Protein AF-A0A250F0U8-F1 (afdb_monomer)

Nearest PDB structures (foldseek):
  4c0p-assembly4_D  TM=2.493E-01  e=6.522E-02  Homo sapiens
  7ep7-assembly1_A  TM=2.529E-01  e=4.997E-01  Mus musculus
  5h78-assembly1_B  TM=2.568E-01  e=8.739E-01  Homo sapiens
  3pz1-assembly1_A  TM=2.586E-01  e=9.465E-01  Rattus norvegicus

Structure (mmCIF, N/CA/C/O backbone):
data_AF-A0A250F0U8-F1
#
_entry.id   AF-A0A250F0U8-F1
#
loop_
_atom_site.group_PDB
_atom_site.id
_atom_site.type_symbol
_atom_site.label_atom_id
_atom_site.label_alt_id
_atom_site.label_comp_id
_atom_site.label_asym_id
_atom_site.label_entity_id
_atom_site.label_seq_id
_atom_site.pdbx_PDB_ins_code
_atom_site.Cartn_x
_atom_site.Cartn_y
_atom_site.Cartn_z
_atom_site.occupancy
_atom_site.B_iso_or_equiv
_atom_site.auth_seq_id
_atom_site.auth_comp_id
_atom_site.auth_asym_id
_atom_site.auth_atom_id
_atom_site.pdbx_PDB_model_num
ATOM 1 N N . MET A 1 1 ? 26.160 25.789 -50.688 1.00 39.25 1 MET A N 1
ATOM 2 C CA . MET A 1 1 ? 25.529 25.129 -49.529 1.00 39.25 1 MET A CA 1
ATOM 3 C C . MET A 1 1 ? 26.651 24.807 -48.566 1.00 39.25 1 MET A C 1
ATOM 5 O O . MET A 1 1 ? 27.515 24.024 -48.936 1.00 39.25 1 MET A O 1
ATOM 9 N N . ALA A 1 2 ? 26.732 25.509 -47.434 1.00 40.44 2 ALA A N 1
ATOM 10 C CA . ALA A 1 2 ? 27.676 25.140 -46.382 1.00 40.44 2 ALA A CA 1
ATOM 11 C C . ALA A 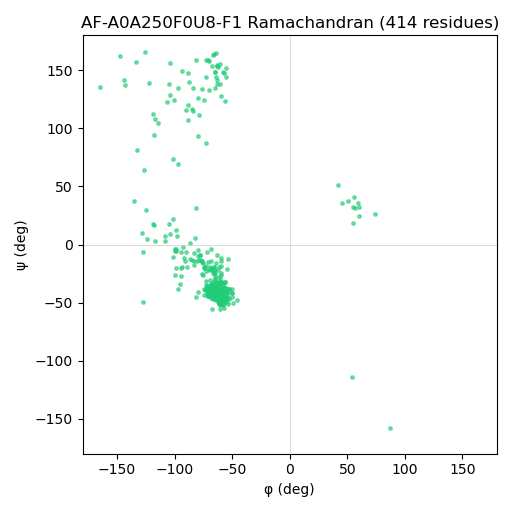1 2 ? 27.332 23.718 -45.917 1.00 40.44 2 ALA A C 1
ATOM 13 O O . ALA A 1 2 ? 26.153 23.375 -45.842 1.00 40.44 2 ALA A O 1
ATOM 14 N N . SER A 1 3 ? 28.343 22.884 -45.690 1.00 49.06 3 SER A N 1
ATOM 15 C CA . SER A 1 3 ? 28.155 21.541 -45.141 1.00 49.06 3 SER A CA 1
ATOM 16 C C . SER A 1 3 ? 27.401 21.651 -43.813 1.00 49.06 3 SER A C 1
ATOM 18 O O . SER A 1 3 ? 27.877 22.346 -42.914 1.00 49.06 3 SER A O 1
ATOM 20 N N . ASN A 1 4 ? 26.254 20.975 -43.649 1.00 55.66 4 ASN A N 1
ATOM 21 C CA . ASN A 1 4 ? 25.502 21.018 -42.385 1.00 55.66 4 ASN A CA 1
ATOM 22 C C . ASN A 1 4 ? 26.324 20.493 -41.192 1.00 55.66 4 ASN A C 1
ATOM 24 O O . ASN A 1 4 ? 25.935 20.714 -40.049 1.00 55.66 4 ASN A O 1
ATOM 28 N N . SER A 1 5 ? 27.483 19.861 -41.431 1.00 56.75 5 SER A N 1
ATOM 29 C CA . SER A 1 5 ? 28.413 19.401 -40.393 1.00 56.75 5 SER A CA 1
ATOM 30 C C . SER A 1 5 ? 28.856 20.492 -39.410 1.00 56.75 5 SER A C 1
ATOM 32 O O . SER A 1 5 ? 29.286 20.164 -38.307 1.00 56.75 5 SER A O 1
ATOM 34 N N . GLU A 1 6 ? 28.761 21.777 -39.769 1.00 64.38 6 GLU A N 1
ATOM 35 C CA . GLU A 1 6 ? 29.058 22.883 -38.847 1.00 64.38 6 GLU A CA 1
ATOM 36 C C . GLU A 1 6 ? 27.978 23.084 -37.765 1.00 64.38 6 GLU A C 1
ATOM 38 O O . GLU A 1 6 ? 28.289 23.603 -36.694 1.00 64.38 6 GLU A O 1
ATOM 43 N N . LEU A 1 7 ? 26.733 22.639 -37.992 1.00 67.50 7 LEU A N 1
ATOM 44 C CA . LEU A 1 7 ? 25.588 22.881 -37.096 1.00 67.50 7 LEU A CA 1
ATOM 45 C C . LEU A 1 7 ? 25.494 21.903 -35.914 1.00 67.50 7 LEU A C 1
ATOM 47 O O . LEU A 1 7 ? 24.811 22.193 -34.935 1.00 67.50 7 LEU A O 1
ATOM 51 N N . TYR A 1 8 ? 26.169 20.758 -35.984 1.00 74.56 8 TYR A N 1
ATOM 52 C CA . TYR A 1 8 ? 26.171 19.722 -34.940 1.00 74.56 8 TYR A CA 1
ATOM 53 C C . TYR A 1 8 ? 27.581 19.193 -34.664 1.00 74.56 8 TYR A C 1
ATOM 55 O O . TYR A 1 8 ? 27.802 18.008 -34.401 1.00 74.56 8 TYR A O 1
ATOM 63 N N . ASN A 1 9 ? 28.563 20.090 -34.716 1.00 86.69 9 ASN A N 1
ATOM 64 C CA . ASN A 1 9 ? 29.861 19.810 -34.123 1.00 86.69 9 ASN A CA 1
ATOM 65 C C . ASN A 1 9 ? 29.744 19.719 -32.587 1.00 86.69 9 ASN A C 1
ATOM 67 O O . ASN A 1 9 ? 28.768 20.174 -31.981 1.00 86.69 9 ASN A O 1
ATOM 71 N N . VAL A 1 10 ? 30.762 19.134 -31.963 1.00 85.81 10 VAL A N 1
ATOM 72 C CA . VAL A 1 10 ? 30.822 18.881 -30.516 1.00 85.81 10 VAL A CA 1
ATOM 73 C C . VAL A 1 10 ? 30.575 20.149 -29.685 1.00 85.81 10 VAL A C 1
ATOM 75 O O . VAL A 1 10 ? 29.837 20.102 -28.703 1.00 85.81 10 VAL A O 1
ATOM 78 N N . ASP A 1 11 ? 31.120 21.302 -30.078 1.00 87.00 11 ASP A N 1
ATOM 79 C CA . ASP A 1 11 ? 30.987 22.546 -29.307 1.00 87.00 11 ASP A CA 1
ATOM 80 C C . ASP A 1 11 ? 29.576 23.136 -29.358 1.00 87.00 11 ASP A C 1
ATOM 82 O O . ASP A 1 11 ? 29.081 23.674 -28.362 1.00 87.00 11 ASP A O 1
ATOM 86 N N . VAL A 1 12 ? 28.899 23.017 -30.501 1.00 87.12 12 VAL A N 1
ATOM 87 C CA . VAL A 1 12 ? 27.497 23.425 -30.640 1.00 87.12 12 VAL A CA 1
ATOM 88 C C . VAL A 1 12 ? 26.592 22.472 -29.861 1.00 87.12 12 VAL A C 1
ATOM 90 O O . VAL A 1 12 ? 25.738 22.930 -29.100 1.00 87.12 12 VAL A O 1
ATOM 93 N N . LEU A 1 13 ? 26.817 21.160 -29.968 1.00 88.38 13 LEU A N 1
ATOM 94 C CA . LEU A 1 13 ? 26.035 20.155 -29.243 1.00 88.38 13 LEU A CA 1
ATOM 95 C C . LEU A 1 13 ? 26.180 20.281 -27.725 1.00 88.38 13 LEU A C 1
ATOM 97 O O . LEU A 1 13 ? 25.181 20.162 -27.020 1.00 88.38 13 LEU A O 1
ATOM 101 N N . LYS A 1 14 ? 27.372 20.618 -27.213 1.00 86.81 14 LYS A N 1
ATOM 102 C CA . LYS A 1 14 ? 27.561 20.946 -25.789 1.00 86.81 14 LYS A CA 1
ATOM 103 C C . LYS A 1 14 ? 26.604 22.045 -25.339 1.00 86.81 14 LYS A C 1
ATOM 105 O O . LYS A 1 14 ? 25.976 21.906 -24.294 1.00 86.81 14 LYS A O 1
ATOM 110 N N . LYS A 1 15 ? 26.448 23.114 -26.126 1.00 86.62 15 LYS A N 1
ATOM 111 C CA . LYS A 1 15 ? 25.520 24.210 -25.798 1.00 86.62 15 LYS A CA 1
ATOM 112 C C . LYS A 1 15 ? 24.063 23.765 -25.876 1.00 86.62 15 LYS A C 1
ATOM 114 O O . LYS A 1 15 ? 23.293 24.099 -24.983 1.00 86.62 15 LYS A O 1
ATOM 119 N N . ILE A 1 16 ? 23.706 23.001 -26.910 1.00 84.62 16 ILE A N 1
ATOM 120 C CA . ILE A 1 16 ? 22.342 22.491 -27.109 1.00 84.62 16 ILE A CA 1
ATOM 121 C C . ILE A 1 16 ? 21.932 21.582 -25.949 1.00 84.62 16 ILE A C 1
ATOM 123 O O . ILE A 1 16 ? 20.880 21.793 -25.356 1.00 84.62 16 ILE A O 1
ATOM 127 N N . TYR A 1 17 ? 22.762 20.608 -25.582 1.00 86.06 17 TYR A N 1
ATOM 128 C CA . TYR A 1 17 ? 22.438 19.681 -24.499 1.00 86.06 17 TYR A CA 1
ATOM 129 C C . TYR A 1 17 ? 22.553 20.301 -23.102 1.00 86.06 17 TYR A C 1
ATOM 131 O O . TYR A 1 17 ? 21.929 19.808 -22.169 1.00 86.06 17 TYR A O 1
ATOM 139 N N . SER A 1 18 ? 23.289 21.406 -22.956 1.00 80.75 18 SER A N 1
ATOM 140 C CA . SER A 1 18 ? 23.314 22.192 -21.712 1.00 80.75 18 SER A CA 1
ATOM 141 C C . SER A 1 18 ? 22.080 23.090 -21.544 1.00 80.75 18 SER A C 1
ATOM 143 O O . SER A 1 18 ? 21.899 23.696 -20.487 1.00 80.75 18 SER A O 1
ATOM 145 N N . PHE A 1 19 ? 21.237 23.221 -22.572 1.00 77.19 19 PHE A N 1
ATOM 146 C CA . PHE A 1 19 ? 20.043 24.054 -22.522 1.00 77.19 19 PHE A CA 1
ATOM 147 C C . PHE A 1 19 ? 18.868 23.296 -21.888 1.00 77.19 19 PHE A C 1
ATOM 149 O O . PHE A 1 19 ? 18.356 22.330 -22.450 1.00 77.19 19 PHE A O 1
ATOM 156 N N . ASN A 1 20 ? 18.404 23.762 -20.726 1.00 62.94 20 ASN A N 1
ATOM 157 C CA . ASN A 1 20 ? 17.291 23.163 -19.987 1.00 62.94 20 ASN A CA 1
ATOM 158 C C . ASN A 1 20 ? 15.987 23.958 -20.195 1.00 62.94 20 ASN A C 1
ATOM 160 O O . ASN A 1 20 ? 15.558 24.721 -19.330 1.00 62.94 20 ASN A O 1
ATOM 164 N N . GLY A 1 21 ? 15.398 23.836 -21.384 1.00 63.69 21 GLY A N 1
ATOM 165 C CA . GLY A 1 21 ? 14.125 24.463 -21.756 1.00 63.69 21 GLY A CA 1
ATOM 166 C C . GLY A 1 21 ? 12.950 23.479 -21.773 1.00 63.69 21 GLY A C 1
ATOM 167 O O . GLY A 1 21 ? 13.126 22.277 -21.954 1.00 63.69 21 GLY A O 1
ATOM 168 N N . LEU A 1 22 ? 11.728 23.992 -21.619 1.00 51.84 22 LEU A N 1
ATOM 169 C CA . LEU A 1 22 ? 10.495 23.221 -21.824 1.00 51.84 22 LEU A CA 1
ATOM 170 C C . LEU A 1 22 ? 10.274 22.975 -23.337 1.00 51.84 22 LEU A C 1
ATOM 172 O O . LEU A 1 22 ? 10.555 23.859 -24.142 1.00 51.84 22 LEU A O 1
ATOM 176 N N . TYR A 1 23 ? 9.736 21.807 -23.719 1.00 55.31 23 TYR A N 1
ATOM 177 C CA . TYR A 1 23 ? 9.324 21.433 -25.096 1.00 55.31 23 TYR A CA 1
ATOM 178 C C . TYR A 1 23 ? 10.419 21.103 -26.130 1.00 55.31 23 TYR A C 1
ATOM 180 O O . TYR A 1 23 ? 10.186 21.193 -27.334 1.00 55.31 23 TYR A O 1
ATOM 188 N N . ILE A 1 24 ? 11.596 20.645 -25.704 1.00 65.25 24 ILE A N 1
ATOM 189 C CA . ILE A 1 24 ? 12.687 20.288 -26.637 1.00 65.25 24 ILE A CA 1
ATOM 190 C C . ILE A 1 24 ? 12.493 18.891 -27.276 1.00 65.25 24 ILE A C 1
ATOM 192 O O . ILE A 1 24 ? 13.232 18.483 -28.170 1.00 65.25 24 ILE A O 1
ATOM 196 N N . SER A 1 25 ? 11.469 18.144 -26.860 1.00 63.06 25 SER A N 1
ATOM 197 C CA . SER A 1 25 ? 11.241 16.766 -27.300 1.00 63.06 25 SER A CA 1
ATOM 198 C C . SER A 1 25 ? 10.765 16.614 -28.742 1.00 63.06 25 SER A C 1
ATOM 200 O O . SER A 1 25 ? 10.660 15.486 -29.167 1.00 63.06 25 SER A O 1
ATOM 202 N N . THR A 1 26 ? 10.458 17.674 -29.497 1.00 76.06 26 THR A N 1
ATOM 203 C CA . THR A 1 26 ? 10.124 17.572 -30.939 1.00 76.06 26 THR A CA 1
ATOM 204 C C . THR A 1 26 ? 11.290 17.958 -31.848 1.00 76.06 26 THR A C 1
ATOM 206 O O . THR A 1 26 ? 11.248 17.754 -33.066 1.00 76.06 26 THR A O 1
ATOM 209 N N . PHE A 1 27 ? 12.343 18.536 -31.263 1.00 83.06 27 PHE A N 1
ATOM 210 C CA . PHE A 1 27 ? 13.496 19.034 -31.999 1.00 83.06 27 PHE A CA 1
ATOM 211 C C . PHE A 1 27 ? 14.309 17.893 -32.618 1.00 83.06 27 PHE A C 1
ATOM 213 O O . PHE A 1 27 ? 14.754 18.016 -33.757 1.00 83.06 27 PHE A O 1
ATOM 220 N N . GLY A 1 28 ? 14.452 16.768 -31.909 1.00 86.75 28 GLY A N 1
ATOM 221 C CA . GLY A 1 28 ? 15.168 15.590 -32.402 1.00 86.75 28 GLY A CA 1
ATOM 222 C C . GLY A 1 28 ? 14.555 15.031 -33.686 1.00 86.75 28 GLY A C 1
ATOM 223 O O . GLY A 1 28 ? 15.239 14.892 -34.701 1.00 86.75 28 GLY A O 1
ATOM 224 N N . SER A 1 29 ? 13.244 14.805 -33.681 1.00 87.62 29 SER A N 1
ATOM 225 C CA . SER A 1 29 ? 12.466 14.347 -34.835 1.00 87.62 29 SER A CA 1
ATOM 226 C C . SER A 1 29 ? 12.574 15.302 -36.023 1.00 87.62 29 SER A C 1
ATOM 228 O O . SER A 1 29 ? 12.712 14.870 -37.171 1.00 87.62 29 SER A O 1
ATOM 230 N N . ALA A 1 30 ? 12.507 16.613 -35.770 1.00 88.31 30 ALA A N 1
ATOM 231 C CA . ALA A 1 30 ? 12.662 17.624 -36.813 1.00 88.31 30 ALA A CA 1
ATOM 232 C C . ALA A 1 30 ? 14.074 17.594 -37.412 1.00 88.31 30 ALA A C 1
ATOM 234 O O . ALA A 1 30 ? 14.221 17.600 -38.634 1.00 88.31 30 ALA A O 1
ATOM 235 N N . LEU A 1 31 ? 15.100 17.489 -36.563 1.00 87.94 31 LEU A N 1
ATOM 236 C CA . LEU A 1 31 ? 16.491 17.399 -36.988 1.00 87.94 31 LEU A CA 1
ATOM 237 C C . LEU A 1 31 ? 16.722 16.158 -37.855 1.00 87.94 31 LEU A C 1
ATOM 239 O O . LEU A 1 31 ? 17.287 16.279 -38.939 1.00 87.94 31 LEU A O 1
ATOM 243 N N . LYS A 1 32 ? 16.204 14.989 -37.457 1.00 90.94 32 LYS A N 1
ATOM 244 C CA . LYS A 1 32 ? 16.313 13.757 -38.255 1.00 90.94 32 LYS A CA 1
ATOM 245 C C . LYS A 1 32 ? 15.813 13.946 -39.687 1.00 90.94 32 LYS A C 1
ATOM 247 O O . LYS A 1 32 ? 16.437 13.442 -40.615 1.00 90.94 32 LYS A O 1
ATOM 252 N N . LYS A 1 33 ? 14.698 14.661 -39.884 1.00 89.56 33 LYS A N 1
ATOM 253 C CA . LYS A 1 33 ? 14.097 14.892 -41.215 1.00 89.56 33 LYS A CA 1
ATOM 254 C C . LYS A 1 33 ? 14.950 15.782 -42.122 1.00 89.56 33 LYS A C 1
ATOM 256 O O . LYS A 1 33 ? 14.773 15.736 -43.335 1.00 89.56 33 LYS A O 1
ATOM 261 N N . LEU A 1 34 ? 15.838 16.590 -41.547 1.00 90.31 34 LEU A N 1
ATOM 262 C CA . LEU A 1 34 ? 16.700 17.520 -42.278 1.00 90.31 34 LEU A CA 1
ATOM 263 C C . LEU A 1 34 ? 18.071 16.928 -42.620 1.00 90.31 34 LEU A C 1
ATOM 265 O O . LEU A 1 34 ? 18.737 17.445 -43.512 1.00 90.31 34 LEU A O 1
ATOM 269 N N . LEU A 1 35 ? 18.493 15.868 -41.924 1.00 91.75 35 LEU A N 1
ATOM 270 C CA . LEU A 1 35 ? 19.809 15.258 -42.098 1.00 91.75 35 LEU A CA 1
ATOM 271 C C . LEU A 1 35 ? 19.757 14.049 -43.038 1.00 91.75 35 LEU A C 1
ATOM 273 O O . LEU A 1 35 ? 18.924 13.151 -42.885 1.00 91.75 35 LEU A O 1
ATOM 277 N N . SER A 1 36 ? 20.712 13.973 -43.963 1.00 93.12 36 SER A N 1
ATOM 278 C CA . SER A 1 36 ? 21.020 12.750 -44.712 1.00 93.12 36 SER A CA 1
ATOM 279 C C . SER A 1 36 ? 21.566 11.650 -43.793 1.00 93.12 36 SER A C 1
ATOM 281 O O . SER A 1 36 ? 22.003 11.913 -42.675 1.00 93.12 36 SER A O 1
ATOM 283 N N . LYS A 1 37 ? 21.588 10.394 -44.254 1.00 93.69 37 LYS A N 1
ATOM 284 C CA . LYS A 1 37 ? 22.070 9.255 -43.449 1.00 93.69 37 LYS A CA 1
ATOM 285 C C . LYS A 1 37 ? 23.498 9.431 -42.917 1.00 93.69 37 LYS A C 1
ATOM 287 O O . LYS A 1 37 ? 23.766 9.084 -41.769 1.00 93.69 37 LYS A O 1
ATOM 292 N N . ASP A 1 38 ? 24.404 9.982 -43.721 1.00 93.38 38 ASP A N 1
ATOM 293 C CA . ASP A 1 38 ? 25.786 10.217 -43.290 1.00 93.38 38 ASP A CA 1
ATOM 294 C C . ASP A 1 38 ? 25.866 11.350 -42.262 1.00 93.38 38 ASP A C 1
ATOM 296 O O . ASP A 1 38 ? 26.555 11.228 -41.250 1.00 93.38 38 ASP A O 1
ATOM 300 N N . GLU A 1 39 ? 25.084 12.413 -42.453 1.00 93.62 39 GLU A N 1
ATOM 301 C CA . GLU A 1 39 ? 24.967 13.506 -41.486 1.00 93.62 39 GLU A CA 1
ATOM 302 C C . GLU A 1 39 ? 24.352 13.037 -40.160 1.00 93.62 39 GLU A C 1
ATOM 304 O O . GLU A 1 39 ? 24.822 13.443 -39.097 1.00 93.62 39 GLU A O 1
ATOM 309 N N . GLN A 1 40 ? 23.371 12.128 -40.198 1.00 94.75 40 GLN A N 1
ATOM 310 C CA . GLN A 1 40 ? 22.807 11.498 -39.001 1.00 94.75 40 GLN A CA 1
ATOM 311 C C . GLN A 1 40 ? 23.884 10.725 -38.228 1.00 94.75 40 GLN A C 1
ATOM 313 O O . GLN A 1 40 ? 23.991 10.887 -37.014 1.00 94.75 40 GLN A O 1
ATOM 318 N N . LYS A 1 41 ? 24.730 9.933 -38.905 1.00 95.31 41 LYS A N 1
ATOM 319 C CA . LYS A 1 41 ? 25.843 9.211 -38.254 1.00 95.31 41 LYS A CA 1
ATOM 320 C C . LYS A 1 41 ? 26.845 10.163 -37.602 1.00 95.31 41 LYS A C 1
ATOM 322 O O . LYS A 1 41 ? 27.296 9.885 -36.492 1.00 95.31 41 LYS A O 1
ATOM 327 N N . VAL A 1 42 ? 27.172 11.280 -38.257 1.00 94.50 42 VAL A N 1
ATOM 328 C CA . VAL A 1 42 ? 28.051 12.316 -37.685 1.00 94.50 42 VAL A CA 1
ATOM 329 C C . VAL A 1 42 ? 27.406 12.956 -36.455 1.00 94.50 42 VAL A C 1
ATOM 331 O O . VAL A 1 42 ? 28.054 13.051 -35.415 1.00 94.50 42 VAL A O 1
ATOM 334 N N . PHE A 1 43 ? 26.126 13.332 -36.535 1.00 94.12 43 PHE A N 1
ATOM 335 C CA . PHE A 1 43 ? 25.371 13.853 -35.391 1.00 94.12 43 PHE A CA 1
ATOM 336 C C . PHE A 1 43 ? 25.379 12.873 -34.212 1.00 94.12 43 PHE A C 1
ATOM 338 O O . PHE A 1 43 ? 25.611 13.288 -33.076 1.00 94.12 43 PHE A O 1
ATOM 345 N N . ILE A 1 44 ? 25.172 11.579 -34.477 1.00 95.50 44 ILE A N 1
ATOM 346 C CA . ILE A 1 44 ? 25.198 10.523 -33.460 1.00 95.50 44 ILE A CA 1
ATOM 347 C C . ILE A 1 44 ? 26.563 10.461 -32.782 1.00 95.50 44 ILE A C 1
ATOM 349 O O . ILE A 1 44 ? 26.633 10.584 -31.564 1.00 95.50 44 ILE A O 1
ATOM 353 N N . VAL A 1 45 ? 27.646 10.312 -33.549 1.00 95.25 45 VAL A N 1
ATOM 354 C CA . VAL A 1 45 ? 29.003 10.192 -32.989 1.00 95.25 45 VAL A CA 1
ATOM 355 C C . VAL A 1 45 ? 29.355 11.413 -32.141 1.00 95.25 45 VAL A C 1
ATOM 357 O O . VAL A 1 45 ? 29.764 11.250 -30.993 1.00 95.25 45 VAL A O 1
ATOM 360 N N . ASN A 1 46 ? 29.113 12.619 -32.657 1.00 94.19 46 ASN A N 1
ATOM 361 C CA . ASN A 1 46 ? 29.415 13.850 -31.931 1.00 94.19 46 ASN A CA 1
ATOM 362 C C . ASN A 1 46 ? 28.551 13.996 -30.669 1.00 94.19 46 ASN A C 1
ATOM 364 O O . ASN A 1 46 ? 29.025 14.494 -29.653 1.00 94.19 46 ASN A O 1
ATOM 368 N N . SER A 1 47 ? 27.286 13.564 -30.711 1.00 93.38 47 SER A N 1
ATOM 369 C CA . SER A 1 47 ? 26.397 13.610 -29.543 1.00 93.38 47 SER A CA 1
ATOM 370 C C . SER A 1 47 ? 26.860 12.678 -28.436 1.00 93.38 47 SER A C 1
ATOM 372 O O . SER A 1 47 ? 26.896 13.083 -27.278 1.00 93.38 47 SER A O 1
ATOM 374 N N . LEU A 1 48 ? 27.244 11.451 -28.790 1.00 93.19 48 LEU A N 1
ATOM 375 C CA . LEU A 1 48 ? 27.743 10.472 -27.829 1.00 93.19 48 LEU A CA 1
ATOM 376 C C . LEU A 1 48 ? 29.059 10.930 -27.188 1.00 93.19 48 LEU A C 1
ATOM 378 O O . LEU A 1 48 ? 29.205 10.816 -25.976 1.00 93.19 48 LEU A O 1
ATOM 382 N N . GLU A 1 49 ? 29.956 11.549 -27.964 1.00 91.50 49 GLU A N 1
ATOM 383 C CA . GLU A 1 49 ? 31.162 12.191 -27.424 1.00 91.50 49 GLU A CA 1
ATOM 384 C C . GLU A 1 49 ? 30.811 13.287 -26.406 1.00 91.50 49 GLU A C 1
ATOM 386 O O . GLU A 1 49 ? 31.407 13.366 -25.332 1.00 91.50 49 GLU A O 1
ATOM 391 N N . VAL A 1 50 ? 29.807 14.120 -26.704 1.00 90.12 50 VAL A N 1
ATOM 392 C CA . VAL A 1 50 ? 29.350 15.154 -25.765 1.00 90.12 50 VAL A CA 1
ATOM 393 C C . VAL A 1 50 ? 28.794 14.538 -24.483 1.00 90.12 50 VAL A C 1
ATOM 395 O O . VAL A 1 50 ? 29.063 15.070 -23.406 1.00 90.12 50 VAL A O 1
ATOM 398 N N . PHE A 1 51 ? 28.040 13.441 -24.569 1.00 89.56 51 PHE A N 1
ATOM 399 C CA . PHE A 1 51 ? 27.468 12.786 -23.391 1.00 89.56 51 PHE A CA 1
ATOM 400 C C . PHE A 1 51 ? 28.533 12.201 -22.470 1.00 89.56 51 PHE A C 1
ATOM 402 O O . PHE A 1 51 ? 28.422 12.397 -21.261 1.00 89.56 51 PHE A O 1
ATOM 409 N N . ASP A 1 52 ? 29.586 11.597 -23.023 1.00 84.56 52 ASP A N 1
ATOM 410 C CA . ASP A 1 52 ? 30.732 11.128 -22.236 1.00 84.56 52 ASP A CA 1
ATOM 411 C C . ASP A 1 52 ? 31.482 12.299 -21.575 1.00 84.56 52 ASP A C 1
ATOM 413 O O . ASP A 1 52 ? 31.848 12.226 -20.402 1.00 84.56 52 ASP A O 1
ATOM 417 N N . VAL A 1 53 ? 31.676 13.414 -22.294 1.00 84.19 53 VAL A N 1
ATOM 418 C CA . VAL A 1 53 ? 32.392 14.599 -21.775 1.00 84.19 53 VAL A CA 1
ATOM 419 C C . VAL A 1 53 ? 31.605 15.330 -20.686 1.00 84.19 53 VAL A C 1
ATOM 421 O O . VAL A 1 53 ? 32.186 15.804 -19.711 1.00 84.19 53 VAL A O 1
ATOM 424 N N . LEU A 1 54 ? 30.295 15.478 -20.868 1.00 81.88 54 LEU A N 1
ATOM 425 C CA . LEU A 1 54 ? 29.427 16.233 -19.963 1.00 81.88 54 LEU A CA 1
ATOM 426 C C . LEU A 1 54 ? 28.748 15.352 -18.903 1.00 81.88 54 LEU A C 1
ATOM 428 O O . LEU A 1 54 ? 28.096 15.886 -18.008 1.00 81.88 54 LEU A O 1
ATOM 432 N N . ASN A 1 55 ? 28.896 14.029 -18.991 1.00 80.62 55 ASN A N 1
ATOM 433 C CA . ASN A 1 55 ? 28.259 13.048 -18.114 1.00 80.62 55 ASN A CA 1
ATOM 434 C C . ASN A 1 55 ? 26.719 13.187 -18.073 1.00 80.62 55 ASN A C 1
ATOM 436 O O . ASN A 1 55 ? 26.099 13.107 -17.011 1.00 80.62 55 ASN A O 1
ATOM 440 N N . ILE A 1 56 ? 26.101 13.442 -19.235 1.00 79.00 56 ILE A N 1
ATOM 441 C CA . ILE A 1 56 ? 24.650 13.661 -19.392 1.00 79.00 56 ILE A CA 1
ATOM 442 C C . ILE A 1 56 ? 24.019 12.597 -20.297 1.00 79.00 56 ILE A C 1
ATOM 444 O O . ILE A 1 56 ? 23.932 12.745 -21.511 1.00 79.00 56 ILE A O 1
ATOM 448 N N . TYR A 1 57 ? 23.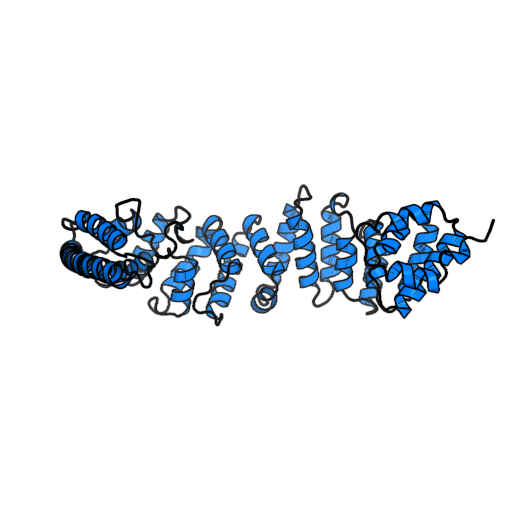493 11.534 -19.694 1.00 74.50 57 TYR A N 1
ATOM 449 C CA . TYR A 1 57 ? 22.930 10.388 -20.429 1.00 74.50 57 TYR A CA 1
ATOM 450 C C . TYR A 1 57 ? 21.397 10.390 -20.492 1.00 74.50 57 TYR A C 1
ATOM 452 O O . TYR A 1 57 ? 20.761 9.358 -20.696 1.00 74.50 57 TYR A O 1
ATOM 460 N N . LYS A 1 58 ? 20.786 11.569 -20.319 1.00 76.00 58 LYS A N 1
ATOM 461 C CA . LYS A 1 58 ? 19.335 11.795 -20.390 1.00 76.00 58 LYS A CA 1
ATOM 462 C C . LYS A 1 58 ? 19.054 13.014 -21.261 1.00 76.00 58 LYS A C 1
ATOM 464 O O . LYS A 1 58 ? 18.869 14.117 -20.758 1.00 76.00 58 LYS A O 1
ATOM 469 N N . SER A 1 59 ? 19.056 12.817 -22.578 1.00 86.31 59 SER A N 1
ATOM 470 C CA . SER A 1 59 ? 18.773 13.878 -23.549 1.00 86.31 59 SER A CA 1
ATOM 471 C C . SER A 1 59 ? 17.472 13.584 -24.299 1.00 86.31 59 SER A C 1
ATOM 473 O O . SER A 1 59 ? 17.476 12.747 -25.206 1.00 86.31 59 SER A O 1
ATOM 475 N N . PRO A 1 60 ? 16.360 14.276 -23.975 1.00 87.00 60 PRO A N 1
ATOM 476 C CA . PRO A 1 60 ? 15.102 14.132 -24.707 1.00 87.00 60 PRO A CA 1
ATOM 477 C C . PRO A 1 60 ? 15.248 14.412 -26.206 1.00 87.00 60 PRO A C 1
ATOM 479 O O . PRO A 1 60 ? 14.585 13.769 -27.008 1.00 87.00 60 PRO A O 1
ATOM 482 N N . ILE A 1 61 ? 16.153 15.324 -26.588 1.00 89.12 61 ILE A N 1
ATOM 483 C CA . ILE A 1 61 ? 16.468 15.621 -27.993 1.00 89.12 61 ILE A CA 1
ATOM 484 C C . ILE A 1 61 ? 16.996 14.379 -28.698 1.00 89.12 61 ILE A C 1
ATOM 486 O O . ILE A 1 61 ? 16.533 14.029 -29.779 1.00 89.12 61 ILE A O 1
ATOM 490 N N . PHE A 1 62 ? 18.007 13.744 -28.108 1.00 92.25 62 PHE A N 1
ATOM 491 C CA . PHE A 1 62 ? 18.678 12.620 -28.740 1.00 92.25 62 PHE A CA 1
ATOM 492 C C . PHE A 1 62 ? 17.780 11.388 -28.768 1.00 92.25 62 PHE A C 1
ATOM 494 O O . PHE A 1 62 ? 17.708 10.714 -29.789 1.00 92.25 62 PHE A O 1
ATOM 501 N N . ILE A 1 63 ? 17.043 11.135 -27.685 1.00 92.94 63 ILE A N 1
ATOM 502 C CA . ILE A 1 63 ? 16.074 10.036 -27.618 1.00 92.94 63 ILE A CA 1
ATOM 503 C C . ILE A 1 63 ? 14.993 10.219 -28.692 1.00 92.94 63 ILE A C 1
ATOM 505 O O . ILE A 1 63 ? 14.699 9.281 -29.430 1.00 92.94 63 ILE A O 1
ATOM 509 N N . ASP A 1 64 ? 14.453 11.431 -28.847 1.00 91.31 64 ASP A N 1
ATOM 510 C CA . ASP A 1 64 ? 13.462 11.724 -29.885 1.00 91.31 64 ASP A CA 1
ATOM 511 C C . ASP A 1 64 ? 14.046 11.657 -31.308 1.00 91.31 64 ASP A C 1
ATOM 513 O O . ASP A 1 64 ? 13.403 11.158 -32.225 1.00 91.31 64 ASP A O 1
ATOM 517 N N . PHE A 1 65 ? 15.300 12.074 -31.504 1.00 93.88 65 PHE A N 1
ATOM 518 C CA . PHE A 1 65 ? 16.000 11.882 -32.777 1.00 93.88 65 PHE A CA 1
ATOM 519 C C . PHE A 1 65 ? 16.111 10.392 -33.126 1.00 93.88 65 PHE A C 1
ATOM 521 O O . PHE A 1 65 ? 15.745 9.981 -34.228 1.00 93.88 65 PHE A O 1
ATOM 528 N N . VAL A 1 66 ? 16.578 9.574 -32.176 1.00 95.31 66 VAL A N 1
ATOM 529 C CA . VAL A 1 66 ? 16.772 8.126 -32.343 1.00 95.31 66 VAL A CA 1
ATOM 530 C C . VAL A 1 66 ? 15.446 7.395 -32.563 1.00 95.31 66 VAL A C 1
ATOM 532 O O . VAL A 1 66 ? 15.402 6.413 -33.303 1.00 95.31 66 VAL A O 1
ATOM 535 N N . LYS A 1 67 ? 14.342 7.886 -32.000 1.00 94.00 67 LYS A N 1
ATOM 536 C CA . LYS A 1 67 ? 13.006 7.343 -32.266 1.00 94.00 67 LYS A CA 1
ATOM 537 C C . LYS A 1 67 ? 12.678 7.294 -33.761 1.00 94.00 67 LYS A C 1
ATOM 539 O O . LYS A 1 67 ? 12.103 6.308 -34.208 1.00 94.00 67 LYS A O 1
ATOM 544 N N . GLU A 1 68 ? 13.086 8.298 -34.534 1.00 93.38 68 GLU A N 1
ATOM 545 C CA . GLU A 1 68 ? 12.668 8.486 -35.932 1.00 93.38 68 GLU A CA 1
ATOM 546 C C . GLU A 1 68 ? 13.681 7.982 -36.979 1.00 93.38 68 GLU A C 1
ATOM 548 O O . GLU A 1 68 ? 13.399 8.036 -38.184 1.00 93.38 68 GLU A O 1
ATOM 553 N N . VAL A 1 69 ? 14.875 7.527 -36.574 1.00 96.00 69 VAL A N 1
ATOM 554 C CA . VAL A 1 69 ? 15.885 7.037 -37.531 1.00 96.00 69 VAL A CA 1
ATOM 555 C C . VAL A 1 69 ? 15.484 5.703 -38.172 1.00 96.00 69 VAL A C 1
ATOM 557 O O . VAL A 1 69 ? 14.664 4.949 -37.650 1.00 96.00 69 VAL A O 1
ATOM 560 N N . GLU A 1 70 ? 16.056 5.405 -39.335 1.00 96.62 70 GLU A N 1
ATOM 561 C CA . GLU A 1 70 ? 15.884 4.099 -39.984 1.00 96.62 70 GLU A CA 1
ATOM 562 C C . GLU A 1 70 ? 16.669 3.000 -39.247 1.00 96.62 70 GLU A C 1
ATOM 564 O O . GLU A 1 70 ? 17.619 3.293 -38.520 1.00 96.62 70 GLU A O 1
ATOM 569 N N . GLU A 1 71 ? 16.286 1.732 -39.434 1.00 96.25 71 GLU A N 1
ATOM 570 C CA . GLU A 1 71 ? 16.875 0.590 -38.712 1.00 96.25 71 GLU A CA 1
ATOM 571 C C . GLU A 1 71 ? 18.391 0.450 -38.898 1.00 96.25 71 GLU A C 1
ATOM 573 O O . GLU A 1 71 ? 19.100 0.118 -37.954 1.00 96.25 71 GLU A O 1
ATOM 578 N N . ASP A 1 72 ? 18.932 0.758 -40.078 1.00 97.12 72 ASP A N 1
ATOM 579 C CA . ASP A 1 72 ? 20.379 0.712 -40.319 1.00 97.12 72 ASP A CA 1
ATOM 580 C C . ASP A 1 72 ? 21.138 1.781 -39.515 1.00 97.12 72 ASP A C 1
ATOM 582 O O . ASP A 1 72 ? 22.237 1.536 -39.006 1.00 97.12 72 ASP A O 1
ATOM 586 N N . ILE A 1 73 ? 20.536 2.961 -39.357 1.00 97.94 73 ILE A N 1
ATOM 587 C CA . ILE A 1 73 ? 21.072 4.037 -38.521 1.00 97.94 73 ILE A CA 1
ATOM 588 C C . ILE A 1 73 ? 20.901 3.695 -37.041 1.00 97.94 73 ILE A C 1
ATOM 590 O O . ILE A 1 73 ? 21.818 3.937 -36.251 1.00 97.94 73 ILE A O 1
ATOM 594 N N . PHE A 1 74 ? 19.777 3.090 -36.653 1.00 98.12 74 PHE A N 1
ATOM 595 C CA . PHE A 1 74 ? 19.572 2.632 -35.283 1.00 98.12 74 PHE A CA 1
ATOM 596 C C . PHE A 1 74 ? 20.576 1.544 -34.900 1.00 98.12 74 PHE A C 1
ATOM 598 O O . PHE A 1 74 ? 21.221 1.673 -33.866 1.00 98.12 74 PHE A O 1
ATOM 605 N N . ALA A 1 75 ? 20.795 0.536 -35.747 1.00 98.00 75 ALA A N 1
ATOM 606 C CA . ALA A 1 75 ? 21.798 -0.504 -35.527 1.00 98.00 75 ALA A CA 1
ATOM 607 C C . ALA A 1 75 ? 23.203 0.089 -35.330 1.00 98.00 75 ALA A C 1
ATOM 609 O O . ALA A 1 75 ? 23.911 -0.280 -34.394 1.00 98.00 75 ALA A O 1
ATOM 610 N N . PHE A 1 76 ? 23.584 1.068 -36.159 1.00 98.06 76 PHE A N 1
ATOM 611 C CA . PHE A 1 76 ? 24.830 1.815 -35.973 1.00 98.06 76 PHE A CA 1
ATOM 612 C C . PHE A 1 76 ? 24.864 2.553 -34.625 1.00 98.06 76 PHE A C 1
ATOM 614 O O . PHE A 1 76 ? 25.862 2.490 -33.908 1.00 98.06 76 PHE A O 1
ATOM 621 N N . THR A 1 77 ? 23.777 3.238 -34.268 1.00 97.44 77 THR A N 1
ATOM 622 C CA . THR A 1 77 ? 23.655 3.991 -33.010 1.00 97.44 77 THR A CA 1
ATOM 623 C C . THR A 1 77 ? 23.755 3.068 -31.800 1.00 97.44 77 THR A C 1
ATOM 625 O O . THR A 1 77 ? 24.461 3.382 -30.846 1.00 97.44 77 THR A O 1
ATOM 628 N N . PHE A 1 78 ? 23.087 1.919 -31.852 1.00 97.75 78 PHE A N 1
ATOM 629 C CA . PHE A 1 78 ? 23.062 0.901 -30.810 1.00 97.75 78 PHE A CA 1
ATOM 630 C C . PHE A 1 78 ? 24.475 0.409 -30.487 1.00 97.75 78 PHE A C 1
ATOM 632 O O . PHE A 1 78 ? 24.904 0.483 -29.336 1.00 97.75 78 PHE A O 1
ATOM 639 N N . GLU A 1 79 ? 25.246 0.025 -31.508 1.00 97.56 79 GLU A N 1
ATOM 640 C CA . GLU A 1 79 ? 26.635 -0.414 -31.327 1.00 97.56 79 GLU A CA 1
ATOM 641 C C . GLU A 1 79 ? 27.536 0.690 -30.759 1.00 97.56 79 GLU A C 1
ATOM 643 O O . GLU A 1 79 ? 28.437 0.408 -29.971 1.00 97.56 79 GLU A O 1
ATOM 648 N N . LYS A 1 80 ? 27.282 1.961 -31.091 1.00 96.31 80 LYS A N 1
ATOM 649 C CA . LYS A 1 80 ? 28.014 3.084 -30.486 1.00 96.31 80 LYS A CA 1
ATOM 650 C C . LYS A 1 80 ? 27.617 3.323 -29.030 1.00 96.31 80 LYS A C 1
ATOM 652 O O . LYS A 1 80 ? 28.495 3.492 -28.191 1.00 96.31 80 LYS A O 1
ATOM 657 N N . MET A 1 81 ? 26.328 3.275 -28.706 1.00 95.56 81 MET A N 1
ATOM 658 C CA . MET A 1 81 ? 25.837 3.437 -27.334 1.00 95.56 81 MET A CA 1
ATOM 659 C C . MET A 1 81 ? 26.304 2.301 -26.406 1.00 95.56 81 MET A C 1
ATOM 661 O O . MET A 1 81 ? 26.546 2.533 -25.221 1.00 95.56 81 MET A O 1
ATOM 665 N N . LYS A 1 82 ? 26.537 1.089 -26.932 1.00 94.69 82 LYS A N 1
ATOM 666 C CA . LYS A 1 82 ? 27.168 -0.016 -26.182 1.00 94.69 82 LYS A CA 1
ATOM 667 C C . LYS A 1 82 ? 28.576 0.307 -25.677 1.00 94.69 82 LYS A C 1
ATOM 669 O O . LYS A 1 82 ? 29.032 -0.359 -24.750 1.00 94.69 82 LYS A O 1
ATOM 674 N N . LEU A 1 83 ? 29.248 1.320 -26.222 1.00 92.56 83 LEU A N 1
ATOM 675 C CA . LEU A 1 83 ? 30.594 1.728 -25.807 1.00 92.56 83 LEU A CA 1
ATOM 676 C C . LEU A 1 83 ? 30.605 2.790 -24.695 1.00 92.56 83 LEU A C 1
ATOM 678 O O . LEU A 1 83 ? 31.648 2.970 -24.079 1.00 92.56 83 LEU A O 1
ATOM 682 N N . LEU A 1 84 ? 29.472 3.446 -24.413 1.00 90.00 84 LEU A N 1
ATOM 683 C CA . LEU A 1 84 ? 29.368 4.487 -23.376 1.00 90.00 84 LEU A CA 1
ATOM 684 C C . LEU A 1 84 ? 29.659 3.936 -21.979 1.00 90.00 84 LEU A C 1
ATOM 686 O O . LEU A 1 84 ? 29.399 2.766 -21.719 1.00 90.00 84 LEU A O 1
ATOM 690 N N . ASN A 1 85 ? 30.114 4.753 -21.036 1.00 87.06 85 ASN A N 1
ATOM 691 C CA . ASN A 1 85 ? 30.293 4.262 -19.662 1.00 87.06 85 ASN A CA 1
ATOM 692 C C . ASN A 1 85 ? 28.952 3.997 -18.955 1.00 87.06 85 ASN A C 1
ATOM 694 O O . ASN A 1 85 ? 28.814 3.003 -18.248 1.00 87.06 85 ASN A O 1
ATOM 698 N N . ASP A 1 86 ? 27.958 4.850 -19.195 1.00 90.06 86 ASP A N 1
ATOM 699 C CA . ASP A 1 86 ? 26.604 4.736 -18.651 1.00 90.06 86 ASP A CA 1
ATOM 700 C C . ASP A 1 86 ? 25.635 4.231 -19.736 1.00 90.06 86 ASP A C 1
ATOM 702 O O . ASP A 1 86 ? 25.584 4.763 -20.850 1.00 90.06 86 ASP A O 1
ATOM 706 N N . LYS A 1 87 ? 24.863 3.182 -19.425 1.00 93.81 87 LYS A N 1
ATOM 707 C CA . LYS A 1 87 ? 23.920 2.555 -20.366 1.00 93.81 87 LYS A CA 1
ATOM 708 C C . LYS A 1 87 ? 22.502 3.116 -20.287 1.00 93.81 87 LYS A C 1
ATOM 710 O O . LYS A 1 87 ? 21.677 2.741 -21.118 1.00 93.81 87 LYS A O 1
ATOM 715 N N . THR A 1 88 ? 22.216 4.058 -19.394 1.00 92.94 88 THR A N 1
ATOM 716 C CA . THR A 1 88 ? 20.910 4.728 -19.249 1.00 92.94 88 THR A CA 1
ATOM 717 C C . THR A 1 88 ? 20.339 5.166 -20.604 1.00 92.94 88 THR A C 1
ATOM 719 O O . THR A 1 88 ? 19.187 4.868 -20.930 1.00 92.94 88 THR A O 1
ATOM 722 N N . LEU A 1 89 ? 21.157 5.826 -21.435 1.00 93.62 89 LEU A N 1
ATOM 723 C CA . LEU A 1 89 ? 20.735 6.320 -22.748 1.00 93.62 89 LEU A CA 1
ATOM 724 C C . LEU A 1 89 ? 20.422 5.186 -23.731 1.00 93.62 89 LEU A C 1
ATOM 726 O O . LEU A 1 89 ? 19.465 5.284 -24.496 1.00 93.62 89 LEU A O 1
ATOM 730 N N . LEU A 1 90 ? 21.209 4.106 -23.698 1.00 96.25 90 LEU A N 1
ATOM 731 C CA . LEU A 1 90 ? 20.987 2.922 -24.526 1.00 96.25 90 LEU A CA 1
ATOM 732 C C . LEU A 1 90 ? 19.604 2.324 -24.233 1.00 96.25 90 LEU A C 1
ATOM 734 O O . LEU A 1 90 ? 18.831 2.096 -25.161 1.00 96.25 90 LEU A O 1
ATOM 738 N N . PHE A 1 91 ? 19.270 2.136 -22.954 1.00 97.00 91 PHE A N 1
ATOM 739 C CA . PHE A 1 91 ? 17.975 1.595 -22.531 1.00 97.00 91 PHE A CA 1
ATOM 740 C C . PHE A 1 91 ? 16.814 2.518 -22.919 1.00 97.00 91 PHE A C 1
ATOM 742 O O . PHE A 1 91 ? 15.822 2.043 -23.469 1.00 97.00 91 PHE A O 1
ATOM 749 N N . ALA A 1 92 ? 16.952 3.832 -22.715 1.00 95.69 92 ALA A N 1
ATOM 750 C CA . ALA A 1 92 ? 15.948 4.815 -23.127 1.00 95.69 92 ALA A CA 1
ATOM 751 C C . ALA A 1 92 ? 15.689 4.793 -24.646 1.00 95.69 92 ALA A C 1
ATOM 753 O O . ALA A 1 92 ? 14.540 4.759 -25.091 1.00 95.69 92 ALA A O 1
ATOM 754 N N . CYS A 1 93 ? 16.759 4.764 -25.446 1.00 96.06 93 CYS A N 1
ATOM 755 C CA . CYS A 1 93 ? 16.685 4.701 -26.903 1.00 96.06 93 CYS A CA 1
ATOM 756 C C . CYS A 1 93 ? 16.078 3.385 -27.402 1.00 96.06 93 CYS A C 1
ATOM 758 O O . CYS A 1 93 ? 15.351 3.394 -28.385 1.00 96.06 93 CYS A O 1
ATOM 760 N N . VAL A 1 94 ? 16.326 2.251 -26.744 1.00 96.88 94 VAL A N 1
ATOM 761 C CA . VAL A 1 94 ? 15.631 0.994 -27.076 1.00 96.88 94 VAL A CA 1
ATOM 762 C C . VAL A 1 94 ? 14.154 1.065 -26.676 1.00 96.88 94 VAL A C 1
ATOM 764 O O . VAL A 1 94 ? 13.298 0.625 -27.441 1.00 96.88 94 VAL A O 1
ATOM 767 N N . GLY A 1 95 ? 13.842 1.670 -25.525 1.00 95.38 95 GLY A N 1
ATOM 768 C CA . GLY A 1 95 ? 12.473 1.868 -25.044 1.00 95.38 95 GLY A CA 1
ATOM 769 C C . GLY A 1 95 ? 11.609 2.660 -26.023 1.00 95.38 95 GLY A C 1
ATOM 770 O O . GLY A 1 95 ? 10.542 2.191 -26.413 1.00 95.38 95 GLY A O 1
ATOM 771 N N . VAL A 1 96 ? 12.098 3.807 -26.508 1.00 94.19 96 VAL A N 1
ATOM 772 C CA . VAL A 1 96 ? 11.338 4.663 -27.441 1.00 94.19 96 VAL A CA 1
ATOM 773 C C . VAL A 1 96 ? 11.104 4.005 -28.809 1.00 94.19 96 VAL A C 1
ATOM 775 O O . VAL A 1 96 ? 10.134 4.320 -29.500 1.00 94.19 96 VAL A O 1
ATOM 778 N N . ARG A 1 97 ? 11.961 3.052 -29.200 1.00 94.69 97 ARG A N 1
ATOM 779 C CA . ARG A 1 97 ? 11.798 2.254 -30.426 1.00 94.69 97 ARG A CA 1
ATOM 780 C C . ARG A 1 97 ? 10.733 1.169 -30.307 1.00 94.69 97 ARG A C 1
ATOM 782 O O . ARG A 1 97 ? 10.278 0.672 -31.330 1.00 94.69 97 ARG A O 1
ATOM 789 N N . SER A 1 98 ? 10.286 0.863 -29.088 1.00 92.69 98 SER A N 1
ATOM 790 C CA . SER A 1 98 ? 9.095 0.041 -28.832 1.00 92.69 98 SER A CA 1
ATOM 791 C C . SER A 1 98 ? 9.164 -1.371 -29.433 1.00 92.69 98 SER A C 1
ATOM 793 O O . SER A 1 98 ? 8.166 -1.910 -29.911 1.00 92.69 98 SER A O 1
ATOM 795 N N . TYR A 1 99 ? 10.351 -1.984 -29.446 1.00 94.00 99 TYR A N 1
ATOM 796 C CA . TYR A 1 99 ? 10.499 -3.358 -29.926 1.00 94.00 99 TYR A CA 1
ATOM 797 C C . TYR A 1 99 ? 9.803 -4.361 -28.995 1.00 94.00 99 TYR A C 1
ATOM 799 O O . TYR A 1 99 ? 9.690 -4.135 -27.791 1.00 94.00 99 TYR A O 1
ATOM 807 N N . LEU A 1 100 ? 9.396 -5.515 -29.537 1.00 91.81 100 LEU A N 1
ATOM 808 C CA . LEU A 1 100 ? 8.960 -6.657 -28.721 1.00 91.81 100 LEU A CA 1
ATOM 809 C C . LEU A 1 100 ? 10.077 -7.092 -27.761 1.00 91.81 100 LEU A C 1
ATOM 811 O O . LEU A 1 100 ? 11.260 -7.010 -28.108 1.00 91.81 100 LEU A O 1
ATOM 815 N N . PHE A 1 101 ? 9.731 -7.607 -26.580 1.00 91.62 101 PHE A N 1
ATOM 816 C CA . PHE A 1 101 ? 10.740 -7.881 -25.552 1.00 91.62 101 PHE A CA 1
ATOM 817 C C . PHE A 1 101 ? 11.619 -9.090 -25.874 1.00 91.62 101 PHE A C 1
ATOM 819 O O . PHE A 1 101 ? 12.726 -9.190 -25.362 1.00 91.62 101 PHE A O 1
ATOM 826 N N . LYS A 1 102 ? 11.164 -9.959 -26.781 1.00 91.31 102 LYS A N 1
ATOM 827 C CA . LYS A 1 102 ? 11.953 -11.069 -27.346 1.00 91.31 102 LYS A CA 1
ATOM 828 C C . LYS A 1 102 ? 12.800 -10.670 -28.558 1.00 91.31 102 LYS A C 1
ATOM 830 O O . LYS A 1 102 ? 13.419 -11.525 -29.189 1.00 91.31 102 LYS A O 1
ATOM 835 N N . SER A 1 103 ? 12.769 -9.399 -28.957 1.00 92.94 103 SER A N 1
ATOM 836 C CA . SER A 1 103 ? 13.565 -8.918 -30.086 1.00 92.94 103 SER A CA 1
ATOM 837 C C . SER A 1 103 ? 15.052 -8.878 -29.743 1.00 92.94 103 SER A C 1
ATOM 839 O O . SER A 1 103 ? 15.443 -8.777 -28.581 1.00 92.94 103 SER A O 1
ATOM 841 N N . PHE A 1 104 ? 15.878 -8.882 -30.789 1.00 95.88 104 PHE A N 1
ATOM 842 C CA . PHE A 1 104 ? 17.332 -8.819 -30.673 1.00 95.88 104 PHE A CA 1
ATOM 843 C C . PHE A 1 104 ? 17.811 -7.689 -29.748 1.00 95.88 104 PHE A C 1
ATOM 845 O O . PHE A 1 104 ? 18.578 -7.944 -28.828 1.00 95.88 104 PHE A O 1
ATOM 852 N N . TYR A 1 105 ? 17.326 -6.456 -29.937 1.00 96.88 105 TYR A N 1
ATOM 853 C CA . TYR A 1 105 ? 17.815 -5.311 -29.165 1.00 96.88 105 TYR A CA 1
ATOM 854 C C . TYR A 1 105 ? 17.496 -5.410 -27.674 1.00 96.88 105 TYR A C 1
ATOM 856 O O . TYR A 1 105 ? 18.334 -5.036 -26.861 1.00 96.88 105 TYR A O 1
ATOM 864 N N . VAL A 1 106 ? 16.319 -5.920 -27.302 1.00 95.50 106 VAL A N 1
ATOM 865 C CA . VAL A 1 106 ? 15.947 -6.076 -25.887 1.00 95.50 106 VAL A CA 1
ATOM 866 C C . VAL A 1 106 ? 16.722 -7.228 -25.240 1.00 95.50 106 VAL A C 1
ATOM 868 O O . VAL A 1 106 ? 17.192 -7.088 -24.110 1.00 95.50 106 VAL A O 1
ATOM 871 N N . GLU A 1 107 ? 16.928 -8.334 -25.955 1.00 95.81 107 GLU A N 1
ATOM 872 C CA . GLU A 1 107 ? 17.751 -9.448 -25.464 1.00 95.81 107 GLU A CA 1
ATOM 873 C C . GLU A 1 107 ? 19.232 -9.062 -25.316 1.00 95.81 107 GLU A C 1
ATOM 875 O O . GLU A 1 107 ? 19.896 -9.483 -24.368 1.00 95.81 107 GLU A O 1
ATOM 880 N N . GLU A 1 108 ? 19.749 -8.187 -26.177 1.00 97.50 108 GLU A N 1
ATOM 881 C CA . GLU A 1 108 ? 21.089 -7.620 -26.009 1.00 97.50 108 GLU A CA 1
ATOM 882 C C . GLU A 1 108 ? 21.203 -6.780 -24.726 1.00 97.50 108 GLU A C 1
ATOM 884 O O . GLU A 1 108 ? 22.219 -6.859 -24.036 1.00 97.50 108 GLU A O 1
ATOM 889 N N . LEU A 1 109 ? 20.166 -6.020 -24.342 1.00 97.44 109 LEU A N 1
ATOM 890 C CA . LEU A 1 109 ? 20.166 -5.299 -23.059 1.00 97.44 109 LEU A CA 1
ATOM 891 C C . LEU A 1 109 ? 20.255 -6.258 -21.870 1.00 97.44 109 LEU A C 1
ATOM 893 O O . LEU A 1 109 ? 21.025 -6.017 -20.937 1.00 97.44 109 LEU A O 1
ATOM 897 N N . PHE A 1 110 ? 19.517 -7.370 -21.933 1.00 96.81 110 PHE A N 1
ATOM 898 C CA . PHE A 1 110 ? 19.607 -8.428 -20.930 1.00 96.81 110 PHE A CA 1
ATOM 899 C C . PHE A 1 110 ? 21.037 -8.980 -20.836 1.00 96.81 110 PHE A C 1
ATOM 901 O O . PHE A 1 110 ? 21.579 -9.142 -19.739 1.00 96.81 110 PHE A O 1
ATOM 908 N N . GLN A 1 111 ? 21.677 -9.236 -21.978 1.00 96.62 111 GLN A N 1
ATOM 909 C CA . GLN A 1 111 ? 23.038 -9.763 -22.021 1.00 96.62 111 GLN A CA 1
ATOM 910 C C . GLN A 1 111 ? 24.068 -8.772 -21.455 1.00 96.62 111 GLN A C 1
ATOM 912 O O . GLN A 1 111 ? 24.966 -9.180 -20.720 1.00 96.62 111 GLN A O 1
ATOM 917 N N . ILE A 1 112 ? 23.917 -7.471 -21.712 1.00 96.88 112 ILE A N 1
ATOM 918 C CA . ILE A 1 112 ? 24.806 -6.428 -21.172 1.00 96.88 112 ILE A CA 1
ATOM 919 C C . ILE A 1 112 ? 24.715 -6.362 -19.638 1.00 96.88 112 ILE A C 1
ATOM 921 O O . ILE A 1 112 ? 25.749 -6.241 -18.977 1.00 96.88 112 ILE A O 1
ATOM 925 N N . ILE A 1 113 ? 23.518 -6.495 -19.056 1.00 96.62 113 ILE A N 1
ATOM 926 C CA . ILE A 1 113 ? 23.358 -6.584 -17.593 1.00 96.62 113 ILE A CA 1
ATOM 927 C C . ILE A 1 113 ? 23.998 -7.869 -17.065 1.00 96.62 113 ILE A C 1
ATOM 929 O O . ILE A 1 113 ? 24.751 -7.826 -16.095 1.00 96.62 113 ILE A O 1
ATOM 933 N N . LYS A 1 114 ? 23.772 -9.010 -17.729 1.00 96.25 114 LYS A N 1
ATOM 934 C CA . LYS A 1 114 ? 24.379 -10.299 -17.350 1.00 96.25 114 LYS A CA 1
ATOM 935 C C . LYS A 1 114 ? 25.912 -10.257 -17.356 1.00 96.25 114 LYS A C 1
ATOM 937 O O . LYS A 1 114 ? 26.555 -10.937 -16.562 1.00 96.25 114 LYS A O 1
ATOM 942 N N . GLU A 1 115 ? 26.497 -9.456 -18.239 1.00 96.12 115 GLU A N 1
ATOM 943 C CA . GLU A 1 115 ? 27.940 -9.209 -18.324 1.00 96.12 115 GLU A CA 1
ATOM 944 C C . GLU A 1 115 ? 28.446 -8.146 -17.332 1.00 96.12 115 GLU A C 1
ATOM 946 O O . GLU A 1 115 ? 29.624 -7.792 -17.378 1.00 96.12 115 GLU A O 1
ATOM 951 N N . ASN A 1 116 ? 27.590 -7.642 -16.434 1.00 93.81 116 ASN A N 1
ATOM 952 C CA . ASN A 1 116 ? 27.870 -6.563 -15.479 1.00 93.81 116 ASN A CA 1
ATOM 953 C C . ASN A 1 116 ? 28.341 -5.257 -16.144 1.00 93.81 116 ASN A C 1
ATOM 955 O O . ASN A 1 116 ? 29.139 -4.509 -15.579 1.00 93.81 116 ASN A O 1
ATOM 959 N N . LYS A 1 117 ? 27.862 -4.981 -17.362 1.00 95.25 117 LYS A N 1
ATOM 960 C CA . LYS A 1 117 ? 28.164 -3.754 -18.122 1.00 95.25 117 LYS A CA 1
ATOM 961 C C . LYS A 1 117 ? 27.062 -2.693 -18.020 1.00 95.25 117 LYS A C 1
ATOM 963 O O . LYS A 1 117 ? 27.214 -1.618 -18.593 1.00 95.25 117 LYS A O 1
ATOM 968 N N . ALA A 1 118 ? 25.958 -3.015 -17.350 1.00 95.25 118 ALA A N 1
ATOM 969 C CA . ALA A 1 118 ? 24.803 -2.160 -17.086 1.00 95.25 118 ALA A CA 1
ATOM 970 C C . ALA A 1 118 ? 24.193 -2.536 -15.731 1.00 95.25 118 ALA A C 1
ATOM 972 O O . ALA A 1 118 ? 24.442 -3.634 -15.222 1.00 95.25 118 ALA A O 1
ATOM 973 N N . LEU A 1 119 ? 23.374 -1.649 -15.173 1.00 95.19 119 LEU A N 1
ATOM 974 C CA . LEU A 1 119 ? 22.630 -1.909 -13.945 1.00 95.19 119 LEU A CA 1
ATOM 975 C C . LEU A 1 119 ? 21.232 -2.438 -14.275 1.00 95.19 119 LEU A C 1
ATOM 977 O O . LEU A 1 119 ? 20.621 -2.048 -15.265 1.00 95.19 119 LEU A O 1
ATOM 981 N N . VAL A 1 120 ? 20.669 -3.274 -13.399 1.00 96.50 120 VAL A N 1
ATOM 982 C CA . VAL A 1 120 ? 19.272 -3.729 -13.542 1.00 96.50 120 VAL A CA 1
ATOM 983 C C . VAL A 1 120 ? 18.300 -2.540 -13.519 1.00 96.50 120 VAL A C 1
ATOM 985 O O . VAL A 1 120 ? 17.294 -2.555 -14.224 1.00 96.50 120 VAL A O 1
ATOM 988 N N . SER A 1 121 ? 18.626 -1.482 -12.768 1.00 95.31 121 SER A N 1
ATOM 989 C CA . SER A 1 121 ? 17.851 -0.235 -12.721 1.00 95.31 121 SER A CA 1
ATOM 990 C C . SER A 1 121 ? 17.757 0.487 -14.067 1.00 95.31 121 SER A C 1
ATOM 992 O O . SER A 1 121 ? 16.843 1.283 -14.260 1.00 95.31 121 SER A O 1
ATOM 994 N N . ASP A 1 122 ? 18.637 0.196 -15.029 1.00 95.25 122 ASP A N 1
ATOM 995 C CA . ASP A 1 122 ? 18.572 0.817 -16.356 1.00 95.25 122 ASP A CA 1
ATOM 996 C C . ASP A 1 122 ? 17.293 0.402 -17.111 1.00 95.25 122 ASP A C 1
ATOM 998 O O . ASP A 1 122 ? 16.801 1.152 -17.960 1.00 95.25 122 ASP A O 1
ATOM 1002 N N . TYR A 1 123 ? 16.662 -0.725 -16.741 1.00 96.50 123 TYR A N 1
ATOM 1003 C CA . TYR A 1 123 ? 15.339 -1.107 -17.251 1.00 96.50 123 TYR A CA 1
ATOM 1004 C C . TYR A 1 123 ? 14.243 -0.085 -16.945 1.00 96.50 123 TYR A C 1
ATOM 1006 O O . TYR A 1 123 ? 13.287 0.007 -17.713 1.00 96.50 123 TYR A O 1
ATOM 1014 N N . GLU A 1 124 ? 14.382 0.735 -15.901 1.00 94.56 124 GLU A N 1
ATOM 1015 C CA . GLU A 1 124 ? 13.435 1.821 -15.636 1.00 94.56 124 GLU A CA 1
ATOM 1016 C C . GLU A 1 124 ? 13.445 2.861 -16.761 1.00 94.56 124 GLU A C 1
ATOM 1018 O O . GLU A 1 124 ? 12.405 3.432 -17.084 1.00 94.56 124 GLU A O 1
ATOM 1023 N N . GLN A 1 125 ? 14.598 3.081 -17.404 1.00 94.31 125 GLN A N 1
ATOM 1024 C CA . GLN A 1 125 ? 14.701 3.986 -18.549 1.00 94.31 125 GLN A CA 1
ATOM 1025 C C . GLN A 1 125 ? 14.010 3.394 -19.771 1.00 94.31 125 GLN A C 1
ATOM 1027 O O . GLN A 1 125 ? 13.234 4.082 -20.430 1.00 94.31 125 GLN A O 1
ATOM 1032 N N . LEU A 1 126 ? 14.232 2.106 -20.041 1.00 95.25 126 LEU A N 1
ATOM 1033 C CA . LEU A 1 126 ? 13.500 1.403 -21.091 1.00 95.25 126 LEU A CA 1
ATOM 1034 C C . LEU A 1 126 ? 11.988 1.502 -20.853 1.00 95.25 126 LEU A C 1
ATOM 1036 O O . LEU A 1 126 ? 11.252 1.864 -21.768 1.00 95.25 126 LEU A O 1
ATOM 1040 N N . TRP A 1 127 ? 11.538 1.247 -19.623 1.00 94.31 127 TRP A N 1
ATOM 1041 C CA . TRP A 1 127 ? 10.124 1.270 -19.249 1.00 94.31 127 TRP A CA 1
ATOM 1042 C C . TRP A 1 127 ? 9.494 2.658 -19.369 1.00 94.31 127 TRP A C 1
ATOM 1044 O O . TRP A 1 127 ? 8.378 2.793 -19.864 1.00 94.31 127 TRP A O 1
ATOM 1054 N N . TYR A 1 128 ? 10.211 3.700 -18.941 1.00 91.81 128 TYR A N 1
ATOM 1055 C CA . TYR A 1 128 ? 9.717 5.075 -18.943 1.00 91.81 128 TYR A CA 1
ATOM 1056 C C . TYR A 1 128 ? 9.438 5.604 -20.357 1.00 91.81 128 TYR A C 1
ATOM 1058 O O . TYR A 1 128 ? 8.439 6.297 -20.562 1.00 91.81 128 TYR A O 1
ATOM 1066 N N . TYR A 1 129 ? 10.305 5.280 -21.323 1.00 91.62 129 TYR A N 1
ATOM 1067 C CA . TYR A 1 129 ? 10.202 5.766 -22.706 1.00 91.62 129 TYR A CA 1
ATOM 1068 C C . TYR A 1 129 ? 9.375 4.864 -23.630 1.00 91.62 129 TYR A C 1
ATOM 1070 O O . TYR A 1 129 ? 9.116 5.244 -24.772 1.00 91.62 129 TYR A O 1
ATOM 1078 N N . MET A 1 130 ? 8.952 3.692 -23.159 1.00 90.44 130 MET A N 1
ATOM 1079 C CA . MET A 1 130 ? 8.187 2.742 -23.958 1.00 90.44 130 MET A CA 1
ATOM 1080 C C . MET A 1 130 ? 6.679 3.063 -23.951 1.00 90.44 130 MET A C 1
ATOM 1082 O O . MET A 1 130 ? 6.103 3.296 -22.883 1.00 90.44 130 MET A O 1
ATOM 1086 N N . PRO A 1 131 ? 5.996 3.038 -25.112 1.00 87.94 131 PRO A N 1
ATOM 1087 C CA . PRO A 1 131 ? 4.541 3.126 -25.191 1.00 87.94 131 PRO A CA 1
ATOM 1088 C C . PRO A 1 131 ? 3.924 1.806 -24.719 1.00 87.94 131 PRO A C 1
ATOM 1090 O O . PRO A 1 131 ? 3.710 0.875 -25.486 1.00 87.94 131 PRO A O 1
ATOM 1093 N N . LEU A 1 132 ? 3.692 1.676 -23.414 1.00 85.19 132 LEU A N 1
ATOM 1094 C CA . LEU A 1 132 ? 3.261 0.403 -22.830 1.00 85.19 132 LEU A CA 1
ATOM 1095 C C . LEU A 1 132 ? 1.929 -0.097 -23.396 1.00 85.19 132 LEU A C 1
ATOM 1097 O O . LEU A 1 132 ? 1.743 -1.307 -23.466 1.00 85.19 132 LEU A O 1
ATOM 1101 N N . ASP A 1 133 ? 1.031 0.790 -23.81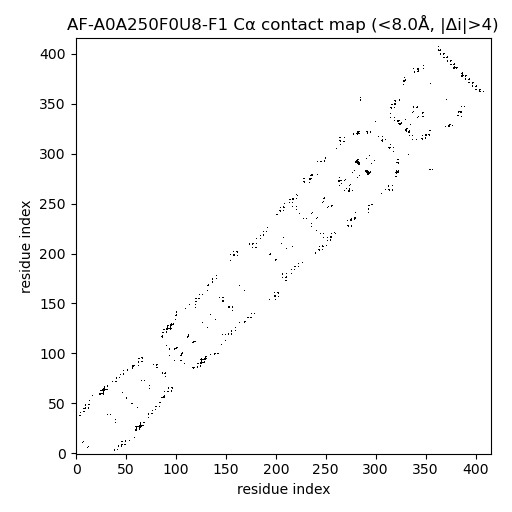3 1.00 83.50 133 ASP A N 1
ATOM 1102 C CA . ASP A 1 133 ? -0.303 0.508 -24.354 1.00 83.50 133 ASP A CA 1
ATOM 1103 C C . ASP A 1 133 ? -0.298 -0.436 -25.565 1.00 83.50 133 ASP A C 1
ATOM 1105 O O . ASP A 1 133 ? -1.195 -1.270 -25.681 1.00 83.50 133 ASP A O 1
ATOM 1109 N N . ILE A 1 134 ? 0.740 -0.398 -26.408 1.00 85.56 134 ILE A N 1
ATOM 1110 C CA . ILE A 1 134 ? 0.799 -1.231 -27.622 1.00 85.56 134 ILE A CA 1
ATOM 1111 C C . ILE A 1 134 ? 1.334 -2.653 -27.386 1.00 85.56 134 ILE A C 1
ATOM 1113 O O . ILE A 1 134 ? 1.211 -3.512 -28.260 1.00 85.56 134 ILE A O 1
ATOM 1117 N N . HIS A 1 135 ? 1.938 -2.931 -26.227 1.00 87.75 135 HIS A N 1
ATOM 1118 C CA . HIS A 1 135 ? 2.536 -4.241 -25.946 1.00 87.75 135 HIS A CA 1
ATOM 1119 C C . HIS A 1 135 ? 1.505 -5.226 -25.357 1.00 87.75 135 HIS A C 1
ATOM 1121 O O . HIS A 1 135 ? 0.726 -4.847 -24.489 1.00 87.75 135 HIS A O 1
ATOM 1127 N N . PRO A 1 136 ? 1.478 -6.515 -25.729 1.00 89.88 136 PRO A N 1
ATOM 1128 C CA . PRO A 1 136 ? 0.632 -7.501 -25.047 1.00 89.88 136 PRO A CA 1
ATOM 1129 C C . PRO A 1 136 ? 1.009 -7.700 -23.566 1.00 89.88 136 PRO A C 1
ATOM 1131 O O . PRO A 1 136 ? 2.165 -7.528 -23.181 1.00 89.88 136 PRO A O 1
ATOM 1134 N N . ILE A 1 137 ? 0.054 -8.108 -22.721 1.00 91.12 137 ILE A N 1
ATOM 1135 C CA . ILE A 1 137 ? 0.324 -8.410 -21.299 1.00 91.12 137 ILE A CA 1
ATOM 1136 C C . ILE A 1 137 ? 1.330 -9.558 -21.145 1.00 91.12 137 ILE A C 1
ATOM 1138 O O . ILE A 1 137 ? 2.227 -9.462 -20.318 1.00 91.12 137 ILE A O 1
ATOM 1142 N N . ASP A 1 138 ? 1.238 -10.604 -21.970 1.00 91.69 138 ASP A N 1
ATOM 1143 C CA . ASP A 1 138 ? 2.165 -11.742 -21.887 1.00 91.69 138 ASP A CA 1
ATOM 1144 C C . ASP A 1 138 ? 3.616 -11.332 -22.232 1.00 91.69 138 ASP A C 1
ATOM 1146 O O . ASP A 1 138 ? 4.568 -11.906 -21.712 1.00 91.69 138 ASP A O 1
ATOM 1150 N N . GLU A 1 139 ? 3.800 -10.290 -23.052 1.00 91.69 139 GLU A N 1
ATOM 1151 C CA . GLU A 1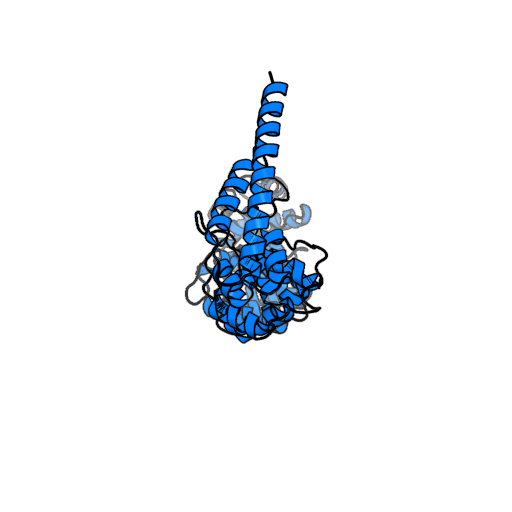 139 ? 5.114 -9.688 -23.317 1.00 91.69 139 GLU A CA 1
ATOM 1152 C C . GLU A 1 139 ? 5.613 -8.898 -22.092 1.00 91.69 139 GLU A C 1
ATOM 1154 O O . GLU A 1 139 ? 6.767 -9.046 -21.696 1.00 91.69 139 GLU A O 1
ATOM 1159 N N . ILE A 1 140 ? 4.749 -8.119 -21.428 1.00 93.31 140 ILE A N 1
ATOM 1160 C CA . ILE A 1 140 ? 5.100 -7.448 -20.160 1.00 93.31 140 ILE A CA 1
ATOM 1161 C C . ILE A 1 140 ? 5.556 -8.460 -19.105 1.00 93.31 140 ILE A C 1
ATOM 1163 O O . ILE A 1 140 ? 6.587 -8.256 -18.465 1.00 93.31 140 ILE A O 1
ATOM 1167 N N . LEU A 1 141 ? 4.797 -9.545 -18.935 1.00 95.12 141 LEU A N 1
ATOM 1168 C CA . LEU A 1 141 ? 5.119 -10.592 -17.968 1.00 95.12 141 LEU A CA 1
ATOM 1169 C C . LEU A 1 141 ? 6.453 -11.255 -18.297 1.00 95.12 141 LEU A C 1
ATOM 1171 O O . LEU A 1 141 ? 7.279 -11.420 -17.404 1.00 95.12 141 LEU A O 1
ATOM 1175 N N . TYR A 1 142 ? 6.709 -11.531 -19.579 1.00 95.19 142 TYR A N 1
ATOM 1176 C CA . TYR A 1 142 ? 8.014 -12.009 -20.022 1.00 95.19 142 TYR A CA 1
ATOM 1177 C C . TYR A 1 142 ? 9.134 -11.058 -19.588 1.00 95.19 142 TYR A C 1
ATOM 1179 O O . TYR A 1 142 ? 10.099 -11.505 -18.976 1.00 95.19 142 TYR A O 1
ATOM 1187 N N . LEU A 1 143 ? 9.013 -9.746 -19.824 1.00 95.88 143 LEU A N 1
ATOM 1188 C CA . LEU A 1 143 ? 10.040 -8.801 -19.374 1.00 95.88 143 LEU A CA 1
ATOM 1189 C C . LEU A 1 143 ? 10.234 -8.853 -17.851 1.00 95.88 143 LEU A C 1
ATOM 1191 O O . LEU A 1 143 ? 11.374 -8.883 -17.388 1.00 95.88 143 LEU A O 1
ATOM 1195 N N . PHE A 1 144 ? 9.150 -8.877 -17.073 1.00 97.38 144 PHE A N 1
ATOM 1196 C CA . PHE A 1 144 ? 9.236 -8.951 -15.612 1.00 97.38 144 PHE A CA 1
ATOM 1197 C C . PHE A 1 144 ? 9.961 -10.218 -15.149 1.00 97.38 144 PHE A C 1
ATOM 1199 O O . PHE A 1 144 ? 10.861 -10.122 -14.317 1.00 97.38 144 PHE A O 1
ATOM 1206 N N . GLU A 1 145 ? 9.650 -11.382 -15.722 1.00 97.00 145 GLU A N 1
ATOM 1207 C CA . GLU A 1 145 ? 10.357 -12.639 -15.445 1.00 97.00 145 GLU A CA 1
ATOM 1208 C C . GLU A 1 145 ? 11.851 -12.544 -15.775 1.00 97.00 145 GLU A C 1
ATOM 1210 O O . GLU A 1 145 ? 12.699 -12.993 -14.997 1.00 97.00 145 GLU A O 1
ATOM 1215 N N . ARG A 1 146 ? 12.199 -11.920 -16.908 1.00 95.75 146 ARG A N 1
ATOM 1216 C CA . ARG A 1 146 ? 13.601 -11.711 -17.301 1.00 95.75 146 ARG A CA 1
ATOM 1217 C C . ARG A 1 146 ? 14.319 -10.815 -16.294 1.00 95.75 146 ARG A C 1
ATOM 1219 O O . ARG A 1 146 ? 15.414 -11.170 -15.864 1.00 95.75 146 ARG A O 1
ATOM 1226 N N . ILE A 1 147 ? 13.707 -9.711 -15.870 1.00 97.56 147 ILE A N 1
ATOM 1227 C CA . ILE A 1 147 ? 14.283 -8.798 -14.871 1.00 97.56 147 ILE A CA 1
ATOM 1228 C C . ILE A 1 147 ? 14.455 -9.509 -13.523 1.00 97.56 147 ILE A C 1
ATOM 1230 O O . ILE A 1 147 ? 15.534 -9.435 -12.937 1.00 97.56 147 ILE A O 1
ATOM 1234 N N . LEU A 1 148 ? 13.449 -10.270 -13.079 1.00 97.50 148 LEU A N 1
ATOM 1235 C CA . LEU A 1 148 ? 13.471 -11.013 -11.811 1.00 97.50 148 LEU A CA 1
ATOM 1236 C C . LEU A 1 148 ? 14.536 -12.111 -11.746 1.00 97.50 148 LEU A C 1
ATOM 1238 O O . LEU A 1 148 ? 14.868 -12.571 -10.654 1.00 97.50 148 LEU A O 1
ATOM 1242 N N . SER A 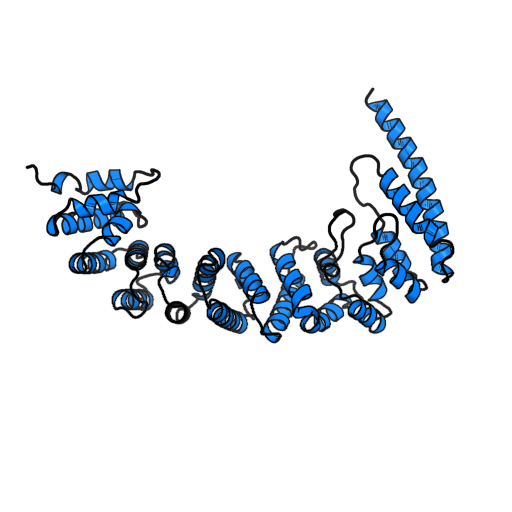1 149 ? 15.099 -12.517 -12.887 1.00 96.31 149 SER A N 1
ATOM 1243 C CA . SER A 1 149 ? 16.231 -13.449 -12.916 1.00 96.31 149 SER A CA 1
ATOM 1244 C C . SER A 1 149 ? 17.546 -12.834 -12.416 1.00 96.31 149 SER A C 1
ATOM 1246 O O . SER A 1 149 ? 18.482 -13.574 -12.106 1.00 96.31 149 SER A O 1
ATOM 1248 N N . PHE A 1 150 ? 17.626 -11.503 -12.303 1.00 96.88 150 PHE A N 1
ATOM 1249 C CA . PHE A 1 150 ? 18.772 -10.817 -11.712 1.00 96.88 150 PHE A CA 1
ATOM 1250 C C . PHE A 1 150 ? 18.621 -10.660 -10.188 1.00 96.88 150 PHE A C 1
ATOM 1252 O O . PHE A 1 150 ? 17.504 -10.460 -9.703 1.00 96.88 150 PHE A O 1
ATOM 1259 N N . PRO A 1 151 ? 19.723 -10.690 -9.416 1.00 91.62 151 PRO A N 1
ATOM 1260 C CA . PRO A 1 151 ? 19.705 -10.356 -7.991 1.00 91.62 151 PRO A CA 1
ATOM 1261 C C . PRO A 1 151 ? 19.165 -8.942 -7.730 1.00 91.62 151 PRO A C 1
ATOM 1263 O O . PRO A 1 151 ? 19.361 -8.046 -8.550 1.00 91.62 151 PRO A O 1
ATOM 1266 N N . ASP A 1 152 ? 18.487 -8.750 -6.593 1.00 85.88 152 ASP A N 1
ATOM 1267 C CA . ASP A 1 152 ? 17.981 -7.451 -6.102 1.00 85.88 152 ASP A CA 1
ATOM 1268 C C . ASP A 1 152 ? 17.073 -6.668 -7.078 1.00 85.88 152 ASP A C 1
ATOM 1270 O O . ASP A 1 152 ? 16.814 -5.475 -6.915 1.00 85.88 152 ASP A O 1
ATOM 1274 N N . SER A 1 153 ? 16.526 -7.352 -8.080 1.00 95.50 153 SER A N 1
ATOM 1275 C CA . SER A 1 153 ? 15.734 -6.782 -9.177 1.00 95.50 153 SER A CA 1
ATOM 1276 C C . SER A 1 153 ? 14.258 -6.551 -8.843 1.00 95.50 153 SER A C 1
ATOM 1278 O O . SER A 1 153 ? 13.555 -5.837 -9.558 1.00 95.50 153 SER A O 1
ATOM 1280 N N . PHE A 1 154 ? 13.772 -7.131 -7.744 1.00 96.75 154 PHE A N 1
ATOM 1281 C CA . PHE A 1 154 ? 12.358 -7.089 -7.372 1.00 96.75 154 PHE A CA 1
ATOM 1282 C C . PHE A 1 154 ? 11.833 -5.656 -7.203 1.00 96.75 154 PHE A C 1
ATOM 1284 O O . PHE A 1 154 ? 10.748 -5.340 -7.685 1.00 96.75 154 PHE A O 1
ATOM 1291 N N . LYS A 1 155 ? 12.631 -4.759 -6.606 1.00 95.06 155 LYS A N 1
ATOM 1292 C CA . LYS A 1 155 ? 12.271 -3.338 -6.449 1.00 95.06 155 LYS A CA 1
ATOM 1293 C C . LYS A 1 155 ? 12.053 -2.640 -7.794 1.00 95.06 155 LYS A C 1
ATOM 1295 O O . LYS A 1 155 ? 11.140 -1.829 -7.916 1.00 95.06 155 LYS A O 1
ATOM 1300 N N . ILE A 1 156 ? 12.826 -3.015 -8.815 1.00 96.62 156 ILE A N 1
ATOM 1301 C CA . ILE A 1 156 ? 12.682 -2.481 -10.174 1.00 96.62 156 ILE A CA 1
ATOM 1302 C C . ILE A 1 156 ? 11.339 -2.911 -10.770 1.00 96.62 156 ILE A C 1
ATOM 1304 O O . ILE A 1 156 ? 10.593 -2.077 -11.277 1.00 96.62 156 ILE A O 1
ATOM 1308 N N . VAL A 1 157 ? 10.968 -4.188 -10.627 1.00 97.62 157 VAL A N 1
ATOM 1309 C CA . VAL A 1 157 ? 9.657 -4.680 -11.085 1.00 97.62 157 VAL A CA 1
ATOM 1310 C C . VAL A 1 157 ? 8.502 -4.036 -10.318 1.00 97.62 157 VAL A C 1
ATOM 1312 O O . VAL A 1 157 ? 7.488 -3.696 -10.928 1.00 97.62 157 VAL A O 1
ATOM 1315 N N . ILE A 1 158 ? 8.646 -3.800 -9.012 1.00 97.12 158 ILE A N 1
ATOM 1316 C CA . ILE A 1 158 ? 7.651 -3.074 -8.208 1.00 97.12 158 ILE A CA 1
ATOM 1317 C C . ILE A 1 158 ? 7.467 -1.639 -8.716 1.00 97.12 158 ILE A C 1
ATOM 1319 O O . ILE A 1 158 ? 6.333 -1.209 -8.935 1.00 97.12 158 ILE A O 1
ATOM 1323 N N . HIS A 1 159 ? 8.554 -0.913 -8.980 1.00 95.25 159 HIS A N 1
ATOM 1324 C CA . HIS A 1 159 ? 8.477 0.448 -9.508 1.00 95.25 159 HIS A CA 1
ATOM 1325 C C . HIS A 1 159 ? 7.874 0.490 -10.923 1.00 95.25 159 HIS A C 1
ATOM 1327 O O . HIS A 1 159 ? 6.974 1.288 -11.200 1.00 95.25 159 HIS A O 1
ATOM 1333 N N . MET A 1 160 ? 8.278 -0.427 -11.805 1.00 95.12 160 MET A N 1
ATOM 1334 C CA . MET A 1 160 ? 7.691 -0.568 -13.142 1.00 95.12 160 MET A CA 1
ATOM 1335 C C . MET A 1 160 ? 6.192 -0.905 -13.077 1.00 95.12 160 MET A C 1
ATOM 1337 O O . MET A 1 160 ? 5.396 -0.339 -13.833 1.00 95.12 160 MET A O 1
ATOM 1341 N N . SER A 1 161 ? 5.787 -1.770 -12.144 1.00 94.75 161 SER A N 1
ATOM 1342 C CA . SER A 1 161 ? 4.379 -2.102 -11.893 1.00 94.75 161 SER A CA 1
ATOM 1343 C C . SER A 1 161 ? 3.594 -0.895 -11.384 1.00 94.75 161 SER A C 1
ATOM 1345 O O . SER A 1 161 ? 2.447 -0.709 -11.781 1.00 94.75 161 SER A O 1
ATOM 1347 N N . MET A 1 162 ? 4.205 -0.030 -10.567 1.00 93.44 162 MET A N 1
ATOM 1348 C CA . MET A 1 162 ? 3.558 1.192 -10.067 1.00 93.44 162 MET A CA 1
ATOM 1349 C C . MET A 1 162 ? 3.220 2.128 -11.229 1.00 93.44 162 MET A C 1
ATOM 1351 O O . MET A 1 162 ? 2.088 2.608 -11.342 1.00 93.44 162 MET A O 1
ATOM 1355 N N . ILE A 1 163 ? 4.159 2.309 -12.160 1.00 90.44 163 ILE A N 1
ATOM 1356 C CA . ILE A 1 163 ? 3.939 3.098 -13.380 1.00 90.44 163 ILE A CA 1
ATOM 1357 C C . ILE A 1 163 ? 2.830 2.477 -14.242 1.00 90.44 163 ILE A C 1
ATOM 1359 O O . ILE A 1 163 ? 2.015 3.200 -14.811 1.00 90.44 163 ILE A O 1
ATOM 1363 N N . LEU A 1 164 ? 2.768 1.146 -14.330 1.00 90.94 164 LEU A N 1
ATOM 1364 C CA . LEU A 1 164 ? 1.741 0.455 -15.107 1.00 90.94 164 LEU A CA 1
ATOM 1365 C C . LEU A 1 164 ? 0.343 0.610 -14.486 1.00 90.94 164 LEU A C 1
ATOM 1367 O O . LEU A 1 164 ? -0.609 0.927 -15.196 1.00 90.94 164 LEU A O 1
ATOM 1371 N N . PHE A 1 165 ? 0.220 0.414 -13.171 1.00 89.62 165 PHE A N 1
ATOM 1372 C CA . PHE A 1 165 ? -1.059 0.448 -12.450 1.00 89.62 165 PHE A CA 1
ATOM 1373 C C . PHE A 1 165 ? -1.587 1.866 -12.226 1.00 89.62 165 PHE A C 1
ATOM 1375 O O . PHE A 1 165 ? -2.790 2.052 -12.095 1.00 89.62 165 PHE A O 1
ATOM 1382 N N . SER A 1 166 ? -0.719 2.879 -12.190 1.00 83.06 166 SER A N 1
ATOM 1383 C CA . SER A 1 166 ? -1.144 4.278 -12.030 1.00 83.06 166 SER A CA 1
ATOM 1384 C C . SER A 1 166 ? -1.785 4.873 -13.282 1.00 83.06 166 SER A C 1
ATOM 1386 O O . SER A 1 166 ? -2.490 5.875 -13.184 1.00 83.06 166 SER A O 1
ATOM 1388 N N . ARG A 1 167 ? -1.541 4.284 -14.456 1.00 76.56 167 ARG A N 1
ATOM 1389 C CA . ARG A 1 167 ? -2.016 4.814 -15.738 1.00 76.56 167 ARG A CA 1
ATOM 1390 C C . ARG A 1 167 ? -3.285 4.123 -16.267 1.00 76.56 167 ARG A C 1
ATOM 1392 O O . ARG A 1 167 ? -3.772 4.541 -17.311 1.00 76.56 167 ARG A O 1
ATOM 1399 N N . ASP A 1 168 ? -3.787 3.079 -15.592 1.00 69.88 168 ASP A N 1
ATOM 1400 C CA . ASP A 1 168 ? -4.982 2.293 -15.975 1.00 69.88 168 ASP A CA 1
ATOM 1401 C C . ASP A 1 168 ? -5.031 1.906 -17.476 1.00 69.88 168 ASP A C 1
ATOM 1403 O O . ASP A 1 168 ? -6.081 1.883 -18.111 1.00 69.88 168 ASP A O 1
ATOM 1407 N N . LEU A 1 169 ? -3.870 1.613 -18.077 1.00 66.38 169 LEU A N 1
ATOM 1408 C CA . LEU A 1 169 ? -3.707 1.598 -19.541 1.00 66.38 169 LEU A CA 1
ATOM 1409 C C . LEU A 1 169 ? -4.246 0.356 -20.262 1.00 66.38 169 LEU A C 1
ATOM 1411 O O . LEU A 1 169 ? -4.178 0.329 -21.491 1.00 66.38 169 LEU A O 1
ATOM 1415 N N . LYS A 1 170 ? -4.666 -0.709 -19.560 1.00 66.19 170 LYS A N 1
ATOM 1416 C CA . LYS A 1 170 ? -4.828 -2.028 -20.199 1.00 66.19 170 LYS A CA 1
ATOM 1417 C C . LYS A 1 170 ? -6.000 -2.879 -19.738 1.00 66.19 170 LYS A C 1
ATOM 1419 O O . LYS A 1 170 ? -6.178 -3.138 -18.549 1.00 66.19 170 LYS A O 1
ATOM 1424 N N . ASP A 1 171 ? -6.650 -3.474 -20.734 1.00 63.62 171 ASP A N 1
ATOM 1425 C CA . ASP A 1 171 ? -7.509 -4.644 -20.584 1.00 63.62 171 ASP A CA 1
ATOM 1426 C C . ASP A 1 171 ? -6.691 -5.870 -20.122 1.00 63.62 171 ASP A C 1
ATOM 1428 O O . ASP A 1 171 ? -5.515 -6.023 -20.460 1.00 63.62 171 ASP A O 1
ATOM 1432 N N . ASN A 1 172 ? -7.304 -6.773 -19.349 1.00 71.56 172 ASN A N 1
ATOM 1433 C CA . ASN A 1 172 ? -6.678 -7.996 -18.807 1.00 71.56 172 ASN A CA 1
ATOM 1434 C C . ASN A 1 172 ? -5.452 -7.788 -17.894 1.00 71.56 172 ASN A C 1
ATOM 1436 O O . ASN A 1 172 ? -4.657 -8.712 -17.695 1.00 71.56 172 ASN A O 1
ATOM 1440 N N . ILE A 1 173 ? -5.328 -6.619 -17.259 1.00 86.81 173 ILE A N 1
ATOM 1441 C CA . ILE A 1 173 ? -4.285 -6.338 -16.256 1.00 86.81 173 ILE A CA 1
ATOM 1442 C C . ILE A 1 173 ? -4.324 -7.281 -15.036 1.00 86.81 173 ILE A C 1
ATOM 1444 O O . ILE A 1 173 ? -3.342 -7.388 -14.308 1.00 86.81 173 ILE A O 1
ATOM 1448 N N . ALA A 1 174 ? -5.422 -8.026 -14.851 1.00 88.50 174 ALA A N 1
ATOM 1449 C CA . ALA A 1 174 ? -5.579 -9.063 -13.830 1.00 88.50 174 ALA A CA 1
ATOM 1450 C C . ALA A 1 174 ? -4.415 -10.069 -13.806 1.00 88.50 174 ALA A C 1
ATOM 1452 O O . ALA A 1 174 ? -3.896 -10.353 -12.734 1.00 88.50 174 ALA A O 1
ATOM 1453 N N . LYS A 1 175 ? -3.913 -10.511 -14.971 1.00 91.50 175 LYS A N 1
ATOM 1454 C CA . LYS A 1 175 ? -2.751 -11.419 -15.024 1.00 91.50 175 LYS A CA 1
ATOM 1455 C C . LYS A 1 175 ? -1.490 -10.808 -14.401 1.00 91.50 175 LYS A C 1
ATOM 1457 O O . LYS A 1 175 ? -0.673 -11.525 -13.836 1.00 91.50 175 LYS A O 1
ATOM 1462 N N . VAL A 1 176 ? -1.311 -9.489 -14.526 1.00 93.25 176 VAL A N 1
ATOM 1463 C CA . VAL A 1 176 ? -0.175 -8.786 -13.913 1.00 93.25 176 VAL A CA 1
ATOM 1464 C C . VAL A 1 176 ? -0.366 -8.694 -12.406 1.00 93.25 176 VAL A C 1
ATOM 1466 O O . VAL A 1 176 ? 0.596 -8.894 -11.674 1.00 93.25 176 VAL A O 1
ATOM 1469 N N . TYR A 1 177 ? -1.592 -8.463 -11.930 1.00 93.31 177 TYR A N 1
ATOM 1470 C CA . TYR A 1 177 ? -1.888 -8.562 -10.501 1.00 93.31 177 TYR A CA 1
ATOM 1471 C C . TYR A 1 177 ? -1.574 -9.953 -9.952 1.00 93.31 177 TYR A C 1
ATOM 1473 O O . TYR A 1 177 ? -0.838 -10.033 -8.976 1.00 93.31 177 TYR A O 1
ATOM 1481 N N . ASP A 1 178 ? -2.033 -11.021 -10.611 1.00 93.38 178 ASP A N 1
ATOM 1482 C CA . ASP A 1 178 ? -1.771 -12.402 -10.186 1.00 93.38 178 ASP A CA 1
ATOM 1483 C C . ASP A 1 178 ? -0.267 -12.703 -10.117 1.00 93.38 178 ASP A C 1
ATOM 1485 O O . ASP A 1 178 ? 0.216 -13.284 -9.143 1.00 93.38 178 ASP A O 1
ATOM 1489 N N . PHE A 1 179 ? 0.483 -12.264 -11.131 1.00 95.31 179 PHE A N 1
ATOM 1490 C CA . PHE A 1 179 ? 1.934 -12.414 -11.177 1.00 95.31 179 PHE A CA 1
ATOM 1491 C C . PHE A 1 179 ? 2.623 -11.680 -10.020 1.00 95.31 179 PHE A C 1
ATOM 1493 O O . PHE A 1 179 ? 3.426 -12.262 -9.292 1.00 95.31 179 PHE A O 1
ATOM 1500 N N . ILE A 1 180 ? 2.297 -10.402 -9.815 1.00 95.81 180 ILE A N 1
ATOM 1501 C CA . ILE A 1 180 ? 2.902 -9.592 -8.752 1.00 95.81 180 ILE A CA 1
ATOM 1502 C C . ILE A 1 180 ? 2.501 -10.112 -7.366 1.00 95.81 180 ILE A C 1
ATOM 1504 O O . ILE A 1 180 ? 3.333 -10.139 -6.461 1.00 95.81 180 ILE A O 1
ATOM 1508 N N . GLU A 1 181 ? 1.268 -10.588 -7.200 1.00 95.62 181 GLU A N 1
ATOM 1509 C CA . GLU A 1 181 ? 0.792 -11.238 -5.977 1.00 95.62 181 GLU A CA 1
ATOM 1510 C C . GLU A 1 181 ? 1.628 -12.478 -5.631 1.00 95.62 181 GLU A C 1
ATOM 1512 O O . GLU A 1 181 ? 2.039 -12.662 -4.481 1.00 95.62 181 GLU A O 1
ATOM 1517 N N . GLU A 1 182 ? 1.945 -13.314 -6.622 1.00 94.94 182 GLU A N 1
ATOM 1518 C CA . GLU A 1 182 ? 2.817 -14.478 -6.442 1.00 94.94 182 GLU A CA 1
ATOM 1519 C C . GLU A 1 182 ? 4.255 -14.084 -6.102 1.00 94.94 182 GLU A C 1
ATOM 1521 O O . GLU A 1 182 ? 4.873 -14.696 -5.225 1.00 94.94 182 GLU A O 1
ATOM 1526 N N . GLU A 1 183 ? 4.791 -13.046 -6.740 1.00 96.06 183 GLU A N 1
ATOM 1527 C CA . GLU A 1 183 ? 6.149 -12.575 -6.469 1.00 96.06 183 GLU A CA 1
ATOM 1528 C C . GLU A 1 183 ? 6.289 -11.918 -5.088 1.00 96.06 183 GLU A C 1
ATOM 1530 O O . GLU A 1 183 ? 7.294 -12.152 -4.407 1.00 96.06 183 GLU A O 1
ATOM 1535 N N . ILE A 1 184 ? 5.281 -11.171 -4.626 1.00 95.75 184 ILE A N 1
ATOM 1536 C CA . ILE A 1 184 ? 5.221 -10.666 -3.244 1.00 95.75 184 ILE A CA 1
ATOM 1537 C C . ILE A 1 184 ? 5.090 -11.837 -2.268 1.00 95.75 184 ILE A C 1
ATOM 1539 O O . ILE A 1 184 ? 5.805 -11.890 -1.267 1.00 95.75 184 ILE A O 1
ATOM 1543 N N . SER A 1 185 ? 4.236 -12.820 -2.578 1.00 93.88 185 SER A N 1
ATOM 1544 C CA . SER A 1 185 ? 4.012 -13.992 -1.720 1.00 93.88 185 SER A CA 1
ATOM 1545 C C . SER A 1 185 ? 5.295 -14.753 -1.394 1.00 93.88 185 SER A C 1
ATOM 1547 O O . SER A 1 185 ? 5.461 -15.237 -0.271 1.00 93.88 185 SER A O 1
ATOM 1549 N N . LYS A 1 186 ? 6.207 -14.858 -2.366 1.00 94.31 186 LYS A N 1
ATOM 1550 C CA . LYS A 1 186 ? 7.511 -15.522 -2.215 1.00 94.31 186 LYS A CA 1
ATOM 1551 C C . LYS A 1 186 ? 8.470 -14.759 -1.291 1.00 94.31 186 LYS A C 1
ATOM 1553 O O . LYS A 1 186 ? 9.411 -15.367 -0.795 1.00 94.31 186 LYS A O 1
ATOM 1558 N N . ARG A 1 187 ? 8.229 -13.463 -1.056 1.00 95.00 187 ARG A N 1
ATOM 1559 C CA . ARG A 1 187 ? 9.139 -12.520 -0.375 1.00 95.00 187 ARG A CA 1
ATOM 1560 C C . ARG A 1 187 ? 8.560 -11.917 0.905 1.00 95.00 187 ARG A C 1
ATOM 1562 O O . ARG A 1 187 ? 9.070 -10.923 1.414 1.00 95.00 187 ARG A O 1
ATOM 1569 N N . PHE A 1 188 ? 7.512 -12.510 1.479 1.00 91.69 188 PHE A N 1
ATOM 1570 C CA . PHE A 1 188 ? 6.946 -12.025 2.745 1.00 91.69 188 PHE A CA 1
ATOM 1571 C C . PHE A 1 188 ? 7.950 -12.037 3.912 1.00 91.69 188 PHE A C 1
ATOM 1573 O O . PHE A 1 188 ? 7.842 -11.223 4.823 1.00 91.69 188 PHE A O 1
ATOM 1580 N N . ASN A 1 189 ? 8.963 -12.905 3.881 1.00 92.50 189 ASN A N 1
ATOM 1581 C CA . ASN A 1 189 ? 10.082 -12.880 4.829 1.00 92.50 189 ASN A CA 1
ATOM 1582 C C . ASN A 1 189 ? 10.913 -11.581 4.761 1.00 92.50 189 ASN A C 1
ATOM 1584 O O . ASN A 1 189 ? 11.567 -11.231 5.739 1.00 92.50 189 ASN A O 1
ATOM 1588 N N . GLU A 1 190 ? 10.867 -10.858 3.643 1.00 93.81 190 GLU A N 1
ATOM 1589 C CA . GLU A 1 190 ? 11.572 -9.593 3.402 1.00 93.81 190 GLU A CA 1
ATOM 1590 C C . GLU A 1 190 ? 10.669 -8.364 3.624 1.00 93.81 190 GLU A C 1
ATOM 1592 O O . GLU A 1 190 ? 11.082 -7.235 3.354 1.00 93.81 190 GLU A O 1
ATOM 1597 N N . PHE A 1 191 ? 9.447 -8.548 4.145 1.00 93.38 191 PHE A N 1
ATOM 1598 C CA . PHE A 1 191 ? 8.429 -7.494 4.259 1.00 93.38 191 PHE A CA 1
ATOM 1599 C C . PHE A 1 191 ? 8.951 -6.202 4.904 1.00 93.38 191 PHE A C 1
ATOM 1601 O O . PHE A 1 191 ? 8.654 -5.115 4.419 1.00 93.38 191 PHE A O 1
ATOM 1608 N N . PHE A 1 192 ? 9.754 -6.299 5.967 1.00 91.31 192 PHE A N 1
ATOM 1609 C CA . PHE A 1 192 ? 10.327 -5.136 6.658 1.00 91.31 192 PHE A CA 1
ATOM 1610 C C . PHE A 1 192 ? 11.258 -4.302 5.777 1.00 91.31 192 PHE A C 1
ATOM 1612 O O . PHE A 1 192 ? 11.217 -3.074 5.827 1.00 91.31 192 PHE A O 1
ATOM 1619 N N . GLU A 1 193 ? 12.092 -4.960 4.975 1.00 92.38 193 GLU A N 1
ATOM 1620 C CA . GLU A 1 193 ? 13.027 -4.285 4.076 1.00 92.38 193 GLU A CA 1
ATOM 1621 C C . GLU A 1 193 ? 12.303 -3.692 2.867 1.00 92.38 193 GLU A C 1
ATOM 1623 O O . GLU A 1 193 ? 12.607 -2.573 2.453 1.00 92.38 193 GLU A O 1
ATOM 1628 N N . LEU A 1 194 ? 11.301 -4.401 2.343 1.00 93.56 194 LEU A N 1
ATOM 1629 C CA . LEU A 1 194 ? 10.464 -3.929 1.240 1.00 93.56 194 LEU A CA 1
ATOM 1630 C C . LEU A 1 194 ? 9.565 -2.755 1.652 1.00 93.56 194 LEU A C 1
ATOM 1632 O O . LEU A 1 194 ? 9.387 -1.820 0.881 1.00 93.56 194 LEU A O 1
ATOM 1636 N N . SER A 1 195 ? 9.086 -2.735 2.898 1.00 92.00 195 SER A N 1
ATOM 1637 C CA . SER A 1 195 ? 8.234 -1.666 3.448 1.00 92.00 195 SER A CA 1
ATOM 1638 C C . SER A 1 195 ? 8.941 -0.316 3.624 1.00 92.00 195 SER A C 1
ATOM 1640 O O . SER A 1 195 ? 8.300 0.666 4.002 1.00 92.00 195 SER A O 1
ATOM 1642 N N . LYS A 1 196 ? 10.251 -0.237 3.358 1.00 91.38 196 LYS A N 1
ATOM 1643 C CA . LYS A 1 196 ? 10.980 1.039 3.262 1.00 91.38 196 LYS A CA 1
ATOM 1644 C C . LYS A 1 196 ? 10.697 1.774 1.945 1.00 91.38 196 LYS A C 1
ATOM 1646 O O . LYS A 1 196 ? 11.004 2.957 1.853 1.00 91.38 196 LYS A O 1
ATOM 1651 N N . ASP A 1 197 ? 10.142 1.085 0.949 1.00 92.19 197 ASP A N 1
ATOM 1652 C CA . ASP A 1 197 ? 9.826 1.617 -0.376 1.00 92.19 197 ASP A CA 1
ATOM 1653 C C . ASP A 1 197 ? 8.329 1.964 -0.487 1.00 92.19 197 ASP A C 1
ATOM 1655 O O . ASP A 1 197 ? 7.458 1.117 -0.274 1.00 92.19 197 ASP A O 1
ATOM 1659 N N . ASP A 1 198 ? 8.015 3.210 -0.844 1.00 93.31 198 ASP A N 1
ATOM 1660 C CA . ASP A 1 198 ? 6.635 3.672 -1.052 1.00 93.31 198 ASP A CA 1
ATOM 1661 C C . ASP A 1 198 ? 5.941 2.956 -2.217 1.00 93.31 198 ASP A C 1
ATOM 1663 O O . ASP A 1 198 ? 4.734 2.695 -2.158 1.00 93.31 198 ASP A O 1
ATOM 1667 N N . ASN A 1 199 ? 6.693 2.575 -3.254 1.00 94.88 199 ASN A N 1
ATOM 1668 C CA . ASN A 1 199 ? 6.141 1.833 -4.384 1.00 94.88 199 ASN A CA 1
ATOM 1669 C C . ASN A 1 199 ? 5.661 0.449 -3.943 1.00 94.88 199 ASN A C 1
ATOM 1671 O O . ASN A 1 199 ? 4.633 -0.025 -4.424 1.00 94.88 199 ASN A O 1
ATOM 1675 N N . TYR A 1 200 ? 6.361 -0.185 -2.997 1.00 96.50 200 TYR A N 1
ATOM 1676 C CA . TYR A 1 200 ? 5.945 -1.478 -2.458 1.00 96.50 200 TYR A CA 1
ATOM 1677 C C . TYR A 1 200 ? 4.602 -1.373 -1.732 1.00 96.50 200 TYR A C 1
ATOM 1679 O O . TYR A 1 200 ? 3.716 -2.185 -1.986 1.00 96.50 200 TYR A O 1
ATOM 1687 N N . TRP A 1 201 ? 4.407 -0.344 -0.902 1.00 96.25 201 TRP A N 1
ATOM 1688 C CA . TRP A 1 201 ? 3.124 -0.102 -0.235 1.00 96.25 201 TRP A CA 1
ATOM 1689 C C . TRP A 1 201 ? 1.985 0.138 -1.221 1.00 96.25 201 TRP A C 1
ATOM 1691 O O . TRP A 1 201 ? 0.912 -0.450 -1.073 1.00 96.25 201 TRP A O 1
ATOM 1701 N N . TYR A 1 202 ? 2.224 0.962 -2.244 1.00 95.12 202 TYR A N 1
ATOM 1702 C CA . TYR A 1 202 ? 1.244 1.204 -3.299 1.00 95.12 202 TYR A CA 1
ATOM 1703 C C . TYR A 1 202 ? 0.845 -0.102 -3.993 1.00 95.12 202 TYR A C 1
ATOM 1705 O O . TYR A 1 202 ? -0.340 -0.402 -4.132 1.00 95.12 202 TYR A O 1
ATOM 1713 N N . ILE A 1 203 ? 1.828 -0.911 -4.394 1.00 96.12 203 ILE A N 1
ATOM 1714 C CA . ILE A 1 203 ? 1.577 -2.177 -5.082 1.00 96.12 203 ILE A CA 1
ATOM 1715 C C . ILE A 1 203 ? 0.890 -3.193 -4.175 1.00 96.12 203 ILE A C 1
ATOM 1717 O O . ILE A 1 203 ? -0.074 -3.815 -4.615 1.00 96.12 203 ILE A O 1
ATOM 1721 N N . LEU A 1 204 ? 1.315 -3.330 -2.918 1.00 96.88 204 LEU A N 1
ATOM 1722 C CA . LEU A 1 204 ? 0.671 -4.210 -1.945 1.00 96.88 204 LEU A CA 1
ATOM 1723 C C . LEU A 1 204 ? -0.810 -3.853 -1.787 1.00 96.88 204 LEU A C 1
ATOM 1725 O O . LEU A 1 204 ? -1.664 -4.733 -1.879 1.00 96.88 204 LEU A O 1
ATOM 1729 N N . GLN A 1 205 ? -1.124 -2.565 -1.623 1.00 96.00 205 GLN A N 1
ATOM 1730 C CA . GLN A 1 205 ? -2.504 -2.094 -1.552 1.00 96.00 205 GLN A CA 1
ATOM 1731 C C . GLN A 1 205 ? -3.278 -2.443 -2.832 1.00 96.00 205 GLN A C 1
ATOM 1733 O O . GLN A 1 205 ? -4.365 -3.013 -2.751 1.00 96.00 205 GLN A O 1
ATOM 1738 N N . ARG A 1 206 ? -2.725 -2.152 -4.017 1.00 94.19 206 ARG A N 1
ATOM 1739 C CA . ARG A 1 206 ? -3.387 -2.443 -5.301 1.00 94.19 206 ARG A CA 1
ATOM 1740 C C . ARG A 1 206 ? -3.637 -3.936 -5.512 1.00 94.19 206 ARG A C 1
ATOM 1742 O O . ARG A 1 206 ? -4.703 -4.311 -5.999 1.00 94.19 206 ARG A O 1
ATOM 1749 N N . VAL A 1 207 ? -2.683 -4.782 -5.132 1.00 95.12 207 VAL A N 1
ATOM 1750 C CA . VAL A 1 207 ? -2.829 -6.241 -5.178 1.00 95.12 207 VAL A CA 1
ATOM 1751 C C . VAL A 1 207 ? -3.902 -6.701 -4.195 1.00 95.12 207 VAL A C 1
ATOM 1753 O O . VAL A 1 207 ? -4.732 -7.512 -4.571 1.00 95.12 207 VAL A O 1
ATOM 1756 N N . LEU A 1 208 ? -3.986 -6.152 -2.982 1.00 96.12 208 LEU A N 1
ATOM 1757 C CA . LEU A 1 208 ? -5.083 -6.481 -2.062 1.00 96.12 208 LEU A CA 1
ATOM 1758 C C . LEU A 1 208 ? -6.451 -6.051 -2.627 1.00 96.12 208 LEU A C 1
ATOM 1760 O O . LEU A 1 208 ? -7.415 -6.821 -2.580 1.00 96.12 208 LEU A O 1
ATOM 1764 N N . GLU A 1 209 ? -6.541 -4.858 -3.218 1.00 93.88 209 GLU A N 1
ATOM 1765 C CA . GLU A 1 209 ? -7.771 -4.331 -3.825 1.00 93.88 209 GLU A CA 1
ATOM 1766 C C . GLU A 1 209 ? -8.271 -5.219 -4.975 1.00 93.88 209 GLU A C 1
ATOM 1768 O O . GLU A 1 209 ? -9.467 -5.514 -5.060 1.00 93.88 209 GLU A O 1
ATOM 1773 N N . LYS A 1 210 ? -7.367 -5.665 -5.855 1.00 90.69 210 LYS A N 1
ATOM 1774 C CA . LYS A 1 210 ? -7.710 -6.372 -7.104 1.00 90.69 210 LYS A CA 1
ATOM 1775 C C . LYS A 1 210 ? -7.573 -7.891 -7.038 1.00 90.69 210 LYS A C 1
ATOM 1777 O O . LYS A 1 210 ? -8.272 -8.575 -7.779 1.00 90.69 210 LYS A O 1
ATOM 1782 N N . GLY A 1 211 ? -6.718 -8.397 -6.160 1.00 80.62 211 GLY A N 1
ATOM 1783 C CA . GLY A 1 211 ? -6.413 -9.814 -5.995 1.00 80.62 211 GLY A CA 1
ATOM 1784 C C . GLY A 1 211 ? -7.617 -10.621 -5.527 1.00 80.62 211 GLY A C 1
ATOM 1785 O O . GLY A 1 211 ? -8.635 -10.074 -5.096 1.00 80.62 211 GLY A O 1
ATOM 1786 N N . THR A 1 212 ? -7.517 -11.938 -5.646 1.00 76.50 212 THR A N 1
ATOM 1787 C CA . THR A 1 212 ? -8.614 -12.859 -5.301 1.00 76.50 212 THR A CA 1
ATOM 1788 C C . THR A 1 212 ? -8.188 -13.968 -4.347 1.00 76.50 212 THR A C 1
ATOM 1790 O O . THR A 1 212 ? -9.042 -14.715 -3.870 1.00 76.50 212 THR A O 1
ATOM 1793 N N . LYS A 1 213 ? -6.891 -14.094 -4.029 1.00 87.62 213 LYS A N 1
ATOM 1794 C CA . LYS A 1 213 ? -6.409 -15.185 -3.179 1.00 87.62 213 LYS A CA 1
ATOM 1795 C C . LYS A 1 213 ? -6.478 -14.773 -1.710 1.00 87.62 213 LYS A C 1
ATOM 1797 O O . LYS A 1 213 ? -5.653 -14.027 -1.194 1.00 87.62 213 LYS A O 1
ATOM 1802 N N . TYR A 1 214 ? -7.442 -15.350 -1.009 1.00 90.88 214 TYR A N 1
ATOM 1803 C CA . TYR A 1 214 ? -7.649 -15.187 0.432 1.00 90.88 214 TYR A CA 1
ATOM 1804 C C . TYR A 1 214 ? -6.391 -15.478 1.276 1.00 90.88 214 TYR A C 1
ATOM 1806 O O . TYR A 1 214 ? -6.059 -14.723 2.186 1.00 90.88 214 TYR A O 1
ATOM 1814 N N . SER A 1 215 ? -5.598 -16.487 0.897 1.00 92.62 215 SER A N 1
ATOM 1815 C CA . SER A 1 215 ? -4.347 -16.832 1.595 1.00 92.62 215 SER A CA 1
ATOM 1816 C C . SER A 1 215 ? -3.238 -15.779 1.466 1.00 92.62 215 SER A C 1
ATOM 1818 O O . SER A 1 215 ? -2.314 -15.743 2.285 1.00 92.62 215 SER A O 1
ATOM 1820 N N . PHE A 1 216 ? -3.297 -14.913 0.450 1.00 95.31 216 PHE A N 1
ATOM 1821 C CA . PHE A 1 216 ? -2.408 -13.759 0.352 1.00 95.31 216 PHE A CA 1
ATOM 1822 C C . PHE A 1 216 ? -2.769 -12.707 1.400 1.00 95.31 216 PHE A C 1
ATOM 1824 O O . PHE A 1 216 ? -1.877 -12.197 2.079 1.00 95.31 216 PHE A O 1
ATOM 1831 N N . ALA A 1 217 ? -4.065 -12.426 1.573 1.00 96.50 217 ALA A N 1
ATOM 1832 C CA . ALA A 1 217 ? -4.559 -11.468 2.557 1.00 96.50 217 ALA A CA 1
ATOM 1833 C C . ALA A 1 217 ? -4.205 -11.883 3.994 1.00 96.50 217 ALA A C 1
ATOM 1835 O O . ALA A 1 217 ? -3.728 -11.047 4.758 1.00 96.50 217 ALA A O 1
ATOM 1836 N N . GLU A 1 218 ? -4.327 -13.172 4.333 1.00 95.75 218 GLU A N 1
ATOM 1837 C CA . GLU A 1 218 ? -3.890 -13.713 5.632 1.00 95.75 218 GLU A CA 1
ATOM 1838 C C . GLU A 1 218 ? -2.401 -13.435 5.887 1.00 95.75 218 GLU A C 1
ATOM 1840 O O . GLU A 1 218 ? -2.019 -12.871 6.912 1.00 95.75 218 GLU A O 1
ATOM 1845 N N . LYS A 1 219 ? -1.533 -13.762 4.920 1.00 95.88 219 LYS A N 1
ATOM 1846 C CA . LYS A 1 219 ? -0.087 -13.513 5.042 1.00 95.88 219 LYS A CA 1
ATOM 1847 C C . LYS A 1 219 ? 0.242 -12.024 5.092 1.00 95.88 219 LYS A C 1
ATOM 1849 O O . LYS A 1 219 ? 1.165 -11.634 5.811 1.00 95.88 219 LYS A O 1
ATOM 1854 N N . ALA A 1 220 ? -0.480 -11.197 4.341 1.00 96.94 220 ALA A N 1
ATOM 1855 C CA . ALA A 1 220 ? -0.322 -9.751 4.374 1.00 96.94 220 ALA A CA 1
ATOM 1856 C C . ALA A 1 220 ? -0.706 -9.190 5.750 1.00 96.94 220 ALA A C 1
ATOM 1858 O O . ALA A 1 220 ? 0.080 -8.428 6.313 1.00 96.94 220 ALA A O 1
ATOM 1859 N N . MET A 1 221 ? -1.837 -9.618 6.327 1.00 97.19 221 MET A N 1
ATOM 1860 C CA . MET A 1 221 ? -2.245 -9.251 7.687 1.00 97.19 221 MET A CA 1
ATOM 1861 C C . MET A 1 221 ? -1.180 -9.660 8.704 1.00 97.19 221 MET A C 1
ATOM 1863 O O . MET A 1 221 ? -0.690 -8.813 9.449 1.00 97.19 221 MET A O 1
ATOM 1867 N N . HIS A 1 222 ? -0.750 -10.920 8.677 1.00 96.69 222 HIS A N 1
ATOM 1868 C CA . HIS A 1 222 ? 0.263 -11.444 9.588 1.00 96.69 222 HIS A CA 1
ATOM 1869 C C . HIS A 1 222 ? 1.550 -10.600 9.593 1.00 96.69 222 HIS A C 1
ATOM 1871 O O . HIS A 1 222 ? 2.088 -10.230 10.643 1.00 96.69 222 HIS A O 1
ATOM 1877 N N . ASN A 1 223 ? 2.059 -10.259 8.405 1.00 96.12 223 ASN A N 1
ATOM 1878 C CA . ASN A 1 223 ? 3.268 -9.445 8.279 1.00 96.12 223 ASN A CA 1
ATOM 1879 C C . ASN A 1 223 ? 3.030 -7.979 8.650 1.00 96.12 223 ASN A C 1
ATOM 1881 O O . ASN A 1 223 ? 3.904 -7.368 9.266 1.00 96.12 223 ASN A O 1
ATOM 1885 N N . LEU A 1 224 ? 1.850 -7.430 8.355 1.00 96.06 224 LEU A N 1
ATOM 1886 C CA . LEU A 1 224 ? 1.474 -6.079 8.758 1.00 96.06 224 LEU A CA 1
ATOM 1887 C C . LEU A 1 224 ? 1.396 -5.951 10.286 1.00 96.06 224 LEU A C 1
ATOM 1889 O O . LEU A 1 224 ? 1.946 -5.003 10.843 1.00 96.06 224 LEU A O 1
ATOM 1893 N N . LEU A 1 225 ? 0.801 -6.923 10.983 1.00 95.75 225 LEU A N 1
ATOM 1894 C CA . LEU A 1 225 ? 0.754 -6.959 12.449 1.00 95.75 225 LEU A CA 1
ATOM 1895 C C . LEU A 1 225 ? 2.157 -7.035 13.055 1.00 95.75 225 LEU A C 1
ATOM 1897 O O . LEU A 1 225 ? 2.483 -6.274 13.971 1.00 95.75 225 LEU A O 1
ATOM 1901 N N . LYS A 1 226 ? 3.029 -7.889 12.503 1.00 94.44 226 LYS A N 1
ATOM 1902 C CA . LYS A 1 226 ? 4.447 -7.939 12.891 1.00 94.44 226 LYS A CA 1
ATOM 1903 C C . LYS A 1 226 ? 5.150 -6.604 12.660 1.00 94.44 226 LYS A C 1
ATOM 1905 O O . LYS A 1 226 ? 5.930 -6.178 13.514 1.00 94.44 226 LYS A O 1
ATOM 1910 N N . PHE A 1 227 ? 4.893 -5.952 11.530 1.00 93.69 227 PHE A N 1
ATOM 1911 C CA . PHE A 1 227 ? 5.472 -4.655 11.193 1.00 93.69 227 PHE A CA 1
ATOM 1912 C C . PHE A 1 227 ? 5.037 -3.568 12.179 1.00 93.69 227 PHE A C 1
ATOM 1914 O O . PHE A 1 227 ? 5.885 -2.889 12.756 1.00 93.69 227 PHE A O 1
ATOM 1921 N N . ILE A 1 228 ? 3.735 -3.471 12.461 1.00 93.69 228 ILE A N 1
ATOM 1922 C CA . ILE A 1 228 ? 3.164 -2.544 13.450 1.00 93.69 228 ILE A CA 1
ATOM 1923 C C . ILE A 1 228 ? 3.783 -2.789 14.828 1.00 93.69 228 ILE A C 1
ATOM 1925 O O . ILE A 1 228 ? 4.216 -1.843 15.491 1.00 93.69 228 ILE A O 1
ATOM 1929 N N . ASN A 1 229 ? 3.887 -4.050 15.257 1.00 92.06 229 ASN A N 1
ATOM 1930 C CA . ASN A 1 229 ? 4.453 -4.396 16.559 1.00 92.06 229 ASN A CA 1
ATOM 1931 C C . ASN A 1 229 ? 5.884 -3.860 16.727 1.00 92.06 229 ASN A C 1
ATOM 1933 O O . ASN A 1 229 ? 6.185 -3.222 17.735 1.00 92.06 229 ASN A O 1
ATOM 1937 N N . ASN A 1 230 ? 6.723 -4.037 15.703 1.00 89.25 230 ASN A N 1
ATOM 1938 C CA . ASN A 1 230 ? 8.128 -3.620 15.700 1.00 89.25 230 ASN A CA 1
ATOM 1939 C C . ASN A 1 230 ? 8.354 -2.140 15.343 1.00 89.25 230 ASN A C 1
ATOM 1941 O O . ASN A 1 230 ? 9.481 -1.659 15.438 1.00 89.25 230 ASN A O 1
ATOM 1945 N N . SER A 1 231 ? 7.316 -1.407 14.931 1.00 85.38 231 SER A N 1
ATOM 1946 C CA . SER A 1 231 ? 7.427 0.029 14.664 1.00 85.38 231 SER A CA 1
ATOM 1947 C C . SER A 1 231 ? 7.790 0.803 15.936 1.00 85.38 231 SER A C 1
ATOM 1949 O O . SER A 1 231 ? 7.222 0.565 17.003 1.00 85.38 231 SER A O 1
ATOM 1951 N N . ASN A 1 232 ? 8.687 1.781 15.822 1.00 82.38 232 ASN A N 1
ATOM 1952 C CA . ASN A 1 232 ? 8.980 2.706 16.921 1.00 82.38 232 ASN A CA 1
ATOM 1953 C C . ASN A 1 232 ? 7.895 3.786 17.087 1.00 82.38 232 ASN A C 1
ATOM 1955 O O . ASN A 1 232 ? 7.868 4.471 18.107 1.00 82.38 232 ASN A O 1
ATOM 1959 N N . ASP A 1 233 ? 7.001 3.944 16.105 1.00 81.31 233 ASP A N 1
ATOM 1960 C CA . ASP A 1 233 ? 5.882 4.880 16.185 1.00 81.31 233 ASP A CA 1
ATOM 1961 C C . ASP A 1 233 ? 4.750 4.284 17.033 1.00 81.31 233 ASP A C 1
ATOM 1963 O O . ASP A 1 233 ? 4.087 3.322 16.639 1.00 81.31 233 ASP A O 1
ATOM 1967 N N . ILE A 1 234 ? 4.528 4.866 18.211 1.00 72.31 234 ILE A N 1
ATOM 1968 C CA . ILE A 1 234 ? 3.475 4.456 19.149 1.00 72.31 234 ILE A CA 1
ATOM 1969 C C . ILE A 1 234 ? 2.079 4.739 18.578 1.00 72.31 234 ILE A C 1
ATOM 1971 O O . ILE A 1 234 ? 1.153 3.976 18.844 1.00 72.31 234 ILE A O 1
ATOM 1975 N N . PHE A 1 235 ? 1.926 5.796 17.778 1.00 71.88 235 PHE A N 1
ATOM 1976 C CA . PHE A 1 235 ? 0.635 6.200 17.216 1.00 71.88 235 PHE A CA 1
ATOM 1977 C C . PHE A 1 235 ? 0.374 5.583 15.840 1.00 71.88 235 PHE A C 1
ATOM 1979 O O . PHE A 1 235 ? -0.752 5.639 15.353 1.00 71.88 235 PHE A O 1
ATOM 1986 N N . CYS A 1 236 ? 1.394 4.982 15.217 1.00 76.69 236 CYS A N 1
ATOM 1987 C CA . CYS A 1 236 ? 1.318 4.350 13.898 1.00 76.69 236 CYS A CA 1
ATOM 1988 C C . CYS A 1 236 ? 0.501 5.187 12.901 1.00 76.69 236 CYS A C 1
ATOM 1990 O O . CYS A 1 236 ? -0.433 4.691 12.262 1.00 76.69 236 CYS A O 1
ATOM 1992 N N . ASN A 1 237 ? 0.830 6.476 12.771 1.00 76.56 237 ASN A N 1
ATOM 1993 C CA . ASN A 1 237 ? 0.050 7.407 11.948 1.00 76.56 237 ASN A CA 1
ATOM 1994 C C . ASN A 1 237 ? 0.397 7.322 10.451 1.00 76.56 237 ASN A C 1
ATOM 1996 O O . ASN A 1 237 ? 0.336 8.302 9.710 1.00 76.56 237 ASN A O 1
ATOM 2000 N N . ASP A 1 238 ? 0.775 6.132 10.001 1.00 86.50 238 ASP A N 1
ATOM 2001 C CA . ASP A 1 238 ? 1.170 5.872 8.631 1.00 86.50 238 ASP A CA 1
ATOM 2002 C C . ASP A 1 238 ? -0.066 5.587 7.771 1.00 86.50 238 ASP A C 1
ATOM 2004 O O . ASP A 1 238 ? -0.784 4.600 7.968 1.00 86.50 238 ASP A O 1
ATOM 2008 N N . TYR A 1 239 ? -0.319 6.458 6.793 1.00 88.81 239 TYR A N 1
ATOM 2009 C CA . TYR A 1 239 ? -1.449 6.309 5.878 1.00 88.81 239 TYR A CA 1
ATOM 2010 C C . TYR A 1 239 ? -1.365 5.014 5.054 1.00 88.81 239 TYR A C 1
ATOM 2012 O O . TYR A 1 239 ? -2.402 4.460 4.694 1.00 88.81 239 TYR A O 1
ATOM 2020 N N . ARG A 1 240 ? -0.158 4.494 4.793 1.00 92.75 240 ARG A N 1
ATOM 2021 C CA . ARG A 1 240 ? 0.071 3.269 4.010 1.00 92.75 240 ARG A CA 1
ATOM 2022 C C . ARG A 1 240 ? -0.419 2.040 4.774 1.00 92.75 240 ARG A C 1
ATOM 2024 O O . ARG A 1 240 ? -1.130 1.205 4.213 1.00 92.75 240 ARG A O 1
ATOM 2031 N N . ILE A 1 241 ? -0.131 1.993 6.079 1.00 94.00 241 ILE A N 1
ATOM 2032 C CA . ILE A 1 241 ? -0.648 0.970 7.002 1.00 94.00 241 ILE A CA 1
ATOM 2033 C C . ILE A 1 241 ? -2.173 1.050 7.063 1.00 94.00 241 ILE A C 1
ATOM 2035 O O . ILE A 1 241 ? -2.846 0.036 6.877 1.00 94.00 241 ILE A O 1
ATOM 2039 N N . LYS A 1 242 ? -2.724 2.252 7.283 1.00 93.38 242 LYS A N 1
ATOM 2040 C CA . LYS A 1 242 ? -4.178 2.470 7.367 1.00 93.38 242 LYS A CA 1
ATOM 2041 C C . LYS A 1 242 ? -4.892 2.049 6.079 1.00 93.38 242 LYS A C 1
ATOM 2043 O O . LYS A 1 242 ? -5.926 1.393 6.151 1.00 93.38 242 LYS A O 1
ATOM 2048 N N . ASN A 1 243 ? -4.333 2.359 4.909 1.00 94.44 243 ASN A N 1
ATOM 2049 C CA . ASN A 1 243 ? -4.915 1.964 3.627 1.00 94.44 243 ASN A CA 1
ATOM 2050 C C . ASN A 1 243 ? -4.923 0.443 3.435 1.00 94.44 243 ASN A C 1
ATOM 2052 O O . ASN A 1 243 ? -5.961 -0.110 3.080 1.00 94.44 243 ASN A O 1
ATOM 2056 N N . CYS A 1 244 ? -3.810 -0.244 3.714 1.00 96.75 244 CYS A N 1
ATOM 2057 C CA . CYS A 1 244 ? -3.770 -1.706 3.628 1.00 96.75 244 CYS A CA 1
ATOM 2058 C C . CYS A 1 244 ? -4.736 -2.352 4.631 1.00 96.75 244 CYS A C 1
ATOM 2060 O O . CYS A 1 244 ? -5.494 -3.244 4.259 1.00 96.75 244 CYS A O 1
ATOM 2062 N N . MET A 1 245 ? -4.761 -1.863 5.876 1.00 96.50 2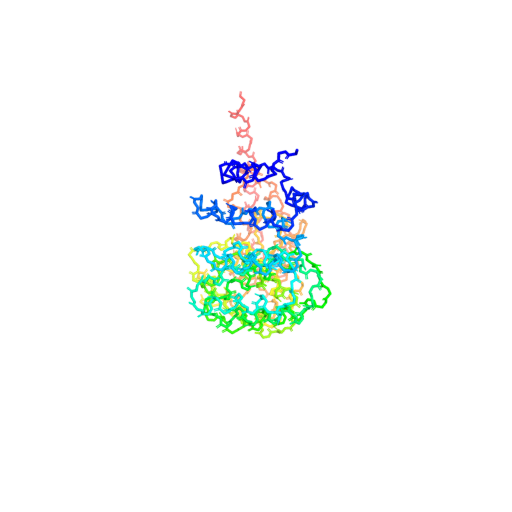45 MET A N 1
ATOM 2063 C CA . MET A 1 245 ? -5.669 -2.352 6.917 1.00 96.50 245 MET A CA 1
ATOM 2064 C C . MET A 1 245 ? -7.137 -2.188 6.511 1.00 96.50 245 MET A C 1
ATOM 2066 O O . MET A 1 245 ? -7.918 -3.120 6.669 1.00 96.50 245 MET A O 1
ATOM 2070 N N . ARG A 1 246 ? -7.508 -1.045 5.923 1.00 95.94 246 ARG A N 1
ATOM 2071 C CA . ARG A 1 246 ? -8.865 -0.806 5.413 1.00 95.94 246 ARG A CA 1
ATOM 2072 C C . ARG A 1 246 ? -9.268 -1.815 4.343 1.00 95.94 246 ARG A C 1
ATOM 2074 O O . ARG A 1 246 ? -10.377 -2.333 4.394 1.00 95.94 246 ARG A O 1
ATOM 2081 N N . VAL A 1 247 ? -8.381 -2.117 3.392 1.00 96.94 247 VAL A N 1
ATOM 2082 C CA . VAL A 1 247 ? -8.669 -3.119 2.352 1.00 96.94 247 VAL A CA 1
ATOM 2083 C C . VAL A 1 247 ? -8.820 -4.514 2.965 1.00 96.94 247 VAL A C 1
ATOM 2085 O O . VAL A 1 247 ? -9.752 -5.229 2.601 1.00 96.94 247 VAL A O 1
ATOM 2088 N N . LEU A 1 248 ? -7.947 -4.883 3.909 1.00 97.62 248 LEU A N 1
ATOM 2089 C CA . LEU A 1 248 ? -8.003 -6.171 4.606 1.00 97.62 248 LEU A CA 1
ATOM 2090 C C . LEU A 1 248 ? -9.306 -6.337 5.397 1.00 97.62 248 LEU A C 1
ATOM 2092 O O . LEU A 1 248 ? -9.982 -7.344 5.231 1.00 97.62 248 LEU A O 1
ATOM 2096 N N . VAL A 1 249 ? -9.684 -5.339 6.200 1.00 96.62 249 VAL A N 1
ATOM 2097 C CA . VAL A 1 249 ? -10.916 -5.370 7.003 1.00 96.62 249 VAL A CA 1
ATOM 2098 C C . VAL A 1 249 ? -12.160 -5.358 6.118 1.00 96.62 249 VAL A C 1
ATOM 2100 O O . VAL A 1 249 ? -13.077 -6.109 6.392 1.00 96.62 249 VAL A O 1
ATOM 2103 N N . ASN A 1 250 ? -12.194 -4.573 5.039 1.00 95.12 250 ASN A N 1
ATOM 2104 C CA . ASN A 1 250 ? -13.361 -4.517 4.153 1.00 95.12 250 ASN A CA 1
ATOM 2105 C C . ASN A 1 250 ? -13.579 -5.828 3.382 1.00 95.12 250 ASN A C 1
ATOM 2107 O O . ASN A 1 250 ? -14.655 -6.417 3.396 1.00 95.12 250 ASN A O 1
ATOM 2111 N N . LYS A 1 251 ? -12.549 -6.263 2.649 1.00 95.75 251 LYS A N 1
ATOM 2112 C CA . LYS A 1 251 ? -12.688 -7.300 1.619 1.00 95.75 251 LYS A CA 1
ATOM 2113 C C . LYS A 1 251 ? -12.382 -8.705 2.130 1.00 95.75 251 LYS A C 1
ATOM 2115 O O . LYS A 1 251 ? -12.888 -9.665 1.560 1.00 95.75 251 LYS A O 1
ATOM 2120 N N . TYR A 1 252 ? -11.540 -8.811 3.153 1.00 96.88 252 TYR A N 1
ATOM 2121 C CA . TYR A 1 252 ? -10.986 -10.075 3.638 1.00 96.88 252 TYR A CA 1
ATOM 2122 C C . TYR A 1 252 ? -11.255 -10.278 5.133 1.00 96.88 252 TYR A C 1
ATOM 2124 O O . TYR A 1 252 ? -10.430 -10.857 5.840 1.00 96.88 252 TYR A O 1
ATOM 2132 N N . PHE A 1 253 ? -12.366 -9.725 5.639 1.00 96.56 253 PHE A N 1
ATOM 2133 C CA . PHE A 1 253 ? -12.670 -9.718 7.068 1.00 96.56 253 PHE A CA 1
ATOM 2134 C C . PHE A 1 253 ? -12.612 -11.125 7.664 1.00 96.56 253 PHE A C 1
ATOM 2136 O O . PHE A 1 253 ? -11.906 -11.339 8.644 1.00 96.56 253 PHE A O 1
ATOM 2143 N N . ASP A 1 254 ? -13.309 -12.088 7.060 1.00 94.69 254 ASP A N 1
ATOM 2144 C CA . ASP A 1 254 ? -13.445 -13.442 7.602 1.00 94.69 254 ASP A CA 1
ATOM 2145 C C . ASP A 1 254 ? -12.097 -14.174 7.686 1.00 94.69 254 ASP A C 1
ATOM 2147 O O . ASP A 1 254 ? -11.846 -14.926 8.632 1.00 94.69 254 ASP A O 1
ATOM 2151 N N . GLU A 1 255 ? -11.197 -13.900 6.744 1.00 95.88 255 GLU A N 1
ATOM 2152 C CA . GLU A 1 255 ? -9.856 -14.475 6.688 1.00 95.88 255 GLU A CA 1
ATOM 2153 C C . GLU A 1 255 ? -8.928 -13.867 7.742 1.00 95.88 255 GLU A C 1
ATOM 2155 O O . GLU A 1 255 ? -8.168 -14.569 8.410 1.00 95.88 255 GLU A O 1
ATOM 2160 N N . VAL A 1 256 ? -8.973 -12.544 7.905 1.00 97.00 256 VAL A N 1
ATOM 2161 C CA . VAL A 1 256 ? -7.995 -11.820 8.731 1.00 97.00 256 VAL A CA 1
ATOM 2162 C C . VAL A 1 256 ? -8.465 -11.598 10.166 1.00 97.00 256 VAL A C 1
ATOM 2164 O O . VAL A 1 256 ? -7.646 -11.353 11.058 1.00 97.00 256 VAL A O 1
ATOM 2167 N N . TRP A 1 257 ? -9.775 -11.679 10.417 1.00 97.19 257 TRP A N 1
ATOM 2168 C CA . TRP A 1 257 ? -10.368 -11.334 11.706 1.00 97.19 257 TRP A CA 1
ATOM 2169 C C . TRP A 1 257 ? -9.904 -12.254 12.824 1.00 97.19 257 TRP A C 1
ATOM 2171 O O . TRP A 1 257 ? -9.675 -11.782 13.934 1.00 97.19 257 TRP A O 1
ATOM 2181 N N . THR A 1 258 ? -9.711 -13.548 12.561 1.00 95.81 258 THR A N 1
ATOM 2182 C CA . THR A 1 258 ? -9.276 -14.487 13.605 1.00 95.81 258 THR A CA 1
ATOM 2183 C C . THR A 1 258 ? -7.955 -14.041 14.233 1.00 95.81 258 THR A C 1
ATOM 2185 O O . THR A 1 258 ? -7.909 -13.815 15.443 1.00 95.81 258 THR A O 1
ATOM 2188 N N . GLU A 1 259 ? -6.917 -13.813 13.423 1.00 96.62 259 GLU A N 1
ATOM 2189 C CA . GLU A 1 259 ? -5.613 -13.352 13.915 1.00 96.62 259 GLU A CA 1
ATOM 2190 C C . GLU A 1 259 ? -5.694 -11.946 14.525 1.00 96.62 259 GLU A C 1
ATOM 2192 O O . GLU A 1 259 ? -5.137 -11.693 15.601 1.00 96.62 259 GLU A O 1
ATOM 2197 N N . LEU A 1 260 ? -6.420 -11.029 13.877 1.00 96.94 260 LEU A N 1
ATOM 2198 C CA . LEU A 1 260 ? -6.569 -9.658 14.360 1.00 96.94 260 LEU A CA 1
ATOM 2199 C C . LEU A 1 260 ? -7.252 -9.613 15.736 1.00 96.94 260 LEU A C 1
ATOM 2201 O O . LEU A 1 260 ? -6.778 -8.945 16.654 1.00 96.94 260 LEU A O 1
ATOM 2205 N N . SER A 1 261 ? -8.340 -10.359 15.899 1.00 96.12 261 SER A N 1
ATOM 2206 C CA . SER A 1 261 ? -9.151 -10.399 17.116 1.00 96.12 261 SER A CA 1
ATOM 2207 C C . SER A 1 261 ? -8.411 -11.026 18.301 1.00 96.12 261 SER A C 1
ATOM 2209 O O . SER A 1 261 ? -8.563 -10.572 19.438 1.00 96.12 261 SER A O 1
ATOM 2211 N N . GLU A 1 262 ? -7.567 -12.028 18.046 1.00 95.25 262 GLU A N 1
ATOM 2212 C CA . GLU A 1 262 ? -6.695 -12.645 19.051 1.00 95.25 262 GLU A CA 1
ATOM 2213 C C . GLU A 1 262 ? -5.552 -11.705 19.440 1.00 95.25 262 GLU A C 1
ATOM 2215 O O . GLU A 1 262 ? -5.229 -11.559 20.622 1.00 95.25 262 GLU A O 1
ATOM 2220 N N . THR A 1 263 ? -5.012 -10.970 18.469 1.00 95.12 263 THR A N 1
ATOM 2221 C CA . THR A 1 263 ? -4.006 -9.933 18.712 1.00 95.12 263 THR A CA 1
ATOM 2222 C C . THR A 1 263 ? -4.560 -8.806 19.592 1.00 95.12 263 THR A C 1
ATOM 2224 O O . THR A 1 263 ? -3.879 -8.362 20.518 1.00 95.12 263 THR A O 1
ATOM 2227 N N . LEU A 1 264 ? -5.811 -8.381 19.381 1.00 94.94 264 LEU A N 1
ATOM 2228 C CA . LEU A 1 264 ? -6.453 -7.307 20.154 1.00 94.94 264 LEU A CA 1
ATOM 2229 C C . LEU A 1 264 ? -6.682 -7.658 21.633 1.00 94.94 264 LEU A C 1
ATOM 2231 O O . LEU A 1 264 ? -6.751 -6.756 22.468 1.00 94.94 264 LEU A O 1
ATOM 2235 N N . VAL A 1 265 ? -6.781 -8.946 21.975 1.00 94.56 265 VAL A N 1
ATOM 2236 C CA . VAL A 1 265 ? -6.920 -9.406 23.371 1.00 94.56 265 VAL A CA 1
ATOM 2237 C C . VAL A 1 265 ? -5.612 -9.905 23.986 1.00 94.56 265 VAL A C 1
ATOM 2239 O O . VAL A 1 265 ? -5.577 -10.184 25.188 1.00 94.56 265 VAL A O 1
ATOM 2242 N N . SER A 1 266 ? -4.534 -9.995 23.200 1.00 89.38 266 SER A N 1
ATOM 2243 C CA . SER A 1 266 ? -3.211 -10.412 23.678 1.00 89.38 266 SER A CA 1
ATOM 2244 C C . SER A 1 266 ? -2.728 -9.552 24.851 1.00 89.38 266 SER A C 1
ATOM 2246 O O . SER A 1 266 ? -3.025 -8.359 24.934 1.00 89.38 266 SER A O 1
ATOM 2248 N N . ASP A 1 267 ? -2.019 -10.167 25.800 1.00 85.38 267 ASP A N 1
ATOM 2249 C CA . ASP A 1 267 ? -1.575 -9.530 27.049 1.00 85.38 267 ASP A CA 1
ATOM 2250 C C . ASP A 1 267 ? -2.706 -8.812 27.811 1.00 85.38 267 ASP A C 1
ATOM 2252 O O . ASP A 1 267 ? -2.520 -7.734 28.383 1.00 85.38 267 ASP A O 1
ATOM 2256 N N . ASN A 1 268 ? -3.912 -9.395 27.794 1.00 79.62 268 ASN A N 1
ATOM 2257 C CA . ASN A 1 268 ? -5.141 -8.794 28.325 1.00 79.62 268 ASN A CA 1
ATOM 2258 C C . ASN A 1 268 ? -5.439 -7.406 27.719 1.00 79.62 268 ASN A C 1
ATOM 2260 O O . ASN A 1 268 ? -5.953 -6.517 28.400 1.00 79.62 268 ASN A O 1
ATOM 2264 N N . GLY A 1 269 ? -5.059 -7.207 26.455 1.00 71.19 269 GLY A N 1
ATOM 2265 C CA . GLY A 1 269 ? -5.166 -5.961 25.699 1.00 71.19 269 GLY A CA 1
ATOM 2266 C C . GLY A 1 269 ? -4.400 -4.786 26.318 1.00 71.19 269 GLY A C 1
ATOM 2267 O O . GLY A 1 269 ? -4.832 -3.636 26.242 1.00 71.19 269 GLY A O 1
ATOM 2268 N N . LYS A 1 270 ? -3.271 -5.080 26.974 1.00 75.69 270 LYS A N 1
ATOM 2269 C CA . LYS A 1 270 ? -2.334 -4.079 27.513 1.00 75.69 270 LYS A CA 1
ATOM 2270 C C . LYS A 1 270 ? -1.027 -4.010 26.727 1.00 75.69 270 LYS A C 1
ATOM 2272 O O . LYS A 1 270 ? -0.133 -3.256 27.110 1.00 75.69 270 LYS A O 1
ATOM 2277 N N . SER A 1 271 ? -0.904 -4.789 25.653 1.00 84.44 271 SER A N 1
ATOM 2278 C CA . SER A 1 271 ? 0.269 -4.759 24.788 1.00 84.44 271 SER A CA 1
ATOM 2279 C C . SER A 1 271 ? 0.390 -3.401 24.089 1.00 84.44 271 SER A C 1
ATOM 2281 O O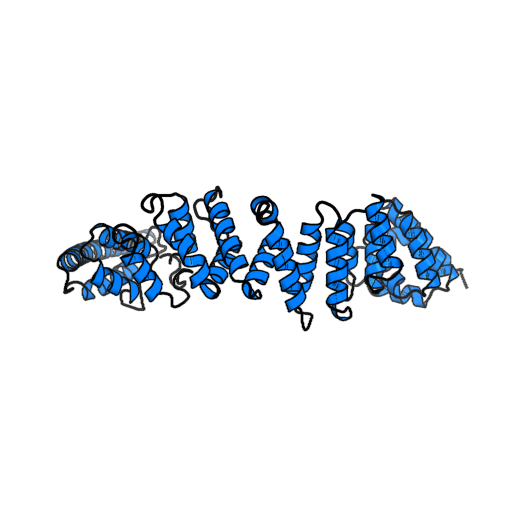 . SER A 1 271 ? -0.603 -2.746 23.766 1.00 84.44 271 SER A O 1
ATOM 2283 N N . LEU A 1 272 ? 1.623 -2.969 23.813 1.00 87.88 272 LEU A N 1
ATOM 2284 C CA . LEU A 1 272 ? 1.860 -1.777 22.989 1.00 87.88 272 LEU A CA 1
ATOM 2285 C C . LEU A 1 272 ? 1.213 -1.925 21.601 1.00 87.88 272 LEU A C 1
ATOM 2287 O O . LEU A 1 272 ? 0.730 -0.951 21.026 1.00 87.88 272 LEU A O 1
ATOM 2291 N N . LEU A 1 273 ? 1.171 -3.156 21.087 1.00 90.94 273 LEU A N 1
ATOM 2292 C CA . LEU A 1 273 ? 0.503 -3.500 19.840 1.00 90.94 273 LEU A CA 1
ATOM 2293 C C . LEU A 1 273 ? -0.997 -3.193 19.881 1.00 90.94 273 LEU A C 1
ATOM 2295 O O . LEU A 1 273 ? -1.504 -2.616 18.923 1.00 90.94 273 LEU A O 1
ATOM 2299 N N . TYR A 1 274 ? -1.690 -3.493 20.985 1.00 90.75 274 TYR A N 1
ATOM 2300 C CA . TYR A 1 274 ? -3.097 -3.122 21.139 1.00 90.75 274 TYR A CA 1
ATOM 2301 C C . TYR A 1 274 ? -3.302 -1.609 20.968 1.00 90.75 274 TYR A C 1
ATOM 2303 O O . TYR A 1 274 ? -4.144 -1.205 20.174 1.00 90.75 274 TYR A O 1
ATOM 2311 N N . TYR A 1 275 ? -2.509 -0.764 21.634 1.00 88.88 275 TYR A N 1
ATOM 2312 C CA . TYR A 1 275 ? -2.666 0.696 21.527 1.00 88.88 275 TYR A CA 1
ATOM 2313 C C . TYR A 1 275 ? -2.421 1.219 20.104 1.00 88.88 275 TYR A C 1
ATOM 2315 O O . TYR A 1 275 ? -3.142 2.096 19.618 1.00 88.88 275 TYR A O 1
ATOM 2323 N N . LYS A 1 276 ? -1.440 0.643 19.401 1.00 91.88 276 LYS A N 1
ATOM 2324 C CA . LYS A 1 276 ? -1.187 0.947 17.985 1.00 91.88 276 LYS A CA 1
ATOM 2325 C C . LYS A 1 276 ? -2.383 0.558 17.115 1.00 91.88 276 LYS A C 1
ATOM 2327 O O . LYS A 1 276 ? -2.847 1.361 16.309 1.00 91.88 276 LYS A O 1
ATOM 2332 N N . LEU A 1 277 ? -2.917 -0.649 17.307 1.00 93.19 277 LEU A N 1
ATOM 2333 C CA . LEU A 1 277 ? -4.088 -1.136 16.577 1.00 93.19 277 LEU A CA 1
ATOM 2334 C C . LEU A 1 277 ? -5.343 -0.328 16.900 1.00 93.19 277 LEU A C 1
ATOM 2336 O O . LEU A 1 277 ? -6.076 0.007 15.981 1.00 93.19 277 LEU A O 1
ATOM 2340 N N . GLN A 1 278 ? -5.554 0.062 18.156 1.00 90.31 278 GLN A N 1
ATOM 2341 C CA . GLN A 1 278 ? -6.641 0.954 18.557 1.00 90.31 278 GLN A CA 1
ATOM 2342 C C . GLN A 1 278 ? -6.582 2.274 17.776 1.00 90.31 278 GLN A C 1
ATOM 2344 O O . GLN A 1 278 ? -7.610 2.758 17.316 1.00 90.31 278 GLN A O 1
ATOM 2349 N N . THR A 1 279 ? -5.383 2.827 17.573 1.00 88.69 279 THR A N 1
ATOM 2350 C CA . THR A 1 279 ? -5.182 4.082 16.826 1.00 88.69 279 THR A CA 1
ATOM 2351 C C . THR A 1 279 ? -5.457 3.929 15.324 1.00 88.69 279 THR A C 1
ATOM 2353 O O . THR A 1 279 ? -5.881 4.884 14.671 1.00 88.69 279 THR A O 1
ATOM 2356 N N . ILE A 1 280 ? -5.224 2.735 14.769 1.00 92.00 280 ILE A N 1
ATOM 2357 C CA . ILE A 1 280 ? -5.465 2.409 13.355 1.00 92.00 280 ILE A CA 1
ATOM 2358 C C . ILE A 1 280 ? -6.945 2.071 13.105 1.00 92.00 280 ILE A C 1
ATOM 2360 O O . ILE A 1 280 ? -7.516 2.523 12.117 1.00 92.00 280 ILE A O 1
ATOM 2364 N N . LEU A 1 281 ? -7.546 1.255 13.974 1.00 93.06 281 LEU A N 1
ATOM 2365 C CA . LEU A 1 281 ? -8.851 0.615 13.784 1.00 93.06 281 LEU A CA 1
ATOM 2366 C C . LEU A 1 281 ? -10.012 1.378 14.423 1.00 93.06 281 LEU A C 1
ATOM 2368 O O . LEU A 1 281 ? -11.133 1.317 13.918 1.00 93.06 281 LEU A O 1
ATOM 2372 N N . GLY A 1 282 ? -9.760 2.029 15.557 1.00 90.38 282 GLY A N 1
ATOM 2373 C CA . GLY A 1 282 ? -10.776 2.676 16.375 1.00 90.38 282 GLY A CA 1
ATOM 2374 C C . GLY A 1 282 ? -11.176 4.056 15.870 1.00 90.38 282 GLY A C 1
ATOM 2375 O O . GLY A 1 282 ? -10.443 4.721 15.139 1.00 90.38 282 GLY A O 1
ATOM 2376 N N . SER A 1 283 ? -12.362 4.486 16.285 1.00 86.12 283 SER A N 1
ATOM 2377 C CA . SER A 1 283 ? -12.856 5.846 16.074 1.00 86.12 283 SER A CA 1
ATOM 2378 C C . SER A 1 283 ? -12.167 6.788 17.062 1.00 86.12 283 SER A C 1
ATOM 2380 O O . SER A 1 283 ? -12.070 6.468 18.247 1.00 86.12 283 SER A O 1
ATOM 2382 N N . GLN A 1 284 ? -11.688 7.943 16.596 1.00 70.88 284 GLN A N 1
ATOM 2383 C CA . GLN A 1 284 ? -11.068 8.950 17.461 1.00 70.88 284 GLN A CA 1
ATOM 2384 C C . GLN A 1 284 ? -12.010 10.131 17.686 1.00 70.88 284 GLN A C 1
ATOM 2386 O O . GLN A 1 284 ? -12.632 10.629 16.755 1.00 70.88 284 GLN A O 1
ATOM 2391 N N . ILE A 1 285 ? -12.070 10.618 18.926 1.00 57.47 285 ILE A N 1
ATOM 2392 C CA . ILE A 1 285 ? -12.972 11.700 19.360 1.00 57.47 285 ILE A CA 1
ATOM 2393 C C . ILE A 1 285 ? -12.699 13.014 18.609 1.00 57.47 285 ILE A C 1
ATOM 2395 O O . ILE A 1 285 ? -13.622 13.783 18.358 1.00 57.47 285 ILE A O 1
ATOM 2399 N N . SER A 1 286 ? -11.435 13.276 18.256 1.00 54.94 286 SER A N 1
ATOM 2400 C CA . SER A 1 286 ? -11.018 14.492 17.546 1.00 54.94 286 SER A CA 1
ATOM 2401 C C . SER A 1 286 ? -11.390 14.499 16.063 1.00 54.94 286 SER A C 1
ATOM 2403 O O . SER A 1 286 ? -11.418 15.566 15.459 1.00 54.94 286 SER A O 1
ATOM 2405 N N . ASP A 1 287 ? -11.669 13.332 15.481 1.00 53.53 287 ASP A N 1
ATOM 2406 C CA . ASP A 1 287 ? -12.107 13.189 14.095 1.00 53.53 287 ASP A CA 1
ATOM 2407 C C . ASP A 1 287 ? -13.636 13.093 14.083 1.00 53.53 287 ASP A C 1
ATOM 2409 O O . ASP A 1 287 ? -14.208 12.040 13.807 1.00 53.53 287 ASP A O 1
ATOM 2413 N N . THR A 1 288 ? -14.307 14.205 14.400 1.00 48.19 288 THR A N 1
ATOM 2414 C CA . THR A 1 288 ? -15.769 14.291 14.591 1.00 48.19 288 THR A CA 1
ATOM 2415 C C . THR A 1 288 ? -16.614 13.750 13.429 1.00 48.19 288 THR A C 1
ATOM 2417 O O . THR A 1 288 ? -17.802 13.517 13.628 1.00 48.19 288 THR A O 1
ATOM 2420 N N . ASP A 1 289 ? -16.003 13.484 12.268 1.00 49.62 289 ASP A N 1
ATOM 2421 C CA . ASP A 1 289 ? -16.654 12.992 11.051 1.00 49.62 289 ASP A CA 1
ATOM 2422 C C . ASP A 1 289 ? -16.066 11.678 10.487 1.00 49.62 289 ASP A C 1
ATOM 2424 O O . ASP A 1 289 ? -16.487 11.246 9.411 1.00 49.62 289 ASP A O 1
ATOM 2428 N N . LYS A 1 290 ? -15.095 11.020 11.149 1.00 66.06 290 LYS A N 1
ATOM 2429 C CA . LYS A 1 290 ? -14.520 9.751 10.649 1.00 66.06 290 LYS A CA 1
ATOM 2430 C C . LYS A 1 290 ? -14.742 8.590 11.608 1.00 66.06 290 LYS A C 1
ATOM 2432 O O . LYS A 1 290 ? -14.148 8.498 12.678 1.00 66.06 290 LYS A O 1
ATOM 2437 N N . VAL A 1 291 ? -15.569 7.659 11.152 1.00 83.94 291 VAL A N 1
ATOM 2438 C CA . VAL A 1 291 ? -15.734 6.335 11.745 1.00 83.94 291 VAL A CA 1
ATOM 2439 C C . VAL A 1 291 ? -14.417 5.557 11.598 1.00 83.94 291 VAL A C 1
ATOM 2441 O O . VAL A 1 291 ? -13.785 5.602 10.543 1.00 83.94 291 VAL A O 1
ATOM 2444 N N . GLY A 1 292 ? -13.965 4.888 12.664 1.00 88.88 292 GLY A N 1
ATOM 2445 C CA . GLY A 1 292 ? -12.741 4.079 12.636 1.00 88.88 292 GLY A CA 1
ATOM 2446 C C . GLY A 1 292 ? -12.837 2.910 11.653 1.00 88.88 292 GLY A C 1
ATOM 2447 O O . GLY A 1 292 ? -13.930 2.397 11.427 1.00 88.88 292 GLY A O 1
ATOM 2448 N N . ILE A 1 293 ? -11.698 2.452 11.110 1.00 93.62 293 ILE A N 1
ATOM 2449 C CA . ILE A 1 293 ? -11.632 1.418 10.054 1.00 93.62 293 ILE A CA 1
ATOM 2450 C C . ILE A 1 293 ? -12.467 0.173 10.391 1.00 93.62 293 ILE A C 1
ATOM 2452 O O . ILE A 1 293 ? -13.113 -0.387 9.510 1.00 93.62 293 ILE A O 1
ATOM 2456 N N . LEU A 1 294 ? -12.491 -0.248 11.660 1.00 94.31 294 LEU A N 1
ATOM 2457 C CA . LEU A 1 294 ? -13.239 -1.434 12.097 1.00 94.31 294 LEU A CA 1
ATOM 2458 C C . LEU A 1 294 ? -14.767 -1.288 11.962 1.00 94.31 294 LEU A C 1
ATOM 2460 O O . LEU A 1 294 ? -15.476 -2.289 11.949 1.00 94.31 294 LEU A O 1
ATOM 2464 N N . PHE A 1 295 ? -15.260 -0.054 11.873 1.00 93.06 295 PHE A N 1
ATOM 2465 C CA . PHE A 1 295 ? -16.681 0.297 11.835 1.00 93.06 295 PHE A CA 1
ATOM 2466 C C . PHE A 1 295 ? -17.086 0.975 10.517 1.00 93.06 295 PHE A C 1
ATOM 2468 O O . PHE A 1 295 ? -18.238 1.373 10.370 1.00 93.06 295 PHE A O 1
ATOM 2475 N N . GLU A 1 296 ? -16.166 1.114 9.553 1.00 91.94 296 GLU A N 1
ATOM 2476 C CA . GLU A 1 296 ? -16.478 1.621 8.206 1.00 91.94 296 GLU A CA 1
ATOM 2477 C C . GLU A 1 296 ? -17.404 0.656 7.428 1.00 91.94 296 GLU A C 1
ATOM 2479 O O . GLU A 1 296 ? -18.065 1.068 6.474 1.00 91.94 296 GLU A O 1
ATOM 2484 N N . PHE A 1 297 ? -17.477 -0.612 7.850 1.00 90.62 297 PHE A N 1
ATOM 2485 C CA . PHE A 1 297 ? -18.238 -1.693 7.218 1.00 90.62 297 PHE A CA 1
ATOM 2486 C C . PHE A 1 297 ? -19.044 -2.478 8.267 1.00 90.62 297 PHE A C 1
ATOM 2488 O O . PHE A 1 297 ? -18.706 -2.476 9.454 1.00 90.62 297 PHE A O 1
ATOM 2495 N N . ASP A 1 298 ? -20.119 -3.156 7.849 1.00 90.56 298 ASP A N 1
ATOM 2496 C CA . ASP A 1 298 ? -20.983 -3.895 8.778 1.00 90.56 298 ASP A CA 1
ATOM 2497 C C . ASP A 1 298 ? -20.388 -5.258 9.155 1.00 90.56 298 ASP A C 1
ATOM 2499 O O . ASP A 1 298 ? -20.594 -6.270 8.484 1.00 90.56 298 ASP A O 1
ATOM 2503 N N . HIS A 1 299 ? -19.651 -5.271 10.264 1.00 93.25 299 HIS A N 1
ATOM 2504 C CA . HIS A 1 299 ? -19.091 -6.478 10.881 1.00 93.25 299 HIS A CA 1
ATOM 2505 C C . HIS A 1 299 ? -19.626 -6.714 12.299 1.00 93.25 299 HIS A C 1
ATOM 2507 O O . HIS A 1 299 ? -19.045 -7.474 13.078 1.00 93.25 299 HIS A O 1
ATOM 2513 N N . ASN A 1 300 ? -20.732 -6.059 12.666 1.00 91.50 300 ASN A N 1
ATOM 2514 C CA . ASN A 1 300 ? -21.208 -5.998 14.047 1.00 91.50 300 ASN A CA 1
ATOM 2515 C C . ASN A 1 300 ? -21.423 -7.384 14.670 1.00 91.50 300 ASN A C 1
ATOM 2517 O O . ASN A 1 300 ? -21.049 -7.605 15.821 1.00 91.50 300 ASN A O 1
ATOM 2521 N N . GLU A 1 301 ? -21.999 -8.334 13.931 1.00 94.25 301 GLU A N 1
ATOM 2522 C CA . GLU A 1 301 ? -22.213 -9.701 14.424 1.00 94.25 301 GLU A CA 1
ATOM 2523 C C . GLU A 1 301 ? -20.898 -10.382 14.834 1.00 94.25 301 GLU A C 1
ATOM 2525 O O . GLU A 1 301 ? -20.802 -10.938 15.934 1.00 94.25 301 GLU A O 1
ATOM 2530 N N . SER A 1 302 ? -19.859 -10.263 14.009 1.00 96.56 302 SER A N 1
ATOM 2531 C CA . SER A 1 302 ? -18.529 -10.808 14.287 1.00 96.56 302 SER A CA 1
ATOM 2532 C C . SER A 1 302 ? -17.855 -10.122 15.475 1.00 96.56 302 SER A C 1
ATOM 2534 O O . SER A 1 302 ? -17.213 -10.793 16.288 1.00 96.56 302 SER A O 1
ATOM 2536 N N . LEU A 1 303 ? -18.050 -8.808 15.641 1.00 97.06 303 LEU A N 1
ATOM 2537 C CA . LEU A 1 303 ? -17.546 -8.056 16.797 1.00 97.06 303 LEU A CA 1
ATOM 2538 C C . LEU A 1 303 ? -18.197 -8.524 18.108 1.00 97.06 303 LEU A C 1
ATOM 2540 O O . LEU A 1 303 ? -17.501 -8.759 19.096 1.00 97.06 303 LEU A O 1
ATOM 2544 N N . PHE A 1 304 ? -19.517 -8.734 18.126 1.00 97.50 304 PHE A N 1
ATOM 2545 C CA . PHE A 1 304 ? -20.205 -9.247 19.318 1.00 97.50 304 PHE A CA 1
ATOM 2546 C C . PHE A 1 304 ? -19.924 -10.732 19.571 1.00 97.50 304 PHE A C 1
ATOM 2548 O O . PHE A 1 304 ? -19.826 -11.145 20.728 1.00 97.50 304 PHE A O 1
ATOM 2555 N N . THR A 1 305 ? -19.712 -11.526 18.520 1.00 97.56 305 THR A N 1
ATOM 2556 C CA . THR A 1 305 ? -19.228 -12.909 18.646 1.00 97.56 305 THR A CA 1
ATOM 2557 C C . THR A 1 305 ? -17.834 -12.943 19.275 1.00 97.56 305 THR A C 1
ATOM 2559 O O . THR A 1 305 ? -17.570 -13.753 20.165 1.00 97.56 305 THR A O 1
ATOM 2562 N N . TRP A 1 306 ? -16.954 -12.014 18.897 1.00 97.88 306 TRP A N 1
ATOM 2563 C CA . TRP A 1 306 ? -15.649 -11.837 19.533 1.00 97.88 306 TRP A CA 1
ATOM 2564 C C . TRP A 1 306 ? -15.769 -11.431 21.010 1.00 97.88 306 TRP A C 1
ATOM 2566 O O . TRP A 1 306 ? -15.100 -12.025 21.860 1.00 97.88 306 TRP A O 1
ATOM 2576 N N . CYS A 1 307 ? -16.677 -10.510 21.350 1.00 98.19 307 CYS A N 1
ATOM 2577 C CA . CYS A 1 307 ? -16.982 -10.181 22.746 1.00 98.19 307 CYS A CA 1
ATOM 2578 C C . CYS A 1 307 ? -17.472 -11.397 23.546 1.00 98.19 307 CYS A C 1
ATOM 2580 O O . CYS A 1 307 ? -17.081 -11.564 24.699 1.00 98.19 307 CYS A O 1
ATOM 2582 N N . ALA A 1 308 ? -18.286 -12.268 22.948 1.00 97.75 308 ALA A N 1
ATOM 2583 C CA . ALA A 1 308 ? -18.730 -13.505 23.585 1.00 97.75 308 ALA A CA 1
ATOM 2584 C C . ALA A 1 308 ? -17.591 -14.530 23.750 1.00 97.75 308 ALA A C 1
ATOM 2586 O O . ALA A 1 308 ? -17.550 -15.224 24.766 1.00 97.75 308 ALA A O 1
ATOM 2587 N N . LYS A 1 309 ? -16.647 -14.600 22.797 1.00 97.69 309 LYS A N 1
ATOM 2588 C CA . LYS A 1 309 ? -15.450 -15.464 22.863 1.00 97.69 309 LYS A CA 1
ATOM 2589 C C . LYS A 1 309 ? -14.473 -15.012 23.959 1.00 97.69 309 LYS A C 1
ATOM 2591 O O . LYS A 1 309 ? -13.906 -15.858 24.646 1.00 97.69 309 LYS A O 1
ATOM 2596 N N . PHE A 1 310 ? -14.300 -13.701 24.159 1.00 96.88 310 PHE A N 1
ATOM 2597 C CA . PHE A 1 310 ? -13.369 -13.125 25.144 1.00 96.88 310 PHE A CA 1
ATOM 2598 C C . PHE A 1 310 ? -14.052 -12.123 26.100 1.00 96.88 310 PHE A C 1
ATOM 2600 O O . PHE A 1 310 ? -13.680 -10.945 26.141 1.00 96.88 310 PHE A O 1
ATOM 2607 N N . PRO A 1 311 ? -15.014 -12.566 26.931 1.00 96.38 311 PRO A N 1
ATOM 2608 C CA . PRO A 1 311 ? -15.940 -11.683 27.651 1.00 96.38 311 PRO A CA 1
ATOM 2609 C C . PRO A 1 311 ? -15.302 -10.817 28.741 1.00 96.38 311 PRO A C 1
ATOM 2611 O O . PRO A 1 311 ? -15.947 -9.890 29.221 1.00 96.38 311 PRO A O 1
ATOM 2614 N N . LEU A 1 312 ? -14.064 -11.112 29.148 1.00 94.62 312 LEU A N 1
ATOM 2615 C CA . LEU A 1 312 ? -13.339 -10.352 30.172 1.00 94.62 312 LEU A CA 1
ATOM 2616 C C . LEU A 1 312 ? -12.515 -9.186 29.606 1.00 94.62 312 LEU A C 1
ATOM 2618 O O . LEU A 1 312 ? -12.136 -8.305 30.369 1.00 94.62 312 LEU A O 1
ATOM 2622 N N . VAL A 1 313 ? -12.203 -9.195 28.303 1.00 95.75 313 VAL A N 1
ATOM 2623 C CA . VAL A 1 313 ? -11.269 -8.234 27.684 1.00 95.75 313 VAL A CA 1
ATOM 2624 C C . VAL A 1 313 ? -11.896 -7.559 26.468 1.00 95.75 313 VAL A C 1
ATOM 2626 O O . VAL A 1 313 ? -11.891 -6.335 26.376 1.00 95.75 313 VAL A O 1
ATOM 2629 N N . ALA A 1 314 ? -12.477 -8.330 25.545 1.00 97.19 314 ALA A N 1
ATOM 2630 C CA . ALA A 1 314 ? -12.982 -7.805 24.279 1.00 97.19 314 ALA A CA 1
ATOM 2631 C C . ALA A 1 314 ? -14.064 -6.716 24.430 1.00 97.19 314 ALA A C 1
ATOM 2633 O O . ALA A 1 314 ? -13.964 -5.724 23.712 1.00 97.19 314 ALA A O 1
ATOM 2634 N N . PRO A 1 315 ? -15.046 -6.804 25.355 1.00 97.81 315 PRO A N 1
ATOM 2635 C CA . PRO A 1 315 ? -16.026 -5.728 25.541 1.00 97.81 315 PRO A CA 1
ATOM 2636 C C . PRO A 1 315 ? -15.400 -4.374 25.908 1.00 97.81 315 PRO A C 1
ATOM 2638 O O . PRO A 1 315 ? -15.806 -3.342 25.376 1.00 97.81 315 PRO A O 1
ATOM 2641 N N . GLU A 1 316 ? -14.387 -4.369 26.784 1.00 96.12 316 GLU A N 1
ATOM 2642 C CA . GLU A 1 316 ? -13.661 -3.150 27.164 1.00 96.12 316 GLU A CA 1
ATOM 2643 C C . GLU A 1 316 ? -12.931 -2.553 25.955 1.00 96.12 316 GLU A C 1
ATOM 2645 O O . GLU A 1 316 ? -13.027 -1.352 25.697 1.00 96.12 316 GLU A O 1
ATOM 2650 N N . GLN A 1 317 ? -12.222 -3.390 25.193 1.00 94.94 317 GLN A N 1
ATOM 2651 C CA . GLN A 1 317 ? -11.467 -2.935 24.027 1.00 94.94 317 GLN A CA 1
ATOM 2652 C C . GLN A 1 317 ? -12.383 -2.462 22.895 1.00 94.94 317 GLN A C 1
ATOM 2654 O O . GLN A 1 317 ? -12.104 -1.441 22.267 1.00 94.94 317 GLN A O 1
ATOM 2659 N N . LEU A 1 318 ? -13.512 -3.141 22.667 1.00 96.12 318 LEU A N 1
ATOM 2660 C CA . LEU A 1 318 ? -14.492 -2.709 21.676 1.00 96.12 318 LEU A CA 1
ATOM 2661 C C . LEU A 1 318 ? -15.079 -1.343 22.044 1.00 96.12 318 LEU A C 1
ATOM 2663 O O . LEU A 1 318 ? -15.155 -0.467 21.186 1.00 96.12 318 LEU A O 1
ATOM 2667 N N . MET A 1 319 ? -15.418 -1.124 23.320 1.00 95.75 319 MET A N 1
ATOM 2668 C CA . MET A 1 319 ? -15.924 0.165 23.808 1.00 95.75 319 MET A CA 1
ATOM 2669 C C . MET A 1 319 ? -14.930 1.311 23.563 1.00 95.75 319 MET A C 1
ATOM 2671 O O . MET A 1 319 ? -15.332 2.407 23.176 1.00 95.75 319 MET A O 1
ATOM 2675 N N . LYS A 1 320 ? -13.627 1.054 23.731 1.00 92.12 320 LYS A N 1
ATOM 2676 C CA . LYS A 1 320 ? -12.549 2.027 23.475 1.00 92.12 320 LYS A CA 1
ATOM 2677 C C . LYS A 1 320 ? -12.329 2.363 21.997 1.00 92.12 320 LYS A C 1
ATOM 2679 O O . LYS A 1 320 ? -11.710 3.380 21.705 1.00 92.12 320 LYS A O 1
ATOM 2684 N N . MET A 1 321 ? -12.753 1.493 21.082 1.00 92.81 321 MET A N 1
ATOM 2685 C CA . MET A 1 321 ? -12.635 1.706 19.634 1.00 92.81 321 MET A CA 1
ATOM 2686 C C . MET A 1 321 ? -13.938 2.222 19.012 1.00 92.81 321 MET A C 1
ATOM 2688 O O . MET A 1 321 ? -13.911 2.779 17.916 1.00 92.81 321 MET A O 1
ATOM 2692 N N . SER A 1 322 ? -15.071 2.030 19.689 1.00 92.50 322 SER A N 1
ATOM 2693 C CA . SER A 1 322 ? -16.401 2.274 19.132 1.00 92.50 322 SER A CA 1
ATOM 2694 C C . SER A 1 322 ? -16.629 3.745 18.766 1.00 92.50 322 SER A C 1
ATOM 2696 O O . SER A 1 322 ? -16.231 4.628 19.534 1.00 92.50 322 SER A O 1
ATOM 2698 N N . PRO A 1 323 ? -17.317 4.031 17.643 1.00 90.62 323 PRO A N 1
ATOM 2699 C CA . PRO A 1 323 ? -17.868 5.359 17.406 1.00 90.62 323 PRO A CA 1
ATOM 2700 C C . PRO A 1 323 ? -18.848 5.673 18.535 1.00 90.62 323 PRO A C 1
ATOM 2702 O O . PRO A 1 323 ? -19.715 4.861 18.846 1.00 90.62 323 PRO A O 1
ATOM 2705 N N . LEU A 1 324 ? -18.694 6.820 19.192 1.00 89.25 324 LEU A N 1
ATOM 2706 C CA . LEU A 1 324 ? -19.476 7.113 20.394 1.00 89.25 324 LEU A CA 1
ATOM 2707 C C . LEU A 1 324 ? -20.891 7.583 20.103 1.00 89.25 324 LEU A C 1
ATOM 2709 O O . LEU A 1 324 ? -21.810 7.205 20.823 1.00 89.25 324 LEU A O 1
ATOM 2713 N N . TYR A 1 325 ? -21.052 8.434 19.095 1.00 86.88 325 TYR A N 1
ATOM 2714 C CA . TYR A 1 325 ? -22.288 9.172 18.880 1.00 86.88 325 TYR A CA 1
ATOM 2715 C C . TYR A 1 325 ? -22.860 8.894 17.494 1.00 86.88 325 TYR A C 1
ATOM 2717 O O . TYR A 1 325 ? -22.125 8.896 16.510 1.00 86.88 325 TYR A O 1
ATOM 2725 N N . GLU A 1 326 ? -24.177 8.741 17.435 1.00 85.56 326 GLU A N 1
ATOM 2726 C CA . GLU A 1 326 ? -24.995 8.802 16.224 1.00 85.56 326 GLU A CA 1
ATOM 2727 C C . GLU A 1 326 ? -25.936 10.000 16.408 1.00 85.56 326 GLU A C 1
ATOM 2729 O O . GLU A 1 326 ? -26.809 9.991 17.274 1.00 85.56 326 GLU A O 1
ATOM 2734 N N . GLU A 1 327 ? -25.695 11.083 15.663 1.00 80.31 327 GLU A N 1
ATOM 2735 C CA . GLU A 1 327 ? -26.410 12.360 15.822 1.00 80.31 327 GLU A CA 1
ATOM 2736 C C . GLU A 1 327 ? -26.365 12.903 17.275 1.00 80.31 327 GLU A C 1
ATOM 2738 O O . GLU A 1 327 ? -25.290 13.279 17.763 1.00 80.31 327 GLU A O 1
ATOM 2743 N N . GLU A 1 328 ? -27.518 12.964 17.959 1.00 81.00 328 GLU A N 1
ATOM 2744 C CA . GLU A 1 328 ? -27.692 13.410 19.353 1.00 81.00 328 GLU A CA 1
ATOM 2745 C C . GLU A 1 328 ? -27.775 12.249 20.372 1.00 81.00 328 GLU A C 1
ATOM 2747 O O . GLU A 1 328 ? -28.160 12.463 21.526 1.00 81.00 328 GLU A O 1
ATOM 2752 N N . GLN A 1 329 ? -27.443 11.017 19.974 1.00 87.81 329 GLN A N 1
ATOM 2753 C CA . GLN A 1 329 ? -27.525 9.825 20.828 1.00 87.81 329 GLN A CA 1
ATOM 2754 C C . GLN A 1 329 ? -26.197 9.067 20.886 1.00 87.81 329 GLN A C 1
ATOM 2756 O O . GLN A 1 329 ? -25.290 9.295 20.082 1.00 87.81 329 GLN A O 1
ATOM 2761 N N . PHE A 1 330 ? -26.078 8.150 21.852 1.00 91.38 330 PHE A N 1
ATOM 2762 C CA . PHE A 1 330 ? -25.030 7.135 21.785 1.00 91.38 330 PHE A CA 1
ATOM 2763 C C . PHE A 1 330 ? -25.264 6.234 20.576 1.00 91.38 330 PHE A C 1
ATOM 2765 O O . PHE A 1 330 ? -26.406 5.919 20.247 1.00 91.38 330 PHE A O 1
ATOM 2772 N N . SER A 1 331 ? -24.176 5.807 19.945 1.00 91.62 331 SER A N 1
ATOM 2773 C CA . SER A 1 331 ? -24.243 4.903 18.805 1.00 91.62 331 SER A CA 1
ATOM 2774 C C . SER A 1 331 ? -24.900 3.573 19.165 1.00 91.62 331 SER A C 1
ATOM 2776 O O . SER A 1 331 ? -24.855 3.101 20.312 1.00 91.62 331 SER A O 1
ATOM 2778 N N . THR A 1 332 ? -25.457 2.918 18.152 1.00 93.06 332 THR A N 1
ATOM 2779 C CA . THR A 1 332 ? -26.131 1.628 18.304 1.00 93.06 332 THR A CA 1
ATOM 2780 C C . THR A 1 332 ? -25.194 0.575 18.914 1.00 93.06 332 THR A C 1
ATOM 2782 O O . THR A 1 332 ? -25.612 -0.236 19.748 1.00 93.06 332 THR A O 1
ATOM 2785 N N . ILE A 1 333 ? -23.902 0.609 18.565 1.00 94.38 333 ILE A N 1
ATOM 2786 C CA . ILE A 1 333 ? -22.907 -0.316 19.118 1.00 94.38 333 ILE A CA 1
ATOM 2787 C C . ILE A 1 333 ? -22.627 -0.060 20.605 1.00 94.38 333 ILE A C 1
ATOM 2789 O O . ILE A 1 333 ? -22.527 -1.020 21.374 1.00 94.38 333 ILE A O 1
ATOM 2793 N N . VAL A 1 334 ? -22.569 1.206 21.038 1.00 95.06 334 VAL A N 1
ATOM 2794 C CA . VAL A 1 334 ? -22.377 1.569 22.451 1.00 95.06 334 VAL A CA 1
ATOM 2795 C C . VAL A 1 334 ? -23.567 1.100 23.282 1.00 95.06 334 VAL A C 1
ATOM 2797 O O . VAL A 1 334 ? -23.368 0.448 24.309 1.00 95.06 334 VAL A O 1
ATOM 2800 N N . ILE A 1 335 ? -24.799 1.350 22.827 1.00 96.25 335 ILE A N 1
ATOM 2801 C CA . ILE A 1 335 ? -26.007 0.888 23.528 1.00 96.25 335 ILE A CA 1
ATOM 2802 C C . ILE A 1 335 ? -26.011 -0.637 23.657 1.00 96.25 335 ILE A C 1
ATOM 2804 O O . ILE A 1 335 ? -26.207 -1.161 24.753 1.00 96.25 335 ILE A O 1
ATOM 2808 N N . LYS A 1 336 ? -25.702 -1.362 22.578 1.00 97.00 336 LYS A N 1
ATOM 2809 C CA . LYS A 1 336 ? -25.659 -2.829 22.607 1.00 97.00 336 LYS A CA 1
ATOM 2810 C C . LYS A 1 336 ? -24.556 -3.373 23.526 1.00 97.00 336 LYS A C 1
ATOM 2812 O O . LYS A 1 336 ? -24.770 -4.377 24.207 1.00 97.00 336 LYS A O 1
ATOM 2817 N N . LEU A 1 337 ? -23.401 -2.709 23.605 1.00 97.81 337 LEU A N 1
ATOM 2818 C CA . LEU A 1 337 ? -22.355 -3.036 24.581 1.00 97.81 337 LEU A CA 1
ATOM 2819 C C . LEU A 1 337 ? -22.827 -2.826 26.024 1.00 97.81 337 LEU A C 1
ATOM 2821 O O . LEU A 1 337 ? -22.567 -3.679 26.872 1.00 97.81 337 LEU A O 1
ATOM 2825 N N . LEU A 1 338 ? -23.545 -1.738 26.312 1.00 97.88 338 LEU A N 1
ATOM 2826 C CA . LEU A 1 338 ? -24.120 -1.490 27.639 1.00 97.88 338 LEU A CA 1
ATOM 2827 C C . LEU A 1 338 ? -25.209 -2.509 27.988 1.00 97.88 338 LEU A C 1
ATOM 2829 O O . LEU A 1 338 ? -25.248 -2.998 29.115 1.00 97.88 338 LEU A O 1
ATOM 2833 N N . ASP A 1 339 ? -26.049 -2.877 27.024 1.00 97.81 339 ASP A N 1
ATOM 2834 C CA . ASP A 1 339 ? -27.120 -3.858 27.195 1.00 97.81 339 ASP A CA 1
ATOM 2835 C C . ASP A 1 339 ? -26.613 -5.257 27.559 1.00 97.81 339 ASP A C 1
ATOM 2837 O O . ASP A 1 339 ? -27.305 -5.981 28.283 1.00 97.81 339 ASP A O 1
ATOM 2841 N N . LEU A 1 340 ? -25.445 -5.639 27.034 1.00 97.75 340 LEU A N 1
ATOM 2842 C CA . LEU A 1 340 ? -24.844 -6.965 27.205 1.00 97.75 340 LEU A CA 1
ATOM 2843 C C . LEU A 1 340 ? -23.797 -7.008 28.325 1.00 97.75 340 LEU A C 1
ATOM 2845 O O . LEU A 1 340 ? -23.716 -7.996 29.054 1.00 97.75 340 LEU A O 1
ATOM 2849 N N . TYR A 1 341 ? -23.000 -5.949 28.470 1.00 98.19 341 TYR A N 1
ATOM 2850 C CA . TYR A 1 341 ? -21.805 -5.924 29.320 1.00 98.19 341 TYR A CA 1
ATOM 2851 C C . TYR A 1 341 ? -21.769 -4.746 30.302 1.00 98.19 341 TYR A C 1
ATOM 2853 O O . TYR A 1 341 ? -20.765 -4.554 30.983 1.00 98.19 341 TYR A O 1
ATOM 2861 N N . GLY A 1 342 ? -22.859 -3.988 30.451 1.00 97.19 342 GLY A N 1
ATOM 2862 C CA . GLY A 1 342 ? -22.939 -2.839 31.362 1.00 97.19 342 GLY A CA 1
ATOM 2863 C C . GLY A 1 342 ? -22.785 -3.167 32.854 1.00 97.19 342 GLY A C 1
ATOM 2864 O O . GLY A 1 342 ? -22.652 -2.262 33.671 1.00 97.19 342 GLY A O 1
ATOM 2865 N N . GLU A 1 343 ? -22.783 -4.449 33.229 1.00 97.62 343 GLU A N 1
ATOM 2866 C CA . GLU A 1 343 ? -22.425 -4.903 34.581 1.00 97.62 343 GLU A CA 1
ATOM 2867 C C . GLU A 1 343 ? -20.906 -4.880 34.847 1.00 97.62 343 GLU A C 1
ATOM 2869 O O . GLU A 1 343 ? -20.470 -4.978 36.002 1.00 97.62 343 GLU A O 1
ATOM 2874 N N . GLN A 1 344 ? -20.083 -4.773 33.801 1.00 97.69 344 GLN A N 1
ATOM 2875 C CA . GLN A 1 344 ? -18.628 -4.759 33.902 1.00 97.69 344 GLN A CA 1
ATOM 2876 C C . GLN A 1 344 ? -18.110 -3.331 34.108 1.00 97.69 344 GLN A C 1
ATOM 2878 O O . GLN A 1 344 ? -18.269 -2.462 33.252 1.00 97.69 344 GLN A O 1
ATOM 2883 N N . GLU A 1 345 ? -17.418 -3.101 35.226 1.00 96.56 345 GLU A N 1
ATOM 2884 C CA . GLU A 1 345 ? -16.841 -1.787 35.550 1.00 96.56 345 GLU A CA 1
ATOM 2885 C C . GLU A 1 345 ? -15.813 -1.330 34.502 1.00 96.56 345 GLU A C 1
ATOM 2887 O O . GLU A 1 345 ? -15.712 -0.140 34.205 1.00 96.56 345 GLU A O 1
ATOM 2892 N N . SER A 1 346 ? -15.076 -2.271 33.903 1.00 95.88 346 SER A N 1
ATOM 2893 C CA . SER A 1 346 ? -14.118 -1.999 32.828 1.00 95.88 346 SER A CA 1
ATOM 2894 C C . SER A 1 346 ? -14.789 -1.388 31.598 1.00 95.88 346 SER A C 1
ATOM 2896 O O . SER A 1 346 ? -14.266 -0.425 31.045 1.00 95.88 346 SER A O 1
ATOM 2898 N N . VAL A 1 347 ? -15.972 -1.875 31.207 1.00 97.56 347 VAL A N 1
ATOM 2899 C CA . VAL A 1 347 ? -16.744 -1.343 30.071 1.00 97.56 347 VAL A CA 1
ATOM 2900 C C . VAL A 1 347 ? -17.235 0.074 30.360 1.00 97.56 347 VAL A C 1
ATOM 2902 O O . VAL A 1 347 ? -17.084 0.961 29.523 1.00 97.56 347 VAL A O 1
ATOM 2905 N N . LEU A 1 348 ? -17.757 0.323 31.564 1.00 97.25 348 LEU A N 1
ATOM 2906 C CA . LEU A 1 348 ? -18.194 1.662 31.978 1.00 97.25 348 LEU A CA 1
ATOM 2907 C C . LEU A 1 348 ? -17.020 2.647 32.079 1.00 97.25 348 LEU A C 1
ATOM 2909 O O . LEU A 1 348 ? -17.137 3.808 31.691 1.00 97.25 348 LEU A O 1
ATOM 2913 N N . THR A 1 349 ? -15.867 2.178 32.557 1.00 95.00 349 THR A N 1
ATOM 2914 C CA . THR A 1 349 ? -14.627 2.964 32.606 1.00 95.00 349 THR A CA 1
ATOM 2915 C C . THR A 1 349 ? -14.113 3.276 31.202 1.00 95.00 349 THR A C 1
ATOM 2917 O O . THR A 1 349 ? -13.728 4.411 30.928 1.00 95.00 349 THR A O 1
ATOM 2920 N N . ALA A 1 350 ? -14.143 2.300 30.291 1.00 93.94 350 ALA A N 1
ATOM 2921 C CA . ALA A 1 350 ? -13.789 2.490 28.889 1.00 93.94 350 ALA A CA 1
ATOM 2922 C C . ALA A 1 350 ? -14.690 3.525 28.206 1.00 93.94 350 ALA A C 1
ATOM 2924 O O . ALA A 1 350 ? -14.166 4.391 27.510 1.00 93.94 350 ALA A O 1
ATOM 2925 N N . LEU A 1 351 ? -16.005 3.489 28.453 1.00 94.75 351 LEU A N 1
ATOM 2926 C CA . LEU A 1 351 ? -16.936 4.499 27.945 1.00 94.75 351 LEU A CA 1
ATOM 2927 C C . LEU A 1 351 ? -16.590 5.892 28.484 1.00 94.75 351 LEU A C 1
ATOM 2929 O O . LEU A 1 351 ? -16.444 6.821 27.696 1.00 94.75 351 LEU A O 1
ATOM 2933 N N . SER A 1 352 ? -16.378 6.035 29.798 1.00 92.31 352 SER A N 1
ATOM 2934 C CA . SER A 1 352 ? -15.948 7.311 30.394 1.00 92.31 352 SER A CA 1
ATOM 2935 C C . SER A 1 352 ? -14.672 7.852 29.743 1.00 92.31 352 SER A C 1
ATOM 2937 O O . SER A 1 352 ? -14.603 9.033 29.417 1.00 92.31 352 SER A O 1
ATOM 2939 N N . ASN A 1 353 ? -13.670 6.992 29.540 1.00 88.12 353 ASN A N 1
ATOM 2940 C CA . ASN A 1 353 ? -12.400 7.381 28.929 1.00 88.12 353 ASN A CA 1
ATOM 2941 C C . ASN A 1 353 ? -12.587 7.796 27.469 1.00 88.12 353 ASN A C 1
ATOM 2943 O O . ASN A 1 353 ? -12.019 8.796 27.042 1.00 88.12 353 ASN A O 1
ATOM 2947 N N . ASN A 1 354 ? -13.408 7.057 26.722 1.00 86.12 354 ASN A N 1
ATOM 2948 C CA . ASN A 1 354 ? -13.698 7.366 25.329 1.00 86.12 354 ASN A CA 1
ATOM 2949 C C . ASN A 1 354 ? -14.545 8.647 25.199 1.00 86.12 354 ASN A C 1
ATOM 2951 O O . ASN A 1 354 ? -14.514 9.293 24.171 1.00 86.12 354 ASN A O 1
ATOM 2955 N N . MET A 1 355 ? -15.264 9.091 26.233 1.00 86.56 355 MET A N 1
ATOM 2956 C CA . MET A 1 355 ? -15.954 10.391 26.226 1.00 86.56 355 MET A CA 1
ATOM 2957 C C . MET A 1 355 ? -15.034 11.590 26.528 1.00 86.56 355 MET A C 1
ATOM 2959 O O . MET A 1 355 ? -15.436 12.735 26.319 1.00 86.56 355 MET A O 1
ATOM 2963 N N . GLY A 1 356 ? -13.823 11.372 27.042 1.00 72.94 356 GLY A N 1
ATOM 2964 C CA . GLY A 1 356 ? -12.937 12.455 27.470 1.00 72.94 356 GLY A CA 1
ATOM 2965 C C . GLY A 1 356 ? -12.377 13.287 26.309 1.00 72.94 356 GLY A C 1
ATOM 2966 O O . GLY A 1 356 ? -11.834 12.748 25.353 1.00 72.94 356 GLY A O 1
ATOM 2967 N N . SER A 1 357 ? -12.433 14.617 26.414 1.00 61.50 357 SER A N 1
ATOM 2968 C CA . SER A 1 357 ? -11.717 15.530 25.511 1.00 61.50 357 SER A CA 1
ATOM 2969 C C . SER A 1 357 ? -10.324 15.833 26.073 1.00 61.50 357 SER A C 1
ATOM 2971 O O . SER A 1 357 ? -10.209 16.460 27.124 1.00 61.50 357 SER A O 1
ATOM 2973 N N . TYR A 1 358 ? -9.264 15.425 25.370 1.00 58.66 358 TYR A N 1
ATOM 2974 C CA . TYR A 1 358 ? -7.874 15.707 25.767 1.00 58.66 358 TYR A CA 1
ATOM 2975 C C . TYR A 1 358 ? -7.346 17.060 25.250 1.00 58.66 358 TYR A C 1
ATOM 2977 O O . TYR A 1 358 ? -6.292 17.510 25.694 1.00 58.66 358 TYR A O 1
ATOM 2985 N N . SER A 1 359 ? -8.053 17.707 24.314 1.00 58.72 359 SER A N 1
ATOM 2986 C CA . SER A 1 359 ? -7.726 19.030 23.766 1.00 58.72 359 SER A CA 1
ATOM 2987 C C . SER A 1 359 ? -8.939 19.604 23.025 1.00 58.72 359 SER A C 1
ATOM 2989 O O . SER A 1 359 ? -9.574 18.885 22.256 1.00 58.72 359 SER A O 1
ATOM 2991 N N . TRP A 1 360 ? -9.259 20.884 23.238 1.00 69.12 360 TRP A N 1
ATOM 2992 C CA . TRP A 1 360 ? -10.359 21.580 22.564 1.00 69.12 360 TRP A CA 1
ATOM 2993 C C . TRP A 1 360 ? -9.980 23.041 22.292 1.00 69.12 360 TRP A C 1
ATOM 2995 O O . TRP A 1 360 ? -9.316 23.672 23.115 1.00 69.12 360 TRP A O 1
ATOM 3005 N N . ILE A 1 361 ? -10.383 23.579 21.136 1.00 68.12 361 ILE A N 1
ATOM 3006 C CA . ILE A 1 361 ? -10.173 24.989 20.775 1.00 68.12 361 ILE A CA 1
ATOM 3007 C C . ILE A 1 361 ? -11.516 25.713 20.866 1.00 68.12 361 ILE A C 1
ATOM 3009 O O . ILE A 1 361 ? -12.471 25.350 20.184 1.00 68.12 361 ILE A O 1
ATOM 3013 N N . GLY A 1 362 ? -11.572 26.762 21.687 1.00 79.81 362 GLY A N 1
ATOM 3014 C CA . GLY A 1 362 ? -12.810 27.473 22.008 1.00 79.81 362 GLY A CA 1
ATOM 3015 C C . GLY A 1 362 ? -13.543 26.841 23.192 1.00 79.81 362 GLY A C 1
ATOM 3016 O O . GLY A 1 362 ? -12.937 26.146 24.003 1.00 79.81 362 GLY A O 1
ATOM 3017 N N . SER A 1 363 ? -14.848 27.087 23.292 1.00 84.50 363 SER A N 1
ATOM 3018 C CA . SER A 1 363 ? -15.666 26.563 24.389 1.00 84.50 363 SER A CA 1
ATOM 3019 C C . SER A 1 363 ? -15.930 25.068 24.216 1.00 84.50 363 SER A C 1
ATOM 3021 O O . SER A 1 363 ? -16.475 24.658 23.188 1.00 84.50 363 SER A O 1
ATOM 3023 N N . VAL A 1 364 ? -15.588 24.258 25.223 1.00 87.75 364 VAL A N 1
ATOM 3024 C CA . VAL A 1 364 ? -15.896 22.811 25.277 1.00 87.75 364 VAL A CA 1
ATOM 3025 C C . VAL A 1 364 ? -17.347 22.532 25.701 1.00 87.75 364 VAL A C 1
ATOM 3027 O O . VAL A 1 364 ? -17.841 21.411 25.581 1.00 87.75 364 VAL A O 1
ATOM 3030 N N . VAL A 1 365 ? -18.074 23.561 26.148 1.00 89.81 365 VAL A N 1
ATOM 3031 C CA . VAL A 1 365 ? -19.465 23.470 26.618 1.00 89.81 365 VAL A CA 1
ATOM 3032 C C . VAL A 1 365 ? -20.396 22.732 25.641 1.00 89.81 365 VAL A C 1
ATOM 3034 O O . VAL A 1 365 ? -21.131 21.862 26.112 1.00 89.81 365 VAL A O 1
ATOM 3037 N N . PRO A 1 366 ? -20.373 22.975 24.310 1.00 88.31 366 PRO A N 1
ATOM 3038 C CA . PRO A 1 366 ? -21.251 22.263 23.379 1.00 88.31 366 PRO A CA 1
ATOM 3039 C C . PRO A 1 366 ? -21.034 20.743 23.383 1.00 88.31 366 PRO A C 1
ATOM 3041 O O . PRO A 1 366 ? -21.994 19.979 23.261 1.00 88.31 366 PRO A O 1
ATOM 3044 N N . LEU A 1 367 ? -19.787 20.290 23.564 1.00 86.56 367 LEU A N 1
ATOM 3045 C CA . LEU A 1 367 ? -19.471 18.868 23.680 1.00 86.56 367 LEU A CA 1
ATOM 3046 C C . LEU A 1 367 ? -20.074 18.287 24.963 1.00 86.56 367 LEU A C 1
ATOM 3048 O O . LEU A 1 367 ? -20.739 17.253 24.909 1.00 86.56 367 LEU A O 1
ATOM 3052 N N . TYR A 1 368 ? -19.900 18.959 26.103 1.00 91.06 368 TYR A N 1
ATOM 3053 C CA . TYR A 1 368 ? -20.472 18.497 27.370 1.00 91.06 368 TYR A CA 1
ATOM 3054 C C . TYR A 1 368 ? -22.002 18.499 27.363 1.00 91.06 368 TYR A C 1
ATOM 3056 O O . TYR A 1 368 ? -22.614 17.573 27.896 1.00 91.06 368 TYR A O 1
ATOM 3064 N N . GLU A 1 369 ? -22.640 19.482 26.727 1.00 91.06 369 GLU A N 1
ATOM 3065 C CA . GLU A 1 369 ? -24.096 19.504 26.556 1.00 91.06 369 GLU A CA 1
ATOM 3066 C C . GLU A 1 369 ? -24.578 18.336 25.679 1.00 91.06 369 GLU A C 1
ATOM 3068 O O . GLU A 1 369 ? -25.552 17.666 26.037 1.00 91.06 369 GLU A O 1
ATOM 3073 N N . LYS A 1 370 ? -23.867 18.016 24.585 1.00 88.75 370 LYS A N 1
ATOM 3074 C CA . LYS A 1 370 ? -24.143 16.821 23.766 1.00 88.75 370 LYS A CA 1
ATOM 3075 C C . LYS A 1 370 ? -24.020 15.536 24.589 1.00 88.75 370 LYS A C 1
ATOM 3077 O O . LYS A 1 370 ? -24.919 14.696 24.568 1.00 88.75 370 LYS A O 1
ATOM 3082 N N . GLN A 1 371 ? -22.934 15.394 25.344 1.00 91.19 371 GLN A N 1
ATOM 3083 C CA . GLN A 1 371 ? -22.695 14.238 26.211 1.00 91.19 371 GLN A CA 1
ATOM 3084 C C . GLN A 1 371 ? -23.777 14.088 27.278 1.00 91.19 371 GLN A C 1
ATOM 3086 O O . GLN A 1 371 ? -24.275 12.985 27.504 1.00 91.19 371 GLN A O 1
ATOM 3091 N N . TYR A 1 372 ? -24.178 15.198 27.899 1.00 92.75 372 TYR A N 1
ATOM 3092 C CA . TYR A 1 372 ? -25.227 15.216 28.909 1.00 92.75 372 TYR A CA 1
ATOM 3093 C C . TYR A 1 372 ? -26.550 14.681 28.343 1.00 92.75 372 TYR A C 1
ATOM 3095 O O . TYR A 1 372 ? -27.162 13.806 28.960 1.00 92.75 372 TYR A O 1
ATOM 3103 N N . LYS A 1 373 ? -26.951 15.147 27.150 1.00 91.19 373 LYS A N 1
ATOM 3104 C CA . LYS A 1 373 ? -28.149 14.658 26.445 1.00 91.19 373 LYS A CA 1
ATOM 3105 C C . LYS A 1 373 ? -28.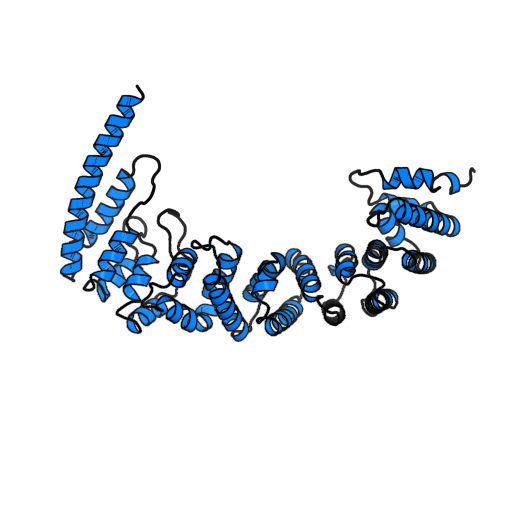070 13.164 26.117 1.00 91.19 373 LYS A C 1
ATOM 3107 O O . LYS A 1 373 ? -29.059 12.454 26.280 1.00 91.19 373 LYS A O 1
ATOM 3112 N N . CYS A 1 374 ? -26.906 12.671 25.685 1.00 91.62 374 CYS A N 1
ATOM 3113 C CA . CYS A 1 374 ? -26.712 11.244 25.398 1.00 91.62 374 CYS A CA 1
ATOM 3114 C C . CYS A 1 374 ? -26.871 10.392 26.667 1.00 91.62 374 CYS A C 1
ATOM 3116 O O . CYS A 1 374 ? -27.561 9.375 26.662 1.00 91.62 374 CYS A O 1
ATOM 3118 N N . ILE A 1 375 ? -26.272 10.824 27.781 1.00 94.06 375 ILE A N 1
ATOM 3119 C CA . ILE A 1 375 ? -26.328 10.091 29.054 1.00 94.06 375 ILE A CA 1
ATOM 3120 C C . ILE A 1 375 ? -27.732 10.102 29.657 1.00 94.06 375 ILE A C 1
ATOM 3122 O O . ILE A 1 375 ? -28.136 9.118 30.275 1.00 94.06 375 ILE A O 1
ATOM 3126 N N . GLU A 1 376 ? -28.493 11.182 29.479 1.00 93.12 376 GLU A N 1
ATOM 3127 C CA . GLU A 1 376 ? -29.866 11.281 29.982 1.00 93.12 376 GLU A CA 1
ATOM 3128 C C . GLU A 1 376 ? -30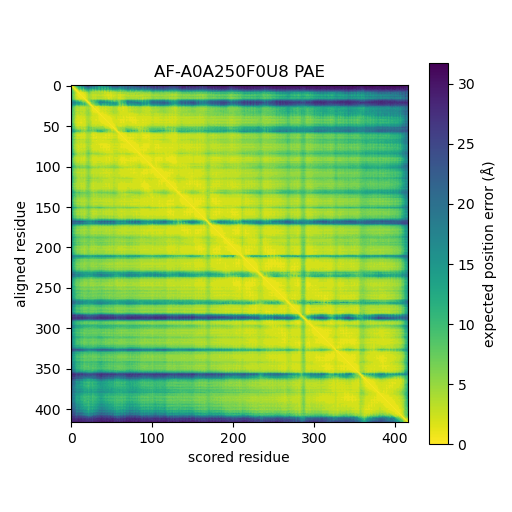.740 10.103 29.553 1.00 93.12 376 GLU A C 1
ATOM 3130 O O . GLU A 1 376 ? -31.471 9.545 30.376 1.00 93.12 376 GLU A O 1
ATOM 3135 N N . GLN A 1 377 ? -30.560 9.640 28.320 1.00 90.31 377 GLN A N 1
ATOM 3136 C CA . GLN A 1 377 ? -31.320 8.540 27.729 1.00 90.31 377 GLN A CA 1
ATOM 3137 C C . GLN A 1 377 ? -31.065 7.186 28.411 1.00 90.31 377 GLN A C 1
ATOM 3139 O O . GLN A 1 377 ? -31.915 6.300 28.356 1.00 90.31 377 GLN A O 1
ATOM 3144 N N . ILE A 1 378 ? -29.931 7.019 29.100 1.00 94.81 378 ILE A N 1
ATOM 3145 C CA . ILE A 1 378 ? -29.552 5.766 29.777 1.00 94.81 378 ILE A CA 1
ATOM 3146 C C . ILE A 1 378 ? -29.637 5.849 31.309 1.00 94.81 378 ILE A C 1
ATOM 3148 O O . ILE A 1 378 ? -29.289 4.898 32.011 1.00 94.81 378 ILE A O 1
ATOM 3152 N N . THR A 1 379 ? -30.175 6.937 31.864 1.00 95.19 379 THR A N 1
ATOM 3153 C CA . THR A 1 379 ? -30.423 7.059 33.317 1.00 95.19 379 THR A CA 1
ATOM 3154 C C . THR A 1 379 ? -31.467 6.068 33.837 1.00 95.19 379 THR A C 1
ATOM 3156 O O . THR A 1 379 ? -31.431 5.678 35.005 1.00 95.19 379 THR A O 1
ATOM 3159 N N . THR A 1 380 ? -32.361 5.599 32.964 1.00 94.81 380 THR A N 1
ATOM 3160 C CA . THR A 1 380 ? -33.392 4.591 33.255 1.00 94.81 380 THR A CA 1
ATOM 3161 C C . THR A 1 380 ? -33.059 3.214 32.674 1.00 94.81 380 THR A C 1
ATOM 3163 O O . THR A 1 380 ? -33.946 2.374 32.535 1.00 94.81 380 THR A O 1
ATOM 3166 N N . HIS A 1 381 ? -31.795 2.965 32.318 1.00 97.31 381 HIS A N 1
ATOM 3167 C CA . HIS A 1 381 ? -31.344 1.705 31.725 1.00 97.31 381 HIS A CA 1
ATOM 3168 C C . HIS A 1 381 ? -31.694 0.478 32.589 1.00 97.31 381 HIS A C 1
ATOM 3170 O O . HIS A 1 381 ? -31.779 0.565 33.812 1.00 97.31 381 HIS A O 1
ATOM 3176 N N . LYS A 1 382 ? -31.875 -0.701 31.983 1.00 96.44 382 LYS A N 1
ATOM 3177 C CA . LYS A 1 382 ? -32.291 -1.921 32.707 1.00 96.44 382 LYS A CA 1
ATOM 3178 C C . LYS A 1 382 ? -31.255 -2.404 33.737 1.00 96.44 382 LYS A C 1
ATOM 3180 O O . LYS A 1 382 ? -31.625 -2.840 34.825 1.00 96.44 382 LYS A O 1
ATOM 3185 N N . ILE A 1 383 ? -29.968 -2.260 33.416 1.00 97.88 383 ILE A N 1
ATOM 3186 C CA . ILE A 1 383 ? -28.836 -2.612 34.287 1.00 97.88 383 ILE A CA 1
ATOM 3187 C C . ILE A 1 383 ? -28.596 -1.510 35.324 1.00 97.88 383 ILE A C 1
ATOM 3189 O O . ILE A 1 383 ? -28.406 -0.347 34.965 1.00 97.88 383 ILE A O 1
ATOM 3193 N N . GLU A 1 384 ? -28.564 -1.881 36.606 1.00 97.50 384 GLU A N 1
ATOM 3194 C CA . GLU A 1 384 ? -28.413 -0.938 37.720 1.00 97.50 384 GLU A CA 1
ATOM 3195 C C . GLU A 1 384 ? -27.091 -0.173 37.671 1.00 97.50 384 GLU A C 1
ATOM 3197 O O . GLU A 1 384 ? -27.094 1.048 37.825 1.00 97.50 384 GLU A O 1
ATOM 3202 N N . LYS A 1 385 ? -25.976 -0.852 37.385 1.00 97.81 385 LYS A N 1
ATOM 3203 C CA . LYS A 1 385 ? -24.667 -0.192 37.296 1.00 97.81 385 LYS A CA 1
ATOM 3204 C C . LYS A 1 385 ? -24.613 0.875 36.207 1.00 97.81 385 LYS A C 1
ATOM 3206 O O . LYS A 1 385 ? -24.072 1.947 36.452 1.00 97.81 385 LYS A O 1
ATOM 3211 N N . VAL A 1 386 ? -25.243 0.627 35.056 1.00 98.00 386 VAL A N 1
ATOM 3212 C CA . VAL A 1 386 ? -25.369 1.618 33.975 1.00 98.00 386 VAL A CA 1
ATOM 3213 C C . VAL A 1 386 ? -26.175 2.825 34.455 1.00 98.00 386 VAL A C 1
ATOM 3215 O O . VAL A 1 386 ? -25.730 3.952 34.256 1.00 98.00 386 VAL A O 1
ATOM 3218 N N . ARG A 1 387 ? -27.305 2.622 35.155 1.00 97.75 387 ARG A N 1
ATOM 3219 C CA . ARG A 1 387 ? -28.093 3.737 35.721 1.00 97.75 387 ARG A CA 1
ATOM 3220 C C . ARG A 1 387 ? -27.279 4.574 36.701 1.00 97.75 387 ARG A C 1
ATOM 3222 O O . ARG A 1 387 ? -27.257 5.799 36.601 1.00 97.75 387 ARG A O 1
ATOM 3229 N N . LEU A 1 388 ? -26.610 3.920 37.651 1.00 97.50 388 LEU A N 1
ATOM 3230 C CA . LEU A 1 388 ? -25.807 4.596 38.672 1.00 97.50 388 LEU A CA 1
ATOM 3231 C C . LEU A 1 388 ? -24.636 5.361 38.046 1.00 97.50 388 LEU A C 1
ATOM 3233 O O . LEU A 1 388 ? -24.382 6.510 38.417 1.00 97.50 388 LEU A O 1
ATOM 3237 N N . TRP A 1 389 ? -23.960 4.755 37.067 1.00 97.62 389 TRP A N 1
ATOM 3238 C CA . TRP A 1 389 ? -22.913 5.404 36.283 1.00 97.62 389 TRP A CA 1
ATOM 3239 C C . TRP A 1 389 ? -23.450 6.622 35.522 1.00 97.62 389 TRP A C 1
ATOM 3241 O O . TRP A 1 389 ? -22.867 7.701 35.622 1.00 97.62 389 TRP A O 1
ATOM 3251 N N . ALA A 1 390 ? -24.599 6.493 34.852 1.00 97.00 390 ALA A N 1
ATOM 3252 C CA . ALA A 1 390 ? -25.216 7.570 34.082 1.00 97.00 390 ALA A CA 1
ATOM 3253 C C . ALA A 1 390 ? -25.589 8.765 34.972 1.00 97.00 390 ALA A C 1
ATOM 3255 O O . ALA A 1 390 ? -25.230 9.901 34.668 1.00 97.00 390 ALA A O 1
ATOM 3256 N N . ILE A 1 391 ? -26.222 8.523 36.125 1.00 96.88 391 ILE A N 1
ATOM 3257 C CA . ILE A 1 391 ? -26.573 9.577 37.094 1.00 96.88 391 ILE A CA 1
ATOM 3258 C C . ILE A 1 391 ? -25.314 10.292 37.608 1.00 96.88 391 ILE A C 1
ATOM 3260 O O . ILE A 1 391 ? -25.281 11.524 37.703 1.00 96.88 391 ILE A O 1
ATOM 3264 N N . LYS A 1 392 ? -24.255 9.534 37.922 1.00 95.94 392 LYS A N 1
ATOM 3265 C CA . LYS A 1 392 ? -22.970 10.101 38.354 1.00 95.94 392 LYS A CA 1
ATOM 3266 C C . LYS A 1 392 ? -22.359 10.979 37.259 1.00 95.94 392 LYS A C 1
ATOM 3268 O O . LYS A 1 392 ? -21.921 12.091 37.556 1.00 95.94 392 LYS A O 1
ATOM 3273 N N . MET A 1 393 ? -22.360 10.508 36.014 1.00 94.88 393 MET A N 1
ATOM 3274 C CA . MET A 1 393 ? -21.789 11.234 34.882 1.00 94.88 393 MET A CA 1
ATOM 3275 C C . MET A 1 393 ? -22.598 12.490 34.530 1.00 94.88 393 MET A C 1
ATOM 3277 O O . MET A 1 393 ? -22.012 13.539 34.282 1.00 94.88 393 MET A O 1
ATOM 3281 N N . GLN A 1 394 ? -23.931 12.448 34.615 1.00 94.75 394 GLN A N 1
ATOM 3282 C CA . GLN A 1 394 ? -24.773 13.641 34.462 1.00 94.75 394 GLN A CA 1
ATOM 3283 C C . GLN A 1 394 ? -24.438 14.728 35.480 1.00 94.75 394 GLN A C 1
ATOM 3285 O O . GLN A 1 394 ? -24.364 15.906 35.126 1.00 94.75 394 GLN A O 1
ATOM 3290 N N . LYS A 1 395 ? -24.255 14.349 36.751 1.00 95.38 395 LYS A N 1
ATOM 3291 C CA . LYS A 1 395 ? -23.878 15.299 37.803 1.00 95.38 395 LYS A CA 1
ATOM 3292 C C . LYS A 1 395 ? -22.515 15.925 37.508 1.00 95.38 395 LYS A C 1
ATOM 3294 O O . LYS A 1 395 ? -22.371 17.135 37.645 1.00 95.38 395 LYS A O 1
ATOM 3299 N N . TYR A 1 396 ? -21.552 15.107 37.086 1.00 94.12 396 TYR A N 1
ATOM 3300 C CA . TYR A 1 396 ? -20.224 15.571 36.693 1.00 94.12 396 TYR A CA 1
ATOM 3301 C C . TYR A 1 396 ? -20.289 16.557 35.515 1.00 94.12 396 TYR A C 1
ATOM 3303 O O . TYR A 1 396 ? -19.779 17.667 35.625 1.00 94.12 396 TYR A O 1
ATOM 3311 N N . LEU A 1 397 ? -20.988 16.209 34.432 1.00 93.75 397 LEU A N 1
ATOM 3312 C CA . LEU A 1 397 ? -21.107 17.069 33.252 1.00 93.75 397 LEU A CA 1
ATOM 3313 C C . LEU A 1 397 ? -21.833 18.383 33.542 1.00 93.75 397 LEU A C 1
ATOM 3315 O O . LEU A 1 397 ? -21.400 19.421 33.057 1.00 93.75 397 LEU A O 1
ATOM 3319 N N . LYS A 1 398 ? -22.887 18.379 34.372 1.00 95.00 398 LYS A N 1
ATOM 3320 C CA . LYS A 1 398 ? -23.548 19.621 34.816 1.00 95.00 398 LYS A CA 1
ATOM 3321 C C . LYS A 1 398 ? -22.569 20.581 35.483 1.00 95.00 398 LYS A C 1
ATOM 3323 O O . LYS A 1 398 ? -22.571 21.763 35.158 1.00 95.00 398 LYS A O 1
ATOM 3328 N N . GLN A 1 399 ? -21.736 20.057 36.380 1.00 94.19 399 GLN A N 1
ATOM 3329 C CA . GLN A 1 399 ? -20.711 20.847 37.051 1.00 94.19 399 GLN A CA 1
ATOM 3330 C C . GLN A 1 399 ? -19.676 21.381 36.048 1.00 94.19 399 GLN A C 1
ATOM 3332 O O . GLN A 1 399 ? -19.365 22.566 36.077 1.00 94.19 399 GLN A O 1
ATOM 3337 N N . GLN A 1 400 ? -19.189 20.543 35.126 1.00 92.06 400 GLN A N 1
ATOM 3338 C CA . GLN A 1 400 ? -18.223 20.973 34.106 1.00 92.06 400 GLN A CA 1
ATOM 3339 C C . GLN A 1 400 ? -18.793 22.039 33.158 1.00 92.06 400 GLN A C 1
ATOM 3341 O O . GLN A 1 400 ? -18.097 22.988 32.815 1.00 92.06 400 GLN A O 1
ATOM 3346 N N . ILE A 1 401 ? -20.066 21.931 32.769 1.00 92.81 401 ILE A N 1
ATOM 3347 C CA . ILE A 1 401 ? -20.747 22.938 31.941 1.00 92.81 401 ILE A CA 1
ATOM 3348 C C . ILE A 1 401 ? -20.804 24.293 32.657 1.00 92.81 401 ILE A C 1
ATOM 3350 O O . ILE A 1 401 ? -20.569 25.322 32.029 1.00 92.81 401 ILE A O 1
ATOM 3354 N N . GLU A 1 402 ? -21.132 24.311 33.950 1.00 93.38 402 GLU A N 1
ATOM 3355 C CA . GLU A 1 402 ? -21.193 25.546 34.739 1.00 93.38 402 GLU A CA 1
ATOM 3356 C C . GLU A 1 402 ? -19.805 26.181 34.907 1.00 93.38 402 GLU A C 1
ATOM 3358 O O . GLU A 1 402 ? -19.640 27.379 34.671 1.00 93.38 402 GLU A O 1
ATOM 3363 N N . GLU A 1 403 ? -18.799 25.374 35.249 1.00 90.38 403 GLU A N 1
ATOM 3364 C CA . GLU A 1 403 ? -17.410 25.818 35.400 1.00 90.38 403 GLU A CA 1
ATOM 3365 C C . GLU A 1 403 ? -16.853 26.415 34.097 1.00 90.38 403 GLU A C 1
ATOM 3367 O O . GLU A 1 403 ? -16.288 27.510 34.119 1.00 90.38 403 GLU A O 1
ATOM 3372 N N . GLU A 1 404 ? -17.051 25.747 32.958 1.00 89.62 404 GLU A N 1
ATOM 3373 C CA . GLU A 1 404 ? -16.542 26.215 31.663 1.00 89.62 404 GLU A CA 1
ATOM 3374 C C . GLU A 1 404 ? -17.304 27.441 31.136 1.00 89.62 404 GLU A C 1
ATOM 3376 O O . GLU A 1 404 ? -16.673 28.367 30.632 1.00 89.62 404 GLU A O 1
ATOM 3381 N N . LYS A 1 405 ? -18.628 27.543 31.346 1.00 89.88 405 LYS A N 1
ATOM 3382 C CA . LYS A 1 405 ? -19.389 28.767 31.007 1.00 89.88 405 LYS A CA 1
ATOM 3383 C C . LYS A 1 405 ? -18.877 29.996 31.761 1.00 89.88 405 LYS A C 1
ATOM 3385 O O . LYS A 1 405 ? -18.814 31.084 31.187 1.00 89.88 405 LYS A O 1
ATOM 3390 N N . ASN A 1 406 ? -18.505 29.831 33.032 1.00 88.75 406 ASN A N 1
ATOM 3391 C CA . ASN A 1 406 ? -17.924 30.914 33.826 1.00 88.75 406 ASN A CA 1
ATOM 3392 C C . ASN A 1 406 ? -16.534 31.308 33.302 1.00 88.75 406 ASN A C 1
ATOM 3394 O O . ASN A 1 406 ? -16.267 32.497 33.131 1.00 88.75 406 ASN A O 1
ATOM 3398 N N . ARG A 1 407 ? -15.679 30.331 32.966 1.00 85.31 407 ARG A N 1
ATOM 3399 C CA . ARG A 1 407 ? -14.351 30.587 32.374 1.00 85.31 407 ARG A CA 1
ATOM 3400 C C . ARG A 1 407 ? -14.433 31.293 31.025 1.00 85.31 407 ARG A C 1
ATOM 3402 O O . ARG A 1 407 ? -13.691 32.246 30.795 1.00 85.31 407 ARG A O 1
ATOM 3409 N N . ASP A 1 408 ? -15.347 30.869 30.157 1.00 85.06 408 ASP A N 1
ATOM 3410 C CA . ASP A 1 408 ? -15.579 31.513 28.862 1.00 85.06 408 ASP A CA 1
ATOM 3411 C C . ASP A 1 408 ? -15.981 32.986 29.043 1.00 85.06 408 ASP A C 1
ATOM 3413 O O . ASP A 1 408 ? -15.470 33.871 28.351 1.00 85.06 408 ASP A O 1
ATOM 3417 N N . ALA A 1 409 ? -16.857 33.272 30.014 1.00 81.69 409 ALA A N 1
ATOM 3418 C CA . ALA A 1 409 ? -17.276 34.633 30.339 1.00 81.69 409 ALA A CA 1
ATOM 3419 C C . ALA A 1 409 ? -16.120 35.497 30.884 1.00 81.69 409 ALA A C 1
ATOM 3421 O O . ALA A 1 409 ? -15.994 36.662 30.500 1.00 81.69 409 ALA A O 1
ATOM 3422 N N . GLU A 1 410 ? -15.252 34.937 31.732 1.00 78.25 410 GLU A N 1
ATOM 3423 C CA . GLU A 1 410 ? -14.052 35.610 32.253 1.00 78.25 410 GLU A CA 1
ATOM 3424 C C . GLU A 1 410 ? -13.010 35.885 31.157 1.00 78.25 410 GLU A C 1
ATOM 3426 O O . GLU A 1 410 ? -12.457 36.986 31.082 1.00 78.25 410 GLU A O 1
ATOM 3431 N N . GLY A 1 411 ? -12.780 34.928 30.253 1.00 67.69 411 GLY A N 1
ATOM 3432 C CA . GLY A 1 411 ? -11.869 35.090 29.121 1.00 67.69 411 GLY A CA 1
ATOM 3433 C C . GLY A 1 411 ? -12.296 36.230 28.196 1.00 67.69 411 GLY A C 1
ATOM 3434 O O . GLY A 1 411 ? -11.466 37.059 27.825 1.00 67.69 411 GLY A O 1
ATOM 3435 N N . ILE A 1 412 ? -13.595 36.354 27.906 1.00 60.03 412 ILE A N 1
ATOM 3436 C CA . ILE A 1 412 ? -14.162 37.456 27.105 1.00 60.03 412 ILE A CA 1
ATOM 3437 C C . ILE A 1 412 ? -13.938 38.829 27.768 1.00 60.03 412 ILE A C 1
ATOM 3439 O O . ILE A 1 412 ? -13.758 39.826 27.065 1.00 60.03 412 ILE A O 1
ATOM 3443 N N . LEU A 1 413 ? -13.922 38.899 29.103 1.00 53.53 413 LEU A N 1
ATOM 3444 C CA . LEU A 1 413 ? -13.679 40.139 29.850 1.00 53.53 413 LEU A CA 1
ATOM 3445 C C . LEU A 1 413 ? -12.203 40.569 29.846 1.00 53.53 413 LEU A C 1
ATOM 3447 O O . LEU A 1 413 ? -11.939 41.760 29.951 1.00 53.53 413 LEU A O 1
ATOM 3451 N N . SER A 1 414 ? -11.254 39.641 29.687 1.00 51.78 414 SER A N 1
ATOM 3452 C CA . SER A 1 414 ? -9.808 39.941 29.657 1.00 51.78 414 SER A CA 1
ATOM 3453 C C . SER A 1 414 ? -9.273 40.501 28.326 1.00 51.78 414 SER A C 1
ATOM 3455 O O . SER A 1 414 ? -8.155 41.013 28.288 1.00 51.78 414 SER A O 1
ATOM 3457 N N . TYR A 1 415 ? -10.059 40.427 27.244 1.00 50.00 415 TYR A N 1
ATOM 3458 C CA . TYR A 1 415 ? -9.713 40.957 25.913 1.00 50.00 415 TYR A CA 1
ATOM 3459 C C . TYR A 1 415 ? -10.438 42.274 25.565 1.00 50.00 415 TYR A C 1
ATOM 3461 O O . TYR A 1 415 ? -10.375 42.727 24.419 1.00 50.00 415 TYR A O 1
ATOM 3469 N N . ARG A 1 416 ? -11.137 42.879 26.531 1.00 39.03 416 ARG A N 1
ATOM 3470 C CA . ARG A 1 416 ? -11.694 44.239 26.453 1.00 39.03 416 ARG A CA 1
ATOM 3471 C C . ARG A 1 416 ? -10.871 45.180 27.314 1.00 39.03 416 ARG A C 1
ATOM 3473 O O . ARG A 1 416 ? -10.727 46.346 26.886 1.00 39.03 416 ARG A O 1
#

Secondary structure (DSSP, 8-state):
---GGGTTSHHHHHHHHT---TTGGGHHHHHHHHS-HHHHHHHHHHHHHHHHHHT----HHHHHHHHHS-HHHHHHHHHHHTTSS--HHHHHHHHHHT--TTSHHHHHHHHHHHTTSS-GGGHHHHHHHS-GGGS-HHHHHHHHHHHHTSTT-HHHHHHHHHHHHHTT--TTTHHHHHHHHHHHHTTGGGHHHHTT-HHHHHHHHHHHHH---HHHHHHHHHHHHHHHHH-S-SS---HHHHHHHHHHHHHSHHHHHHHHHHHHHGGGGTSHHHHHHHHHHS--TT-TT---GGGSS--HHHHHHHHHHSTTTHHHHHHHHS--EETTEE-HHHHHHHHHHTT-HHHHHHHHHHH--S--SS--HHHHHHHHHHHHTTTT-SSHHHHHHHHHHHHHHHHHHHHHHHHHHHHHHHT-

Mean predicted aligned error: 7.4 Å

Organism: Capnocytophaga sputigena (NCBI:txid1019)

Radius of gyration: 31.72 Å; Cα contacts (8 Å, |Δi|>4): 433; chains: 1; bounding box: 66×61×88 Å

Foldseek 3Di:
DPDCLVCQALVNLLVVQPDDDPPLLCVLVVVLVVDDLVRLLSNLVSNLVNCLVVVPLDGSNNLSNLLNDDPVSVVSSLVVCLPHQANLNSLLNLLLVQDQCPDPSNVVVLVCVVVVSYPLLSPVNSLVNHPVLPYDPVSVVVVLVSSVVDPPSLVVSLVSVLVVVVVVRDDPCLVVLVSNLVVVVVCLVCVLVLVVDPSSLVSLLVSLQRPDDLVSLQSVLVSLLVNLLPDPDLLLPDVSSLSSLLSSCVPNVVSNVVVVLCQCCPPPNPRSSNSNVLNSAADAPVCVPDGGSNPPDPPLVVLVVSCVVVVSRSLLSCLLRGDQDDVLAGDPSLVVSCVVPVVDPSNLVSNVVRLDDPDDDAQCLVSLVSVLSHLVVQCVPPDPSSVVSSVVSNVVSVVVNVVRVVVNVVVVVVVD

Sequence (416 aa):
MASNSELYNVDVLKKIYSFNGLYISTFGSALKKLLSKDEQKVFIVNSLEVFDVLNIYKSPIFIDFVKEVEEDIFAFTFEKMKLLNDKTLLFACVGVRSYLFKSFYVEELFQIIKENKALVSDYEQLWYYMPLDIHPIDEILYLFERILSFPDSFKIVIHMSMILFSRDLKDNIAKVYDFIEEEISKRFNEFFELSKDDNYWYILQRVLEKGTKYSFAEKAMHNLLKFINNSNDIFCNDYRIKNCMRVLVNKYFDEVWTELSETLVSDNGKSLLYYKLQTILGSQISDTDKVGILFEFDHNESLFTWCAKFPLVAPEQLMKMSPLYEEEQFSTIVIKLLDLYGEQESVLTALSNNMGSYSWIGSVVPLYEKQYKCIEQITTHKIEKVRLWAIKMQKYLKQQIEEEKNRDAEGILSYR

pLDDT: mean 89.31, std 11.07, range [39.03, 98.19]

Solvent-accessible surface area (backbone atoms only — not comparable to full-atom values): 23169 Å² total; per-residue (Å²): 129,80,69,69,68,76,74,45,33,50,74,52,42,46,54,57,75,68,55,91,64,89,82,50,55,58,52,15,43,53,50,50,77,75,43,53,75,69,54,44,52,50,41,49,54,31,49,53,52,37,27,70,76,68,72,53,60,80,50,58,34,57,42,31,22,58,48,69,52,54,70,73,57,42,55,54,49,50,63,55,39,72,69,47,88,65,42,45,39,47,30,27,42,52,14,50,56,58,65,60,64,87,33,70,73,48,46,49,52,54,49,38,36,76,69,71,64,39,59,79,68,33,55,55,36,19,57,71,47,29,69,66,71,81,54,58,67,72,49,52,51,50,48,48,56,58,46,55,73,43,86,90,28,60,64,52,51,38,46,54,47,42,60,51,66,75,62,74,67,59,86,76,51,63,61,56,42,55,50,50,48,52,58,50,65,77,41,58,93,44,43,77,71,47,64,74,37,70,45,46,49,53,46,52,39,51,33,64,70,71,54,83,60,63,71,55,52,36,52,50,48,56,50,47,54,55,47,58,56,71,44,88,53,68,60,51,86,47,65,65,58,46,52,40,49,43,47,42,55,68,77,39,34,84,67,38,42,64,63,51,57,51,52,48,42,37,76,74,45,67,37,72,50,28,56,24,46,43,59,52,33,19,23,50,80,88,43,84,86,49,67,13,54,70,63,71,50,96,47,64,69,61,53,53,50,45,23,67,76,36,66,92,40,36,50,31,54,48,44,52,24,44,54,61,61,47,93,78,35,59,14,72,67,50,54,52,44,44,76,76,42,34,86,38,65,59,34,54,49,24,43,56,59,57,68,58,80,93,75,79,89,75,80,60,47,67,59,42,52,49,50,40,54,30,38,59,75,37,43,80,39,92,50,65,58,40,16,54,50,26,52,52,49,42,54,51,36,55,52,50,40,54,54,47,54,52,50,54,54,51,54,62,60,76,79,110